Protein AF-A0A382IDH7-F1 (afdb_monomer_lite)

Radius of gyration: 24.44 Å; chains: 1; bounding box: 56×58×78 Å

Foldseek 3Di:
DDDPPVPPPPPCVCVQQVDPPRPDHLFKDKDKDKDKDWDDDVQKIKIKIKIKIFMETPVADVVLQDSQFDDDLADFAFQWKKKKKWFPDQPPQAWKKKAPKWKQFVNNTDRADEAAQDPVCSQGFYKFKFKDQAPLDFQPWAADPVRDIHDPGHGDDADPVGIDIDHHRMIMMTITGDGDDPDDPDDPPWGQWMKMKMWMDWFIWIWIKTAGSFPFRGQIFDTDTQDTDDDTGRDNVDIDIDMGIDFAWGMKMKMKIWIWGDPPQKTKTKMKIKMWTKGFRPIHRDSDHPIDTDIWMKMKMKIKGDDDVDIDIDMDIDGDPRDFQKHKDQDRVLCSQADDPPRPAHPPPDQDDLSRFCDDPRHGTTDNSMDIDGPDADPVVVDPDGQAARGFDDDPVVVRSPPRGPQQDDQPVQCPVPPSDGPQCVVPRSHGVVNPPDDDDDDDDD

Secondary structure (DSSP, 8-state):
-PPPGGGSTTSHHHHHHSSTT-S----EEEEEEEEEEEEEETTEEEEEEEEEEEEEETTS-TTTS-TT----TTPPPEEEEEEEEEESSTTSS--EEEEEEEEEETTEEE-PEESS--TTSTTS-EEEEEEE--TT-----EE-TTS-EE--SPPPPPPTTS-EEE-TT-EEEEEEEPPP----TT-TTS---EEEEEEEEESEEEEEEEEES-SSSS-BPPPEEEEE-SS----TT--EEEEEEE-EEEEEEEEEEEEEEEETTEEEEEEEEEEEEEEE---SS-S---EEEEEEEEEEEEEEEEETTEEEEEEEEEE-TT---EEEEE-TT-HHHH--TT-SSPPPSS---TTS-SEETTEEPPP--EEEEESS---TT--SS-SB-SS-----TTTTS--SB-SS---TTT-SS-SSS-TTSTT-SSS-GGGS-S--------

Organism: NCBI:txid408172

Structure (mmCIF, N/CA/C/O backbone):
data_AF-A0A382IDH7-F1
#
_entry.id   AF-A0A382IDH7-F1
#
loop_
_atom_site.group_PDB
_atom_site.id
_atom_site.type_symbol
_atom_site.label_atom_id
_atom_site.label_alt_id
_atom_site.label_comp_id
_atom_site.label_asym_id
_atom_site.label_entity_id
_atom_site.label_seq_id
_atom_site.pdbx_PDB_ins_code
_atom_site.Cartn_x
_atom_site.Cartn_y
_atom_site.Cartn_z
_atom_site.occupancy
_atom_site.B_iso_or_equiv
_atom_site.auth_seq_id
_atom_site.auth_comp_id
_atom_site.auth_asym_id
_atom_site.auth_atom_id
_atom_site.pdbx_PDB_model_num
ATOM 1 N N . ILE A 1 1 ? -20.466 25.185 12.217 1.00 33.47 1 ILE A N 1
ATOM 2 C CA . ILE A 1 1 ? -21.852 24.849 11.812 1.00 33.47 1 ILE A CA 1
ATOM 3 C C . ILE A 1 1 ? -21.931 25.130 10.327 1.00 33.47 1 ILE A C 1
ATOM 5 O O . ILE A 1 1 ? -21.941 26.300 9.950 1.00 33.47 1 ILE A O 1
ATOM 9 N N . ASP A 1 2 ? -21.865 24.079 9.513 1.00 27.62 2 ASP A N 1
ATOM 10 C CA . ASP A 1 2 ? -21.923 24.200 8.058 1.00 27.62 2 ASP A CA 1
ATOM 11 C C . ASP A 1 2 ? -23.210 24.894 7.636 1.00 27.62 2 ASP A C 1
ATOM 13 O O . ASP A 1 2 ? -24.309 24.555 8.085 1.00 27.62 2 ASP A O 1
ATOM 17 N N . LYS A 1 3 ? -23.065 25.908 6.785 1.00 28.41 3 LYS A N 1
ATOM 18 C CA . LYS A 1 3 ? -24.220 26.516 6.141 1.00 28.41 3 LYS A CA 1
ATOM 19 C C . LYS A 1 3 ? -24.766 25.525 5.111 1.00 28.41 3 LYS A C 1
ATOM 21 O O . LYS A 1 3 ? -23.977 24.921 4.386 1.00 28.41 3 LYS A O 1
ATOM 26 N N . PRO A 1 4 ? -26.094 25.370 4.997 1.00 32.34 4 PRO A N 1
ATOM 27 C CA . PRO A 1 4 ? -26.682 24.601 3.912 1.00 32.34 4 PRO A CA 1
ATOM 28 C C . PRO A 1 4 ? -26.197 25.142 2.559 1.00 32.34 4 PRO A C 1
ATOM 30 O O . PRO A 1 4 ? -26.168 26.356 2.356 1.00 32.34 4 PRO A O 1
ATOM 33 N N . ILE A 1 5 ? -25.900 24.243 1.616 1.00 41.38 5 ILE A N 1
ATOM 34 C CA . ILE A 1 5 ? -25.485 24.530 0.224 1.00 41.38 5 ILE A CA 1
ATOM 35 C C . ILE A 1 5 ? -26.380 25.572 -0.488 1.00 41.38 5 ILE A C 1
ATOM 37 O O . ILE A 1 5 ? -25.943 26.260 -1.407 1.00 41.38 5 ILE A O 1
ATOM 41 N N . TYR A 1 6 ? -27.618 25.765 -0.031 1.00 36.84 6 TYR A N 1
ATOM 42 C CA . TYR A 1 6 ? -28.563 26.731 -0.593 1.00 36.84 6 TYR A CA 1
ATOM 43 C C . TYR A 1 6 ? -28.266 28.207 -0.266 1.00 36.84 6 TYR A C 1
ATOM 45 O O . TYR A 1 6 ? -28.871 29.086 -0.878 1.00 36.84 6 TYR A O 1
ATOM 53 N N . GLU A 1 7 ? -27.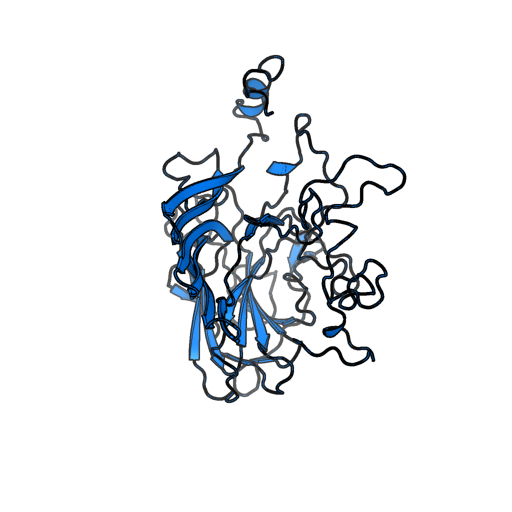351 28.506 0.664 1.00 37.97 7 GLU A N 1
ATOM 54 C CA . GLU A 1 7 ? -26.986 29.885 1.036 1.00 37.97 7 GLU A CA 1
ATOM 55 C C . GLU A 1 7 ? -25.693 30.394 0.374 1.00 37.97 7 GLU A C 1
ATOM 57 O O . GLU A 1 7 ? -25.170 31.446 0.755 1.00 37.97 7 GLU A O 1
ATOM 62 N N . ALA A 1 8 ? -25.184 29.701 -0.652 1.00 41.97 8 ALA A N 1
ATOM 63 C CA . ALA A 1 8 ? -24.177 30.273 -1.540 1.00 41.97 8 ALA A CA 1
ATOM 64 C C . ALA A 1 8 ? -24.798 31.471 -2.281 1.00 41.97 8 ALA A C 1
ATOM 66 O O . ALA A 1 8 ? -25.581 31.331 -3.227 1.00 41.97 8 ALA A O 1
ATOM 67 N N . VAL A 1 9 ? -24.491 32.666 -1.777 1.00 39.16 9 VAL A N 1
ATOM 68 C CA . VAL A 1 9 ? -24.948 33.975 -2.249 1.00 39.16 9 VAL A CA 1
ATOM 69 C C . VAL A 1 9 ? -25.022 33.991 -3.787 1.00 39.16 9 VAL A C 1
ATOM 71 O O . VAL A 1 9 ? -24.008 33.886 -4.468 1.00 39.16 9 VAL A O 1
ATOM 74 N N . GLN A 1 10 ? -26.246 34.123 -4.317 1.00 47.97 10 GLN A N 1
ATOM 75 C CA . GLN A 1 10 ? -26.618 34.237 -5.743 1.00 47.97 10 GLN A CA 1
ATOM 76 C C . GLN A 1 10 ? -26.755 32.965 -6.605 1.00 47.97 10 GLN A C 1
ATOM 78 O O . GLN A 1 10 ? -27.042 33.121 -7.792 1.00 47.97 10 GLN A O 1
ATOM 83 N N . ASN A 1 11 ? -26.649 31.733 -6.084 1.00 41.75 11 ASN A N 1
ATOM 84 C CA . ASN A 1 11 ? -26.844 30.520 -6.913 1.00 41.75 11 ASN A CA 1
ATOM 85 C C . ASN A 1 11 ? -25.902 30.474 -8.150 1.00 41.75 11 ASN A C 1
ATOM 87 O O . ASN A 1 11 ? -26.225 29.910 -9.198 1.00 41.75 11 ASN A O 1
ATOM 91 N N . ASN A 1 12 ? -24.734 31.126 -8.052 1.00 44.88 12 ASN A N 1
ATOM 92 C CA . ASN A 1 12 ? -23.715 31.141 -9.110 1.00 44.88 12 ASN A CA 1
ATOM 93 C C . ASN A 1 12 ? -22.943 29.815 -9.194 1.00 44.88 12 ASN A C 1
ATOM 95 O O . ASN A 1 12 ? -22.305 29.544 -10.209 1.00 44.88 12 ASN A O 1
ATOM 99 N N . ASP A 1 13 ? -23.045 28.971 -8.170 1.00 45.06 13 ASP A N 1
ATOM 100 C CA . ASP A 1 13 ? -22.368 27.678 -8.087 1.00 45.06 13 ASP A CA 1
ATOM 101 C C . ASP A 1 13 ? -22.854 26.714 -9.187 1.00 45.06 13 ASP A C 1
ATOM 103 O O . ASP A 1 13 ? -22.080 26.239 -10.021 1.00 45.06 13 ASP A O 1
ATOM 107 N N . HIS A 1 14 ? -24.179 26.585 -9.336 1.00 42.59 14 HIS A N 1
ATOM 108 C CA . HIS A 1 14 ? -24.809 25.823 -10.422 1.00 42.59 14 HIS A CA 1
ATOM 109 C C . HIS A 1 14 ? -24.474 26.364 -11.826 1.00 42.59 14 HIS A C 1
ATOM 111 O O . HIS A 1 14 ? -24.437 25.600 -12.790 1.00 42.59 14 HIS A O 1
ATOM 117 N N . ARG A 1 15 ? -24.218 27.673 -11.974 1.00 45.41 15 ARG A N 1
ATOM 118 C CA . ARG A 1 15 ? -23.848 28.284 -13.267 1.00 45.41 15 ARG A CA 1
ATOM 119 C C . ARG A 1 15 ? -22.385 28.066 -13.644 1.00 45.41 15 ARG A C 1
ATOM 121 O O . ARG A 1 15 ? -22.073 28.150 -14.829 1.00 45.41 15 ARG A O 1
ATOM 128 N N . THR A 1 16 ? -21.522 27.805 -12.666 1.00 47.09 16 THR A N 1
ATOM 129 C CA . THR A 1 16 ? -20.072 27.643 -12.856 1.00 47.09 16 THR A CA 1
ATOM 130 C C . THR A 1 16 ? -19.701 26.166 -13.015 1.00 47.09 16 THR A C 1
ATOM 132 O O . THR A 1 16 ? -18.873 25.819 -13.858 1.00 47.09 16 THR A O 1
ATOM 135 N N . HIS A 1 17 ? -20.380 25.279 -12.284 1.00 45.25 17 HIS A N 1
ATOM 136 C CA . HIS A 1 17 ? -20.130 23.835 -12.307 1.00 45.25 17 HIS A CA 1
ATOM 137 C C . HIS A 1 17 ? -21.078 23.044 -13.228 1.00 45.25 17 HIS A C 1
ATOM 139 O O . HIS A 1 17 ? -20.792 21.896 -13.546 1.00 45.25 17 HIS A O 1
ATOM 145 N N . GLY A 1 18 ? -22.183 23.642 -13.695 1.00 42.28 18 GLY A N 1
ATOM 146 C CA . GLY A 1 18 ? -23.188 22.983 -14.546 1.00 42.28 18 GLY A CA 1
ATOM 147 C C . GLY A 1 18 ? -23.089 23.254 -16.056 1.00 42.28 18 GLY A C 1
ATOM 148 O O . GLY A 1 18 ? -23.984 22.846 -16.792 1.00 42.28 18 GLY A O 1
ATOM 149 N N . GLN A 1 19 ? -22.066 23.969 -16.542 1.00 47.38 19 GLN A N 1
ATOM 150 C CA . GLN A 1 19 ? -21.882 24.200 -17.984 1.00 47.38 19 GLN A CA 1
ATOM 151 C C . GLN A 1 19 ? -21.090 23.055 -18.630 1.00 47.38 19 GLN A C 1
ATOM 153 O O . GLN A 1 19 ? -20.026 22.700 -18.132 1.00 47.38 19 GLN A O 1
ATOM 158 N N . GLU A 1 20 ? -21.548 22.547 -19.782 1.00 43.25 20 GLU A N 1
ATOM 159 C CA . GLU A 1 20 ? -20.887 21.476 -20.565 1.00 43.25 20 GLU A CA 1
ATOM 160 C C . GLU A 1 20 ? -19.428 21.790 -20.965 1.00 43.25 20 GLU A C 1
ATOM 162 O O . GLU A 1 20 ? -18.675 20.880 -21.296 1.00 43.25 20 GLU A O 1
ATOM 167 N N . GLY A 1 21 ? -19.007 23.061 -20.915 1.00 41.00 21 GLY A N 1
ATOM 168 C CA . GLY A 1 21 ? -17.626 23.497 -21.160 1.00 41.00 21 GLY A CA 1
ATOM 169 C C . GLY A 1 21 ? -16.791 23.768 -19.902 1.00 41.00 21 GLY A C 1
ATOM 170 O O . GLY A 1 21 ? -15.647 24.207 -20.021 1.00 41.00 21 GLY A O 1
ATOM 171 N N . SER A 1 22 ? -17.341 23.562 -18.700 1.00 47.38 22 SER A N 1
ATOM 172 C CA . SER A 1 22 ? -16.618 23.813 -17.453 1.00 47.38 22 SER A CA 1
ATOM 173 C C . SER A 1 22 ? -15.574 22.722 -17.222 1.00 47.38 22 SER A C 1
ATOM 175 O O . SER A 1 22 ? -15.900 21.563 -16.973 1.00 47.38 22 SER A O 1
ATOM 177 N N . GLN A 1 23 ? -14.294 23.098 -17.255 1.00 46.66 23 GLN A N 1
ATOM 178 C CA . GLN A 1 23 ? -13.186 22.223 -16.847 1.00 46.66 23 GLN A CA 1
ATOM 179 C C . GLN A 1 23 ? -13.162 21.980 -15.321 1.00 46.66 23 GLN A C 1
ATOM 181 O O . GLN A 1 23 ? -12.305 21.252 -14.830 1.00 46.66 23 GLN A O 1
ATOM 186 N N . PHE A 1 24 ? -14.113 22.562 -14.578 1.00 51.22 24 PHE A N 1
ATOM 187 C CA . PHE A 1 24 ? -14.047 22.802 -13.136 1.00 51.22 24 PHE A CA 1
ATOM 188 C C . PHE A 1 24 ? -15.216 22.174 -12.366 1.00 51.22 24 PHE A C 1
ATOM 190 O O . PHE A 1 24 ? -15.759 22.788 -11.457 1.00 51.22 24 PHE A O 1
ATOM 197 N N . ILE A 1 25 ? -15.672 20.981 -12.739 1.00 53.22 25 ILE A N 1
ATOM 198 C CA . ILE A 1 25 ? -16.733 20.267 -12.004 1.00 53.22 25 ILE A CA 1
ATOM 199 C C . ILE A 1 25 ? -16.103 19.658 -10.737 1.00 53.22 25 ILE A C 1
ATOM 201 O O . ILE A 1 25 ? -15.117 18.945 -10.906 1.00 53.22 25 ILE A O 1
ATOM 205 N N . PRO A 1 26 ? -16.605 19.887 -9.503 1.00 55.56 26 PRO A N 1
ATOM 206 C CA . PRO A 1 26 ? -16.115 19.201 -8.307 1.00 55.56 26 PRO A CA 1
ATOM 207 C C . PRO A 1 26 ? -16.308 17.698 -8.498 1.00 55.56 26 PRO A C 1
ATOM 209 O O . PRO A 1 26 ? -17.438 17.214 -8.619 1.00 55.56 26 PRO A O 1
ATOM 212 N N . ARG A 1 27 ? -15.198 16.970 -8.638 1.00 66.06 27 ARG A N 1
ATOM 213 C CA . ARG A 1 27 ? -15.242 15.579 -9.101 1.00 66.06 27 ARG A CA 1
ATOM 214 C C . ARG A 1 27 ? -15.256 14.580 -7.968 1.00 66.06 27 ARG A C 1
ATOM 216 O O . ARG A 1 27 ? -15.980 13.602 -8.058 1.00 66.06 27 ARG A O 1
ATOM 223 N N . TRP A 1 28 ? -14.472 14.794 -6.920 1.00 74.62 28 TRP A N 1
ATOM 224 C CA . TRP A 1 28 ? -14.206 13.749 -5.936 1.00 74.62 28 TRP A CA 1
ATOM 225 C C . TRP A 1 28 ? -14.440 14.250 -4.522 1.00 74.62 28 TRP A C 1
ATOM 227 O O . TRP A 1 28 ? -14.192 15.413 -4.217 1.00 74.62 28 TRP A O 1
ATOM 237 N N . ALA A 1 29 ? -14.919 13.353 -3.670 1.00 76.94 29 ALA A N 1
ATOM 238 C CA . ALA A 1 29 ? -15.079 13.602 -2.248 1.00 76.94 29 ALA A CA 1
ATOM 239 C C . ALA A 1 29 ? -14.723 12.343 -1.464 1.00 76.94 29 ALA A C 1
ATOM 241 O O . ALA A 1 29 ? -15.018 11.224 -1.899 1.00 76.94 29 ALA A O 1
ATOM 242 N N . THR A 1 30 ? -14.123 12.542 -0.297 1.00 82.69 30 THR A N 1
ATOM 243 C CA . THR A 1 30 ? -13.910 11.498 0.702 1.00 82.69 30 THR A CA 1
ATOM 244 C C . THR A 1 30 ? -14.982 11.644 1.773 1.00 82.69 30 THR A C 1
ATOM 246 O O . THR A 1 30 ? -15.172 12.729 2.318 1.00 82.69 30 THR A O 1
ATOM 249 N N . TYR A 1 31 ? -15.700 10.563 2.058 1.00 85.69 31 TYR A N 1
ATOM 250 C CA . TYR A 1 31 ? -16.705 10.512 3.115 1.00 85.69 31 TYR A CA 1
ATOM 251 C C . TYR A 1 31 ? -16.197 9.684 4.287 1.00 85.69 31 TYR A C 1
ATOM 253 O O . TYR A 1 31 ? -15.528 8.675 4.078 1.00 85.69 31 TYR A O 1
ATOM 261 N N . LEU A 1 32 ? -16.582 10.087 5.498 1.00 87.06 32 LEU A N 1
ATOM 262 C CA . LEU A 1 32 ? -16.472 9.311 6.728 1.00 87.06 32 LEU A CA 1
ATOM 263 C C . LEU A 1 32 ? -17.888 9.044 7.242 1.00 87.06 32 LEU A C 1
ATOM 265 O O . LEU A 1 32 ? -18.658 9.979 7.466 1.00 87.06 32 LEU A O 1
ATOM 269 N N . LEU A 1 33 ? -18.231 7.775 7.427 1.00 89.25 33 LEU A N 1
ATOM 270 C CA . LEU A 1 33 ? -19.482 7.332 8.033 1.00 89.25 33 LEU A CA 1
ATOM 271 C C . LEU A 1 33 ? -19.175 6.436 9.225 1.00 89.25 33 LEU A C 1
ATOM 273 O O . LEU A 1 33 ? -18.168 5.732 9.230 1.00 89.25 33 LEU A O 1
ATOM 277 N N . GLY A 1 34 ? -20.064 6.419 10.213 1.00 88.94 34 GLY A N 1
ATOM 278 C CA . GLY A 1 34 ? -19.922 5.506 11.334 1.00 88.94 34 GLY A CA 1
ATOM 279 C C . GLY A 1 34 ? -21.221 5.241 12.078 1.00 88.94 34 GLY A C 1
ATOM 280 O O . GLY A 1 34 ? -22.206 5.969 11.934 1.00 88.94 34 GLY A O 1
ATOM 281 N N . ALA A 1 35 ? -21.214 4.165 12.854 1.00 87.25 35 ALA A N 1
ATOM 282 C CA . ALA A 1 35 ? -22.286 3.757 13.745 1.00 87.25 35 ALA A CA 1
ATOM 283 C C . ALA A 1 35 ? -21.693 3.104 14.999 1.00 87.25 35 ALA A C 1
ATOM 285 O O . ALA A 1 35 ? -20.694 2.394 14.912 1.00 87.25 35 ALA A O 1
ATOM 286 N N . ASP A 1 36 ? -22.339 3.314 16.143 1.00 88.56 36 ASP A N 1
ATOM 287 C CA . ASP A 1 36 ? -21.988 2.692 17.420 1.00 88.56 36 ASP A CA 1
ATOM 288 C C . ASP A 1 36 ? -23.252 2.124 18.074 1.00 88.56 36 ASP A C 1
ATOM 290 O O . ASP A 1 36 ? -24.304 2.772 18.108 1.00 88.56 36 ASP A O 1
ATOM 294 N N . LEU A 1 37 ? -23.163 0.884 18.550 1.00 90.62 37 LEU A N 1
ATOM 295 C CA . LEU A 1 37 ? -24.237 0.175 19.234 1.00 90.62 37 LEU A CA 1
ATOM 296 C C . LEU A 1 37 ? -23.699 -0.388 20.543 1.00 90.62 37 LEU A C 1
ATOM 298 O O . LEU A 1 37 ? -22.898 -1.320 20.539 1.00 90.62 37 LEU A O 1
ATOM 302 N N . ARG A 1 38 ? -24.196 0.127 21.668 1.00 92.50 38 ARG A N 1
ATOM 303 C CA . ARG A 1 38 ? -23.685 -0.203 23.001 1.00 92.50 38 ARG A CA 1
ATOM 304 C C . ARG A 1 38 ? -24.778 -0.697 23.939 1.00 92.50 38 ARG A C 1
ATOM 306 O O . ARG A 1 38 ? -25.900 -0.194 23.937 1.00 92.50 38 ARG A O 1
ATOM 313 N N . THR A 1 39 ? -24.430 -1.665 24.780 1.00 93.12 39 THR A N 1
ATOM 314 C CA . THR A 1 39 ? -25.230 -2.100 25.928 1.00 93.12 39 THR A CA 1
ATOM 315 C C . THR A 1 39 ? -24.411 -1.947 27.197 1.00 93.12 39 THR A C 1
ATOM 317 O O . THR A 1 39 ? -23.321 -2.500 27.310 1.00 93.12 39 THR A O 1
ATOM 320 N N . GLN A 1 40 ? -24.976 -1.246 28.178 1.00 93.62 40 GLN A N 1
ATOM 321 C CA . GLN A 1 40 ? -24.356 -1.043 29.480 1.00 93.62 40 GLN A CA 1
ATOM 322 C C . GLN A 1 40 ? -25.295 -1.538 30.584 1.00 93.62 40 GLN A C 1
ATOM 324 O O . GLN A 1 40 ? -26.413 -1.048 30.745 1.00 93.62 40 GLN A O 1
ATOM 329 N N . LEU A 1 41 ? -24.834 -2.532 31.336 1.00 94.75 41 LEU A N 1
ATOM 330 C CA . LEU A 1 41 ? -25.482 -3.096 32.516 1.00 94.75 41 LEU A CA 1
ATOM 331 C C . LEU A 1 41 ? -24.545 -2.948 33.722 1.00 94.75 41 LEU A C 1
ATOM 333 O O . LEU A 1 41 ? -23.391 -2.543 33.598 1.00 94.75 41 LEU A O 1
ATOM 337 N N . GLN A 1 42 ? -25.031 -3.267 34.922 1.00 93.81 42 GLN A N 1
ATOM 338 C CA . GLN A 1 42 ? -24.190 -3.196 36.116 1.00 93.81 42 GLN A CA 1
ATOM 339 C C . GLN A 1 42 ? -22.991 -4.145 35.987 1.00 93.81 42 GLN A C 1
ATOM 341 O O . GLN A 1 42 ? -23.164 -5.363 35.964 1.00 93.81 42 GLN A O 1
ATOM 346 N N . GLY A 1 43 ? -21.789 -3.567 35.937 1.00 88.44 43 GLY A N 1
ATOM 347 C CA . GLY A 1 43 ? -20.548 -4.323 35.816 1.00 88.44 43 GLY A CA 1
ATOM 348 C C . GLY A 1 43 ? -20.294 -4.918 34.432 1.00 88.44 43 GLY A C 1
ATOM 349 O O . GLY A 1 43 ? -19.404 -5.744 34.307 1.00 88.44 43 GLY A O 1
ATOM 350 N N . LEU A 1 44 ? -21.066 -4.553 33.406 1.00 94.06 44 LEU A N 1
ATOM 351 C CA . LEU A 1 44 ? -20.894 -5.061 32.047 1.00 94.06 44 LEU A CA 1
ATOM 352 C C . LEU A 1 44 ? -21.113 -3.945 31.033 1.00 94.06 44 LEU A C 1
ATOM 354 O O . LEU A 1 44 ? -22.151 -3.287 31.037 1.00 94.06 44 LEU A O 1
ATOM 358 N N . ASP A 1 45 ? -20.166 -3.785 30.127 1.00 90.75 45 ASP A N 1
ATOM 359 C CA . ASP A 1 45 ? -20.234 -2.862 29.008 1.00 90.75 45 ASP A CA 1
ATOM 360 C C . ASP A 1 45 ? -19.733 -3.574 27.755 1.00 90.75 45 ASP A C 1
ATOM 362 O O . ASP A 1 45 ? -18.620 -4.088 27.722 1.00 90.75 45 ASP A O 1
ATOM 366 N N . MET A 1 46 ? -20.578 -3.649 26.737 1.00 94.00 46 MET A N 1
ATOM 367 C CA . MET A 1 46 ? -20.227 -4.259 25.462 1.00 94.00 46 MET A CA 1
ATOM 368 C C . MET A 1 46 ? -20.790 -3.428 24.320 1.00 94.00 46 MET A C 1
ATOM 370 O O . MET A 1 46 ? -21.857 -2.815 24.454 1.00 94.00 46 MET A O 1
ATOM 374 N N . GLY A 1 47 ? -20.128 -3.462 23.175 1.00 89.81 47 GLY A N 1
ATOM 375 C CA . GLY A 1 47 ? -20.621 -2.762 22.004 1.00 89.81 47 GLY A CA 1
ATOM 376 C C . GLY A 1 47 ? -19.972 -3.200 20.709 1.00 89.81 47 GLY A C 1
ATOM 377 O O . GLY A 1 47 ? -19.044 -4.008 20.689 1.00 89.81 47 GLY A O 1
ATOM 378 N N . PHE A 1 48 ? -20.533 -2.667 19.632 1.00 93.69 48 PHE A N 1
ATOM 379 C CA . PHE A 1 48 ? -20.051 -2.818 18.273 1.00 93.69 48 PHE A CA 1
ATOM 380 C C . PHE A 1 48 ? -19.947 -1.443 17.631 1.00 93.69 48 PHE A C 1
ATOM 382 O O . PHE A 1 48 ? -20.919 -0.683 17.641 1.00 93.69 48 PHE A O 1
ATOM 389 N N . SER A 1 49 ? -18.806 -1.174 17.014 1.00 87.69 49 SER A N 1
ATOM 390 C CA . SER A 1 49 ? -18.554 0.037 16.248 1.00 87.69 49 SER A CA 1
ATOM 391 C C . SER A 1 49 ? -18.311 -0.308 14.780 1.00 87.69 49 SER A C 1
ATOM 393 O O . SER A 1 49 ? -17.756 -1.350 14.426 1.00 87.69 49 SER A O 1
ATOM 395 N N . TRP A 1 50 ? -18.767 0.571 13.897 1.00 93.06 50 TRP A N 1
ATOM 396 C CA . TRP A 1 50 ? -18.482 0.530 12.470 1.00 93.06 50 TRP A CA 1
ATOM 397 C C . TRP A 1 50 ? -18.033 1.913 12.036 1.00 93.06 50 TRP A C 1
ATOM 399 O O . TRP A 1 50 ? -18.725 2.892 12.303 1.00 93.06 50 TRP A O 1
ATOM 409 N N . VAL A 1 51 ? -16.901 1.985 11.345 1.00 90.88 51 VAL A N 1
ATOM 410 C CA . VAL A 1 51 ? -16.383 3.214 10.743 1.00 90.88 51 VAL A CA 1
ATOM 411 C C . VAL A 1 51 ? -15.993 2.909 9.306 1.00 90.88 51 VAL A C 1
ATOM 413 O O . VAL A 1 51 ? -15.356 1.895 9.035 1.00 90.88 51 VAL A O 1
ATOM 416 N N . ASN A 1 52 ? -16.379 3.763 8.367 1.00 94.00 52 ASN A N 1
ATOM 417 C CA . ASN A 1 52 ? -16.074 3.601 6.954 1.00 94.00 52 ASN A CA 1
ATOM 418 C C . ASN A 1 52 ? -15.644 4.930 6.341 1.00 94.00 52 ASN A C 1
ATOM 420 O O . ASN A 1 52 ? -16.415 5.888 6.311 1.00 94.00 52 ASN A O 1
ATOM 424 N N . GLN A 1 53 ? -14.420 4.955 5.819 1.00 92.38 53 GLN A N 1
ATOM 425 C CA . GLN A 1 53 ? -13.906 6.033 4.987 1.00 92.38 53 GLN A CA 1
ATOM 426 C C . GLN A 1 53 ? -13.865 5.575 3.538 1.00 92.38 53 GLN A C 1
ATOM 428 O O . GLN A 1 53 ? -13.360 4.494 3.248 1.00 92.38 53 GLN A O 1
ATOM 433 N N . PHE A 1 54 ? -14.364 6.368 2.600 1.00 92.25 54 PHE A N 1
ATOM 434 C CA . PHE A 1 54 ? -14.335 5.971 1.194 1.00 92.25 54 PHE A CA 1
ATOM 435 C C . PHE A 1 54 ? -14.393 7.161 0.249 1.00 92.25 54 PHE A C 1
ATOM 437 O O . PHE A 1 54 ? -14.972 8.207 0.544 1.00 92.25 54 PHE A O 1
ATOM 444 N N . ARG A 1 55 ? -13.796 6.969 -0.926 1.00 88.56 55 ARG A N 1
ATOM 445 C CA . ARG A 1 55 ? -13.796 7.940 -2.017 1.00 88.56 55 ARG A CA 1
ATOM 446 C C . ARG A 1 55 ? -15.041 7.790 -2.880 1.00 88.56 55 ARG A C 1
ATOM 448 O O . ARG A 1 55 ? -15.482 6.675 -3.160 1.00 88.56 55 ARG A O 1
ATOM 455 N N . THR A 1 56 ? -15.529 8.909 -3.392 1.00 86.94 56 THR A N 1
ATOM 456 C CA . THR A 1 56 ? -16.607 8.990 -4.384 1.00 86.94 56 THR A CA 1
ATOM 457 C C . THR A 1 56 ? -16.177 9.827 -5.587 1.00 86.94 56 THR A C 1
ATOM 459 O O . THR A 1 56 ? -15.262 10.646 -5.490 1.00 86.94 56 THR A O 1
ATOM 462 N N . ASP A 1 57 ? -16.827 9.607 -6.727 1.00 80.94 57 ASP A N 1
ATOM 463 C CA . ASP A 1 57 ? -16.656 10.363 -7.966 1.00 80.94 57 ASP A CA 1
ATOM 464 C C . ASP A 1 57 ? -18.026 10.811 -8.493 1.00 80.94 57 ASP A C 1
ATOM 466 O O . ASP A 1 57 ? -18.878 9.980 -8.804 1.00 80.94 57 ASP A O 1
ATOM 470 N N . SER A 1 58 ? -18.245 12.121 -8.601 1.00 77.62 58 SER A N 1
ATOM 471 C CA . SER A 1 58 ? -19.499 12.737 -9.051 1.00 77.62 58 SER A CA 1
ATOM 472 C C . SER A 1 58 ? -19.817 12.457 -10.522 1.00 77.62 58 SER A C 1
ATOM 474 O O . SER A 1 58 ? -20.955 12.640 -10.950 1.00 77.62 58 SER A O 1
ATOM 476 N N . LEU A 1 59 ? -18.840 11.968 -11.295 1.00 76.44 59 LEU A N 1
ATOM 477 C CA . LEU A 1 59 ? -19.036 11.501 -12.671 1.00 76.44 59 LEU A CA 1
ATOM 478 C C . LEU A 1 59 ? -19.503 10.039 -12.758 1.00 76.44 59 LEU A C 1
ATOM 480 O O . LEU A 1 59 ? -19.700 9.524 -13.863 1.00 76.44 59 LEU A O 1
ATOM 484 N N . ARG A 1 60 ? -19.650 9.363 -11.615 1.00 76.25 60 ARG A N 1
ATOM 485 C CA . ARG A 1 60 ? -20.116 7.980 -11.515 1.00 76.25 60 ARG A CA 1
ATOM 486 C C . ARG A 1 60 ? -21.522 7.909 -10.941 1.00 76.25 60 ARG A C 1
ATOM 488 O O . ARG A 1 60 ? -21.920 8.728 -10.111 1.00 76.25 60 ARG A O 1
ATOM 495 N N . ASP A 1 61 ? -22.261 6.892 -11.363 1.00 73.75 61 ASP A N 1
ATOM 496 C CA . ASP A 1 61 ? -23.607 6.648 -10.855 1.00 73.75 61 ASP A CA 1
ATOM 497 C C . ASP A 1 61 ? -23.561 6.227 -9.368 1.00 73.75 61 ASP A C 1
ATOM 499 O O . ASP A 1 61 ? -22.544 5.755 -8.853 1.00 73.75 61 ASP A O 1
ATOM 503 N N . LEU A 1 62 ? -24.669 6.380 -8.634 1.00 72.19 62 LEU A N 1
ATOM 504 C CA . LEU A 1 62 ? -24.725 6.038 -7.199 1.00 72.19 62 LEU A CA 1
ATOM 505 C C . LEU A 1 62 ? -24.386 4.566 -6.910 1.00 72.19 62 LEU A C 1
ATOM 507 O O . LEU A 1 62 ? -23.832 4.253 -5.864 1.00 72.19 62 LEU A O 1
ATOM 511 N N . ASN A 1 63 ? -24.707 3.655 -7.828 1.00 75.25 63 ASN A N 1
ATOM 512 C CA . ASN A 1 63 ? -24.364 2.234 -7.713 1.00 75.25 63 ASN A CA 1
ATOM 513 C C . ASN A 1 63 ? -22.874 1.946 -7.983 1.00 75.25 63 ASN A C 1
ATOM 515 O O . ASN A 1 63 ? -22.381 0.891 -7.586 1.00 75.25 63 ASN A O 1
ATOM 519 N N . GLU A 1 64 ? -22.167 2.861 -8.646 1.00 76.25 64 GLU A N 1
ATOM 520 C CA . GLU A 1 64 ? -20.722 2.813 -8.890 1.00 76.25 64 GLU A CA 1
ATOM 521 C C . GLU A 1 64 ? -19.939 3.487 -7.743 1.00 76.25 64 GLU A C 1
ATOM 523 O O . GLU A 1 64 ? -18.787 3.137 -7.488 1.00 76.25 64 GLU A O 1
ATOM 528 N N . ASN A 1 65 ? -20.586 4.393 -7.002 1.00 82.50 65 ASN A N 1
ATOM 529 C CA . ASN A 1 65 ? -20.119 4.987 -5.746 1.00 82.50 65 ASN A CA 1
ATOM 530 C C . ASN A 1 65 ? -20.556 4.159 -4.523 1.00 82.50 65 ASN A C 1
ATOM 532 O O . ASN A 1 65 ? -21.438 4.550 -3.761 1.00 82.50 65 ASN A O 1
ATOM 536 N N . SER A 1 66 ? -19.944 2.989 -4.332 1.00 87.56 66 SER A N 1
ATOM 537 C CA . SER A 1 66 ? -20.244 2.110 -3.187 1.00 87.56 66 SER A CA 1
ATOM 538 C C . SER A 1 66 ? -19.492 2.500 -1.899 1.00 87.56 66 SER A C 1
ATOM 540 O O . SER A 1 66 ? -18.511 3.234 -1.954 1.00 87.56 66 SER A O 1
ATOM 542 N N . PHE A 1 67 ? -19.856 1.905 -0.753 1.00 90.44 67 PHE A N 1
ATOM 543 C CA . PHE A 1 67 ? -19.113 2.022 0.523 1.00 90.44 67 PHE A CA 1
ATOM 544 C C . PHE A 1 67 ? -17.689 1.433 0.491 1.00 90.44 67 PHE A C 1
ATOM 546 O O . PHE A 1 67 ? -16.895 1.657 1.401 1.00 90.44 67 PHE A O 1
ATOM 553 N N . LYS A 1 68 ? -17.335 0.683 -0.563 1.00 93.12 68 LYS A N 1
ATOM 554 C CA . LYS A 1 68 ? -15.945 0.263 -0.827 1.00 93.12 68 LYS A CA 1
ATOM 555 C C . LYS A 1 68 ? -15.124 1.360 -1.516 1.00 93.12 68 LYS A C 1
ATOM 557 O O . LYS A 1 68 ? -13.927 1.197 -1.740 1.00 93.12 68 LYS A O 1
ATOM 562 N N . GLY A 1 69 ? -15.787 2.457 -1.868 1.00 91.44 69 GLY A N 1
ATOM 563 C CA . GLY A 1 69 ? -15.254 3.595 -2.588 1.00 91.44 69 GLY A CA 1
ATOM 564 C C . GLY A 1 69 ? -14.951 3.329 -4.054 1.00 91.44 69 GLY A C 1
ATOM 565 O O . GLY A 1 69 ? -15.236 2.262 -4.605 1.00 91.44 69 GLY A O 1
ATOM 566 N N . THR A 1 70 ? -14.367 4.339 -4.690 1.00 89.44 70 THR A N 1
ATOM 567 C CA . THR A 1 70 ? -14.006 4.326 -6.106 1.00 89.44 70 THR A CA 1
ATOM 568 C C . THR A 1 70 ? -12.710 5.099 -6.380 1.00 89.44 70 THR A C 1
ATOM 570 O O . THR A 1 70 ? -12.189 5.810 -5.526 1.00 89.44 70 THR A O 1
ATOM 573 N N . LEU A 1 71 ? -12.191 4.968 -7.598 1.00 87.25 71 LEU A N 1
ATOM 574 C CA . LEU A 1 71 ? -11.110 5.778 -8.159 1.00 87.25 71 LEU A CA 1
ATOM 575 C C . LEU A 1 71 ? -11.663 6.778 -9.184 1.00 87.25 71 LEU A C 1
ATOM 577 O O . LEU A 1 71 ? -12.761 6.564 -9.710 1.00 87.25 71 LEU A O 1
ATOM 581 N N . PRO A 1 72 ? -10.905 7.831 -9.530 1.00 76.62 72 PRO A N 1
ATOM 582 C CA . PRO A 1 72 ? -11.283 8.757 -10.588 1.00 76.62 72 PRO A CA 1
ATOM 583 C C . PRO A 1 72 ? -11.612 8.050 -11.906 1.00 76.62 72 PRO A C 1
ATOM 585 O O . PRO A 1 72 ? -10.889 7.170 -12.372 1.00 76.62 72 PRO A O 1
ATOM 588 N N . SER A 1 73 ? -12.720 8.443 -12.524 1.00 70.50 73 SER A N 1
ATOM 589 C CA . SER A 1 73 ? -13.146 7.994 -13.855 1.00 70.50 73 SER A CA 1
ATOM 590 C C . SER A 1 73 ? -12.220 8.457 -14.982 1.00 70.50 73 SER A C 1
ATOM 592 O O . SER A 1 73 ? -12.257 7.863 -16.051 1.00 70.50 73 SER A O 1
ATOM 594 N N . LEU A 1 74 ? -11.385 9.477 -14.758 1.00 67.81 74 LEU A N 1
ATOM 595 C CA . LEU A 1 74 ? -10.448 10.054 -15.732 1.00 67.81 74 LEU A CA 1
ATOM 596 C C . LEU A 1 74 ? -8.997 10.021 -15.217 1.00 67.81 74 LEU A C 1
ATOM 598 O O . LEU A 1 74 ? -8.294 11.024 -15.266 1.00 67.81 74 LEU A O 1
ATOM 602 N N . GLY A 1 75 ? -8.572 8.877 -14.676 1.00 69.31 75 GLY A N 1
ATOM 603 C CA . GLY A 1 75 ? -7.196 8.659 -14.223 1.00 69.31 75 GLY A CA 1
ATOM 604 C C . GLY A 1 75 ? -6.247 8.236 -15.346 1.00 69.31 75 GLY A C 1
ATOM 605 O O . GLY A 1 75 ? -6.674 7.708 -16.378 1.00 69.31 75 GLY A O 1
ATOM 606 N N . GLN A 1 76 ? -4.953 8.440 -15.114 1.00 78.50 76 GLN A N 1
ATOM 607 C CA . GLN A 1 76 ? -3.896 7.878 -15.947 1.00 78.50 76 GLN A CA 1
ATOM 608 C C . GLN A 1 76 ? -3.560 6.464 -15.484 1.00 78.50 76 GLN A C 1
ATOM 610 O O . GLN A 1 76 ? -3.549 6.187 -14.284 1.00 78.50 76 GLN A O 1
ATOM 615 N N . ALA A 1 77 ? -3.316 5.574 -16.443 1.00 84.12 77 ALA A N 1
ATOM 616 C CA . ALA A 1 77 ? -2.816 4.250 -16.120 1.00 84.12 77 ALA A CA 1
ATOM 617 C C . ALA A 1 77 ? -1.345 4.343 -15.673 1.00 84.12 77 ALA A C 1
ATOM 619 O O . ALA A 1 77 ? -0.607 5.186 -16.189 1.00 84.12 77 ALA A O 1
ATOM 620 N N . PRO A 1 78 ? -0.912 3.471 -14.754 1.00 90.94 78 PRO A N 1
ATOM 621 C CA . PRO A 1 78 ? 0.487 3.315 -14.394 1.00 90.94 78 PRO A CA 1
ATOM 622 C C . PRO A 1 78 ? 1.366 3.060 -15.604 1.00 90.94 78 PRO A C 1
ATOM 624 O O . PRO A 1 78 ? 1.067 2.188 -16.420 1.00 90.94 78 PRO A O 1
ATOM 627 N N . GLU A 1 79 ? 2.475 3.784 -15.674 1.00 91.44 79 GLU A N 1
ATOM 628 C CA . GLU A 1 79 ? 3.561 3.489 -16.595 1.00 91.44 79 GLU A CA 1
ATOM 629 C C . GLU A 1 79 ? 4.402 2.325 -16.059 1.00 91.44 79 GLU A C 1
ATOM 631 O O . GLU A 1 79 ? 4.732 1.408 -16.821 1.00 91.44 79 GLU A O 1
ATOM 636 N N . TRP A 1 80 ? 4.644 2.317 -14.742 1.00 95.00 80 TRP A N 1
ATOM 637 C CA . TRP A 1 80 ? 5.269 1.217 -14.014 1.00 95.00 80 TRP A CA 1
ATOM 638 C C . TRP A 1 80 ? 4.472 0.830 -12.772 1.00 95.00 80 TRP A C 1
ATOM 640 O O . TRP A 1 80 ? 3.934 1.681 -12.066 1.00 95.00 80 TRP A O 1
ATOM 650 N N . VAL A 1 81 ? 4.468 -0.468 -12.478 1.00 96.62 81 VAL A N 1
ATOM 651 C CA . VAL A 1 81 ? 4.239 -0.970 -11.119 1.00 96.62 81 VAL A CA 1
ATOM 652 C C . VAL A 1 81 ? 5.607 -1.281 -10.532 1.00 96.62 81 VAL A C 1
ATOM 654 O O . VAL A 1 81 ? 6.392 -2.005 -11.146 1.00 96.62 81 VAL A O 1
ATOM 657 N N . VAL A 1 82 ? 5.898 -0.705 -9.371 1.00 97.62 82 VAL A N 1
ATOM 658 C CA . VAL A 1 82 ? 7.195 -0.815 -8.706 1.00 97.62 82 VAL A CA 1
ATOM 659 C C . VAL A 1 82 ? 7.038 -1.700 -7.481 1.00 97.62 82 VAL A C 1
ATOM 661 O O . VAL A 1 82 ? 6.166 -1.455 -6.645 1.00 97.62 82 VAL A O 1
ATOM 664 N N . VAL A 1 83 ? 7.873 -2.733 -7.383 1.00 98.00 83 VAL A N 1
ATOM 665 C CA . VAL A 1 83 ? 7.988 -3.551 -6.172 1.00 98.00 83 VAL A CA 1
ATOM 666 C C . VAL A 1 83 ? 9.271 -3.182 -5.465 1.00 98.00 83 VAL A C 1
ATOM 668 O O . VAL A 1 83 ? 10.346 -3.371 -6.026 1.00 98.00 83 VAL A O 1
ATOM 671 N N . ARG A 1 84 ? 9.149 -2.686 -4.242 1.00 97.12 84 ARG A N 1
ATOM 672 C CA . ARG A 1 84 ? 10.269 -2.544 -3.324 1.00 97.12 84 ARG A CA 1
ATOM 673 C C . ARG A 1 84 ? 10.424 -3.853 -2.557 1.00 97.12 84 ARG A C 1
ATOM 675 O O . ARG A 1 84 ? 9.465 -4.336 -1.955 1.00 97.12 84 ARG A O 1
ATOM 682 N N . VAL A 1 85 ? 11.610 -4.437 -2.639 1.00 97.12 85 VAL A N 1
ATOM 683 C CA . VAL A 1 85 ? 12.019 -5.632 -1.900 1.00 97.12 85 VAL A CA 1
ATOM 684 C C . VAL A 1 85 ? 13.011 -5.174 -0.852 1.00 97.12 85 VAL A C 1
ATOM 686 O O . VAL A 1 85 ? 14.039 -4.606 -1.212 1.00 97.12 85 VAL A O 1
ATOM 689 N N . ILE A 1 86 ? 12.686 -5.399 0.412 1.00 94.12 86 ILE A N 1
ATOM 690 C CA . ILE A 1 86 ? 13.536 -5.028 1.541 1.00 94.12 86 ILE A CA 1
ATOM 691 C C . ILE A 1 86 ? 13.641 -6.194 2.504 1.00 94.12 86 ILE A C 1
ATOM 693 O O . ILE A 1 86 ? 12.741 -7.039 2.567 1.00 94.12 86 ILE A O 1
ATOM 697 N N . ASP A 1 87 ? 14.744 -6.191 3.226 1.00 92.00 87 ASP A N 1
ATOM 698 C CA . ASP A 1 87 ? 14.964 -6.976 4.425 1.00 92.00 87 ASP A CA 1
ATOM 699 C C . AS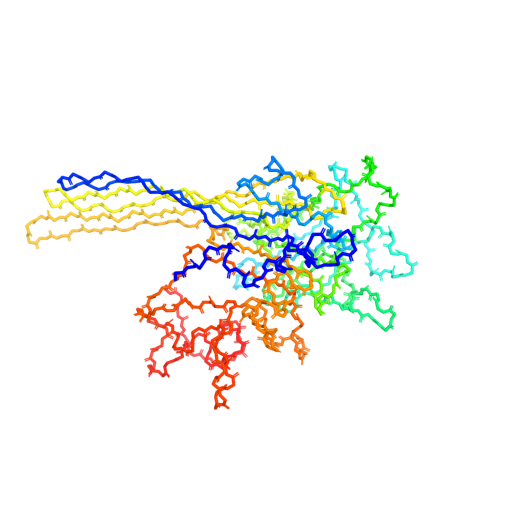P A 1 87 ? 13.972 -6.533 5.516 1.00 92.00 87 ASP A C 1
ATOM 701 O O . ASP A 1 87 ? 13.780 -5.336 5.754 1.00 92.00 87 ASP A O 1
ATOM 705 N N . GLN A 1 88 ? 13.236 -7.489 6.086 1.00 89.31 88 GLN A N 1
ATOM 706 C CA . GLN A 1 88 ? 12.260 -7.217 7.137 1.00 89.31 88 GLN A CA 1
ATOM 707 C C . GLN A 1 88 ? 12.955 -6.947 8.476 1.00 89.31 88 GLN A C 1
ATOM 709 O O . GLN A 1 88 ? 12.399 -6.202 9.290 1.00 89.31 88 GLN A O 1
ATOM 714 N N . ASN A 1 89 ? 14.122 -7.546 8.708 1.00 88.69 89 ASN A N 1
ATOM 715 C CA . ASN A 1 89 ? 14.896 -7.422 9.926 1.00 88.69 89 ASN A CA 1
ATOM 716 C C . ASN A 1 89 ? 16.364 -7.087 9.598 1.00 88.69 89 ASN A C 1
ATOM 718 O O . ASN A 1 89 ? 17.243 -7.935 9.737 1.00 88.69 89 ASN A O 1
ATOM 722 N N . PRO A 1 90 ? 16.659 -5.816 9.268 1.00 86.69 90 PRO A N 1
ATOM 723 C CA . PRO A 1 90 ? 17.948 -5.400 8.708 1.00 86.69 90 PRO A CA 1
ATOM 724 C C . PRO A 1 90 ? 19.178 -5.646 9.603 1.00 86.69 90 PRO A C 1
ATOM 726 O O . PRO A 1 90 ? 20.309 -5.458 9.152 1.00 86.69 90 PRO A O 1
ATOM 729 N N . ASP A 1 91 ? 18.978 -6.034 10.864 1.00 87.44 91 ASP A N 1
ATOM 730 C CA . ASP A 1 91 ? 20.028 -6.229 11.864 1.00 87.44 91 ASP A CA 1
ATOM 731 C C . ASP A 1 91 ? 20.442 -7.701 12.064 1.00 87.44 91 ASP A C 1
ATOM 733 O O . ASP A 1 91 ? 21.328 -7.972 12.879 1.00 87.44 91 ASP A O 1
ATOM 737 N N . ASP A 1 92 ? 19.820 -8.673 11.383 1.00 85.69 92 ASP A N 1
ATOM 738 C CA . ASP A 1 92 ? 20.087 -10.103 11.627 1.00 85.69 92 ASP A CA 1
ATOM 739 C C . ASP A 1 92 ? 21.096 -10.775 10.682 1.00 85.69 92 ASP A C 1
ATOM 741 O O . ASP A 1 92 ? 21.351 -11.977 10.817 1.00 85.69 92 ASP A O 1
ATOM 745 N N . GLU A 1 93 ? 21.729 -9.999 9.796 1.00 86.50 93 GLU A N 1
ATOM 746 C CA . GLU A 1 93 ? 22.691 -10.477 8.787 1.00 86.50 93 GLU A CA 1
ATOM 747 C C . GLU A 1 93 ? 22.088 -11.528 7.822 1.00 86.50 93 GLU A C 1
ATOM 749 O O . GLU A 1 93 ? 22.810 -12.320 7.199 1.00 86.50 93 GLU A O 1
ATOM 754 N N . VAL A 1 94 ? 20.756 -11.576 7.703 1.00 87.62 94 VAL A N 1
ATOM 755 C CA . VAL A 1 94 ? 20.024 -12.388 6.733 1.00 87.62 94 VAL A CA 1
ATOM 756 C C . VAL A 1 94 ? 19.287 -11.450 5.789 1.00 87.62 94 VAL A C 1
ATOM 758 O O . VAL A 1 94 ? 18.438 -10.684 6.186 1.00 87.62 94 VAL A O 1
ATOM 761 N N . GLY A 1 95 ? 19.602 -11.534 4.499 1.00 91.00 95 GLY A N 1
ATOM 762 C CA . GLY A 1 95 ? 18.929 -10.713 3.501 1.00 91.00 95 GLY A CA 1
ATOM 763 C C . GLY A 1 95 ? 17.713 -11.372 2.846 1.00 91.00 95 GLY A C 1
ATOM 764 O O . GLY A 1 95 ? 17.154 -12.390 3.252 1.00 91.00 95 GLY A O 1
ATOM 765 N N . VAL A 1 96 ? 17.374 -10.850 1.674 1.00 96.25 96 VAL A N 1
ATOM 766 C CA . VAL A 1 96 ? 16.289 -11.341 0.832 1.00 96.25 96 VAL A CA 1
ATOM 767 C C . VAL A 1 96 ? 16.829 -11.747 -0.522 1.00 96.25 96 VAL A C 1
ATOM 769 O O . VAL A 1 96 ? 17.552 -10.995 -1.169 1.00 96.25 96 VAL A O 1
ATOM 772 N N . ARG A 1 97 ? 16.402 -12.912 -1.019 1.00 97.44 97 ARG A N 1
ATOM 773 C CA . ARG A 1 97 ? 16.646 -13.330 -2.406 1.00 97.44 97 ARG A CA 1
ATOM 774 C C . ARG A 1 97 ? 15.364 -13.400 -3.201 1.00 97.44 97 ARG A C 1
ATOM 776 O O . ARG A 1 97 ? 14.400 -14.027 -2.766 1.00 97.44 97 ARG A O 1
ATOM 783 N N . ILE A 1 98 ? 15.389 -12.869 -4.421 1.00 97.62 98 ILE A N 1
ATOM 784 C CA . ILE A 1 98 ? 14.252 -12.929 -5.346 1.00 97.62 98 ILE A CA 1
ATOM 785 C C . ILE A 1 98 ? 14.647 -13.413 -6.743 1.00 97.62 98 ILE A C 1
ATOM 787 O O . ILE A 1 98 ? 15.742 -13.144 -7.233 1.00 97.62 98 ILE A O 1
ATOM 791 N N . ARG A 1 99 ? 13.745 -14.139 -7.412 1.00 97.12 99 ARG A N 1
ATOM 792 C CA . ARG A 1 99 ? 13.913 -14.615 -8.799 1.00 97.12 99 ARG A CA 1
ATOM 793 C C . ARG A 1 99 ? 12.569 -14.846 -9.496 1.00 97.12 99 ARG A C 1
ATOM 795 O O . ARG A 1 99 ? 11.517 -14.792 -8.869 1.00 97.12 99 ARG A O 1
ATOM 802 N N . ASP A 1 100 ? 12.614 -15.142 -10.798 1.00 96.25 100 ASP A N 1
ATOM 803 C CA . ASP A 1 100 ? 11.439 -15.456 -11.644 1.00 96.25 100 ASP A CA 1
ATOM 804 C C . ASP A 1 100 ? 10.299 -14.418 -11.544 1.00 96.25 100 ASP A C 1
ATOM 806 O O . ASP A 1 100 ? 9.110 -14.745 -11.550 1.00 96.25 100 ASP A O 1
ATOM 810 N N . ALA A 1 101 ? 10.696 -13.149 -11.443 1.00 96.81 101 ALA A N 1
ATOM 811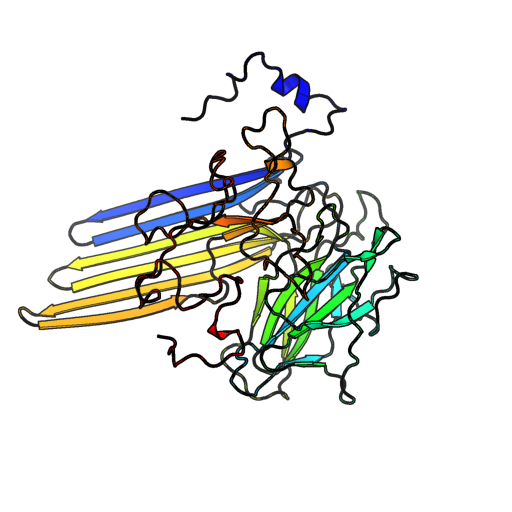 C CA . ALA A 1 101 ? 9.816 -12.004 -11.307 1.00 96.81 101 ALA A CA 1
ATOM 812 C C . ALA A 1 101 ? 9.039 -11.734 -12.612 1.00 96.81 101 ALA A C 1
ATOM 814 O O . ALA A 1 101 ? 9.622 -11.598 -13.690 1.00 96.81 101 ALA A O 1
ATOM 815 N N . ALA A 1 102 ? 7.711 -11.653 -12.525 1.00 96.31 102 ALA A N 1
ATOM 816 C CA . ALA A 1 102 ? 6.818 -11.472 -13.665 1.00 96.31 102 ALA A CA 1
ATOM 817 C C . ALA A 1 102 ? 5.574 -10.647 -13.310 1.00 96.31 102 ALA A C 1
ATOM 819 O O . ALA A 1 102 ? 5.101 -10.656 -12.173 1.00 96.31 102 ALA A O 1
ATOM 820 N N . LEU A 1 103 ? 4.988 -10.000 -14.321 1.00 94.56 103 LEU A N 1
ATOM 821 C CA . LEU A 1 103 ? 3.670 -9.375 -14.207 1.00 94.56 103 LEU A CA 1
ATOM 822 C C . LEU A 1 103 ? 2.571 -10.353 -14.605 1.00 94.56 103 LEU A C 1
ATOM 824 O O . LEU A 1 103 ? 2.721 -11.119 -15.553 1.00 94.56 103 LEU A O 1
ATOM 828 N N . LEU A 1 104 ?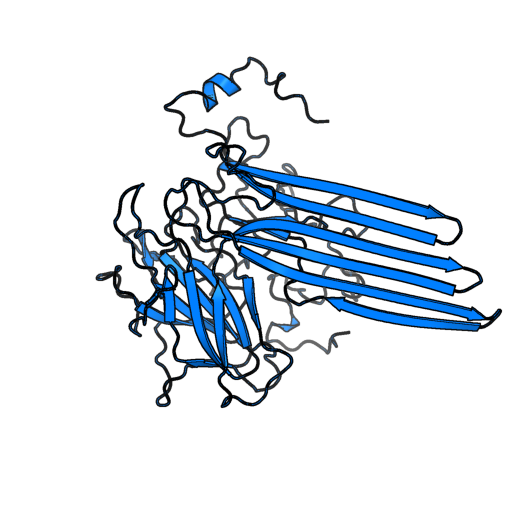 1.417 -10.276 -13.954 1.00 94.50 104 LEU A N 1
ATOM 829 C CA . LEU A 1 104 ? 0.173 -10.855 -14.440 1.00 94.50 104 LEU A CA 1
ATOM 830 C C . LEU A 1 104 ? -0.789 -9.717 -14.771 1.00 94.50 104 LEU A C 1
ATOM 832 O O . LEU A 1 104 ? -1.302 -9.037 -13.884 1.00 94.50 104 LEU A O 1
ATOM 836 N N . LEU A 1 105 ? -1.061 -9.535 -16.060 1.00 91.31 105 LEU A N 1
ATOM 837 C CA . LEU A 1 105 ? -2.007 -8.543 -16.561 1.00 91.31 105 LEU A CA 1
ATOM 838 C C . LEU A 1 105 ? -3.326 -9.246 -16.861 1.00 91.31 105 LEU A C 1
ATOM 840 O O . LEU A 1 105 ? -3.380 -10.125 -17.722 1.00 91.31 105 LEU A O 1
ATOM 844 N N . ASN A 1 106 ? -4.390 -8.908 -16.132 1.00 90.56 106 ASN A N 1
ATOM 845 C CA . ASN A 1 106 ? -5.684 -9.599 -16.222 1.00 90.56 106 ASN A CA 1
ATOM 846 C C . ASN A 1 106 ? -5.556 -11.131 -16.056 1.00 90.56 106 ASN A C 1
ATOM 848 O O . ASN A 1 106 ? -6.247 -11.900 -16.721 1.00 90.56 106 ASN A O 1
ATOM 852 N N . GLY A 1 107 ? -4.628 -11.580 -15.202 1.00 90.88 107 GLY A N 1
ATOM 853 C CA . GLY A 1 107 ? -4.325 -12.999 -14.979 1.00 90.88 107 GLY A CA 1
ATOM 854 C C . GLY A 1 107 ? -3.414 -13.647 -16.031 1.00 90.88 107 GLY A C 1
ATOM 855 O O . GLY A 1 107 ? -2.998 -14.791 -15.851 1.00 90.88 107 GLY A O 1
ATOM 856 N N . ARG A 1 108 ? -3.051 -12.941 -17.110 1.00 91.75 108 ARG A N 1
ATOM 857 C CA . ARG A 1 108 ? -2.072 -13.418 -18.093 1.00 91.75 108 ARG A CA 1
ATOM 858 C C . ARG A 1 108 ? -0.660 -13.067 -17.636 1.00 91.75 108 ARG A C 1
ATOM 860 O O . ARG A 1 108 ? -0.307 -11.892 -17.585 1.00 91.75 108 ARG A O 1
ATOM 867 N N . ARG A 1 109 ? 0.157 -14.088 -17.371 1.00 92.81 109 ARG A N 1
ATOM 868 C CA . ARG A 1 109 ? 1.577 -13.925 -17.030 1.00 92.81 109 ARG A CA 1
ATOM 869 C C . ARG A 1 109 ? 2.365 -13.377 -18.225 1.00 92.81 109 ARG A C 1
ATOM 871 O O . ARG A 1 109 ? 2.326 -13.951 -19.314 1.00 92.81 109 ARG A O 1
ATOM 878 N N . ILE A 1 110 ? 3.078 -12.283 -18.001 1.00 90.69 110 ILE A N 1
ATOM 879 C CA . ILE A 1 110 ? 4.000 -11.614 -18.912 1.00 90.69 110 ILE A CA 1
ATOM 880 C C . ILE A 1 110 ? 5.381 -11.712 -18.272 1.00 90.69 110 ILE A C 1
ATOM 882 O O . ILE A 1 110 ? 5.611 -11.152 -17.202 1.00 90.69 110 ILE A O 1
ATOM 886 N N . VAL A 1 111 ? 6.284 -12.451 -18.915 1.00 89.31 111 VAL A N 1
ATOM 887 C CA . VAL A 1 111 ? 7.687 -12.511 -18.496 1.00 89.31 111 VAL A CA 1
ATOM 888 C C . VAL A 1 111 ? 8.388 -11.307 -19.115 1.00 89.31 111 VAL A C 1
ATOM 890 O O . VAL A 1 111 ? 8.475 -11.248 -20.346 1.00 89.31 111 VAL A O 1
ATOM 893 N N . PRO A 1 112 ? 8.818 -10.328 -18.305 1.00 91.88 112 PRO A N 1
ATOM 894 C CA . PRO A 1 112 ? 9.474 -9.148 -18.824 1.00 91.88 112 PRO A CA 1
ATOM 895 C C . PRO A 1 112 ? 10.885 -9.491 -19.298 1.00 91.88 112 PRO A C 1
ATOM 897 O O . PRO A 1 112 ? 11.519 -10.441 -18.833 1.00 91.88 112 PRO A O 1
ATOM 900 N N . GLN A 1 113 ? 11.397 -8.686 -20.217 1.00 93.44 113 GLN A N 1
ATOM 901 C CA . GLN A 1 113 ? 12.812 -8.705 -20.523 1.00 93.44 113 GLN A CA 1
ATOM 902 C C . GLN A 1 113 ? 13.589 -7.967 -19.434 1.00 93.44 113 GLN A C 1
ATOM 904 O O . GLN A 1 113 ? 13.278 -6.821 -19.128 1.00 93.44 113 GLN A O 1
ATOM 909 N N . LEU A 1 114 ? 14.620 -8.609 -18.890 1.00 95.50 114 LEU A N 1
ATOM 910 C CA . LEU A 1 114 ? 15.554 -7.963 -17.972 1.00 95.50 114 LEU A CA 1
ATOM 911 C C . LEU A 1 114 ? 16.432 -6.963 -18.728 1.00 95.50 114 LEU A C 1
ATOM 913 O O . LEU A 1 114 ? 16.908 -7.257 -19.833 1.00 95.50 114 LEU A O 1
ATOM 917 N N . GLY A 1 115 ? 16.632 -5.793 -18.134 1.00 95.44 115 GLY A N 1
ATOM 918 C CA . GLY A 1 115 ? 17.549 -4.782 -18.639 1.00 95.44 115 GLY A CA 1
ATOM 919 C C . GLY A 1 115 ? 17.154 -3.364 -18.232 1.00 95.44 115 GLY A C 1
ATOM 920 O O . GLY A 1 115 ? 16.103 -3.160 -17.626 1.00 95.44 115 GLY A O 1
ATOM 921 N N . PRO A 1 116 ? 17.982 -2.368 -18.589 1.00 94.62 116 PRO A N 1
ATOM 922 C CA . PRO A 1 116 ? 17.646 -0.965 -18.387 1.00 94.62 116 PRO A CA 1
ATOM 923 C C . PRO A 1 116 ? 16.410 -0.565 -19.200 1.00 94.62 116 PRO A C 1
ATOM 925 O O . PRO A 1 116 ? 16.150 -1.108 -20.279 1.00 94.62 116 PRO A O 1
ATOM 928 N N . TYR A 1 117 ? 15.675 0.431 -18.701 1.00 91.12 117 TYR A N 1
ATOM 929 C CA . TYR A 1 117 ? 14.555 1.009 -19.435 1.00 91.12 117 TYR A CA 1
ATOM 930 C C . TYR A 1 117 ? 15.039 1.662 -20.734 1.00 91.12 117 TYR A C 1
ATOM 932 O O . TYR A 1 117 ? 15.969 2.468 -20.738 1.00 91.12 117 TYR A O 1
ATOM 940 N N . ASP A 1 118 ? 14.386 1.313 -21.842 1.00 88.56 118 ASP A N 1
ATOM 941 C CA . ASP A 1 118 ? 14.670 1.849 -23.167 1.00 88.56 118 ASP A CA 1
ATOM 942 C C . ASP A 1 118 ? 13.520 2.752 -23.610 1.00 88.56 118 ASP A C 1
ATOM 944 O O . ASP A 1 118 ? 12.524 2.286 -24.166 1.00 88.56 118 ASP A O 1
ATOM 948 N N . LYS A 1 119 ? 13.679 4.058 -23.386 1.00 85.94 119 LYS A N 1
ATOM 949 C CA . LYS A 1 119 ? 12.678 5.064 -23.763 1.00 85.94 119 LYS A CA 1
ATOM 950 C C . LYS A 1 119 ? 12.406 5.145 -25.268 1.00 85.94 119 LYS A C 1
ATOM 952 O O . LYS A 1 119 ? 11.388 5.687 -25.673 1.00 85.94 119 LYS A O 1
ATOM 957 N N . LEU A 1 120 ? 13.292 4.608 -26.116 1.00 87.88 120 LEU A N 1
ATOM 958 C CA . LEU A 1 120 ? 13.046 4.530 -27.562 1.00 87.88 120 LEU A CA 1
ATOM 959 C C . LEU A 1 120 ? 12.095 3.380 -27.921 1.00 87.88 120 LEU A C 1
ATOM 961 O O . LEU A 1 120 ? 11.564 3.352 -29.030 1.00 87.88 120 LEU A O 1
ATOM 965 N N . ASN A 1 121 ? 11.883 2.441 -26.997 1.00 87.25 121 ASN A N 1
ATOM 966 C CA . ASN A 1 121 ? 10.974 1.309 -27.128 1.00 87.25 121 ASN A CA 1
ATOM 967 C C . ASN A 1 121 ? 10.081 1.186 -25.872 1.00 87.25 121 ASN A C 1
ATOM 969 O O . ASN A 1 121 ? 10.131 0.155 -25.191 1.00 87.25 121 ASN A O 1
ATOM 973 N N . PRO A 1 122 ? 9.253 2.203 -25.560 1.00 82.00 122 PRO A N 1
ATOM 974 C CA . PRO A 1 122 ? 8.518 2.285 -24.294 1.00 82.00 122 PRO A CA 1
ATOM 975 C C . PRO A 1 122 ? 7.485 1.160 -24.127 1.00 82.00 122 PRO A C 1
ATOM 977 O O . PRO A 1 122 ? 7.221 0.721 -23.013 1.00 82.00 122 PRO A O 1
ATOM 980 N N . ASP A 1 123 ? 6.955 0.613 -25.224 1.00 81.75 123 ASP A N 1
ATOM 981 C CA . ASP A 1 123 ? 5.977 -0.485 -25.195 1.00 81.75 123 ASP A CA 1
ATOM 982 C C . ASP A 1 123 ? 6.582 -1.853 -24.839 1.00 81.75 123 ASP A C 1
ATOM 984 O O . ASP A 1 123 ? 5.862 -2.841 -24.651 1.00 81.75 123 ASP A O 1
ATOM 988 N N . ARG A 1 124 ? 7.913 -1.954 -24.763 1.00 85.62 124 ARG A N 1
ATOM 989 C CA . ARG A 1 124 ? 8.585 -3.199 -24.397 1.00 85.62 124 ARG A CA 1
ATOM 990 C C . ARG A 1 124 ? 8.309 -3.507 -22.926 1.00 85.62 124 ARG A C 1
ATOM 992 O O . ARG A 1 124 ? 8.636 -2.722 -22.041 1.00 85.62 124 ARG A O 1
ATOM 999 N N . ALA A 1 125 ? 7.764 -4.694 -22.658 1.00 88.62 125 ALA A N 1
ATOM 1000 C CA . ALA A 1 125 ? 7.625 -5.212 -21.300 1.00 88.62 125 ALA A CA 1
ATOM 1001 C C . ALA A 1 125 ? 9.016 -5.507 -20.712 1.00 88.62 125 ALA A C 1
ATOM 1003 O O . ALA A 1 125 ? 9.555 -6.602 -20.884 1.00 88.62 125 ALA A O 1
ATOM 1004 N N . THR A 1 126 ? 9.597 -4.509 -20.057 1.00 93.44 126 THR A N 1
ATOM 1005 C CA . THR A 1 126 ? 10.920 -4.558 -19.429 1.00 93.44 126 THR A CA 1
ATOM 1006 C C . THR A 1 126 ? 10.773 -4.618 -17.909 1.00 93.44 126 THR A C 1
ATOM 1008 O O . THR A 1 126 ? 9.843 -4.031 -17.348 1.00 93.44 126 THR A O 1
ATOM 1011 N N . LEU A 1 127 ? 11.685 -5.337 -17.256 1.00 96.62 127 LEU A N 1
ATOM 1012 C CA . LEU A 1 127 ? 11.907 -5.287 -15.817 1.00 96.62 127 LEU A CA 1
ATOM 1013 C C . LEU A 1 127 ? 13.280 -4.668 -15.584 1.00 96.62 127 LEU A C 1
ATOM 1015 O O . LEU A 1 127 ? 14.309 -5.309 -15.814 1.00 96.62 127 LEU A O 1
ATOM 1019 N N . THR A 1 128 ? 13.262 -3.426 -15.115 1.00 97.25 128 THR A N 1
ATOM 1020 C CA . THR A 1 128 ? 14.461 -2.743 -14.639 1.00 97.25 128 THR A CA 1
ATOM 1021 C C . THR A 1 128 ? 14.547 -2.964 -13.138 1.00 97.25 128 THR A C 1
ATOM 1023 O O . THR A 1 128 ? 13.608 -2.648 -12.420 1.00 97.25 128 THR A O 1
ATOM 1026 N N . VAL A 1 129 ? 15.651 -3.517 -12.653 1.00 97.69 129 VAL A N 1
ATOM 1027 C CA . VAL A 1 129 ? 15.973 -3.581 -11.220 1.00 97.69 129 VAL A CA 1
ATOM 1028 C C . VAL A 1 129 ? 16.971 -2.483 -10.882 1.00 97.69 129 VAL A C 1
ATOM 1030 O O . VAL A 1 129 ? 17.950 -2.349 -11.611 1.00 97.69 129 VAL A O 1
ATOM 1033 N N . THR A 1 130 ? 16.732 -1.711 -9.825 1.00 96.00 130 THR A N 1
ATOM 1034 C CA . THR A 1 130 ? 17.652 -0.675 -9.324 1.00 96.00 130 THR A CA 1
ATOM 1035 C C . THR A 1 130 ? 17.850 -0.832 -7.821 1.00 96.00 130 THR A C 1
ATOM 1037 O O . THR A 1 130 ? 16.972 -1.364 -7.144 1.00 96.00 130 THR A O 1
ATOM 1040 N N . ILE A 1 131 ? 18.978 -0.347 -7.303 1.00 93.31 131 ILE A N 1
ATOM 1041 C CA . ILE A 1 131 ? 19.209 -0.253 -5.856 1.00 93.31 131 ILE A CA 1
ATOM 1042 C C . ILE A 1 131 ? 18.299 0.827 -5.274 1.00 93.31 131 ILE A C 1
ATOM 1044 O O . ILE A 1 131 ? 18.080 1.866 -5.906 1.00 93.31 131 ILE A O 1
ATOM 1048 N N . ASP A 1 132 ? 17.782 0.557 -4.086 1.00 89.44 132 ASP A N 1
ATOM 1049 C CA . ASP A 1 132 ? 17.052 1.496 -3.259 1.00 89.44 132 ASP A CA 1
ATOM 1050 C C . ASP A 1 132 ? 17.897 1.885 -2.041 1.00 89.44 132 ASP A C 1
ATOM 1052 O O . ASP A 1 132 ? 18.017 1.092 -1.106 1.00 89.44 132 ASP A O 1
ATOM 1056 N N . PRO A 1 133 ? 18.546 3.058 -2.059 1.00 77.31 133 PRO A N 1
ATOM 1057 C CA . PRO A 1 133 ? 19.494 3.424 -1.014 1.00 77.31 133 PRO A CA 1
ATOM 1058 C C . PRO A 1 133 ? 18.825 3.952 0.262 1.00 77.31 133 PRO A C 1
ATOM 1060 O O . PRO A 1 133 ? 19.520 4.146 1.253 1.00 77.31 133 PRO A O 1
ATOM 1063 N N . ASP A 1 134 ? 17.527 4.267 0.223 1.00 73.75 134 ASP A N 1
ATOM 1064 C CA . ASP A 1 134 ? 16.825 4.925 1.325 1.00 73.75 134 ASP A CA 1
ATOM 1065 C C . ASP A 1 134 ? 15.340 4.532 1.330 1.00 73.75 134 ASP A C 1
ATOM 1067 O O . ASP A 1 134 ? 14.572 4.832 0.414 1.00 73.75 134 ASP A O 1
ATOM 1071 N N . LEU A 1 135 ? 14.923 3.863 2.405 1.00 69.06 135 LEU A N 1
ATOM 1072 C CA . LEU A 1 135 ? 13.566 3.350 2.572 1.00 69.06 135 LEU A CA 1
ATOM 1073 C C . LEU A 1 135 ? 12.510 4.457 2.727 1.00 69.06 135 LEU A C 1
ATOM 1075 O O . LEU A 1 135 ? 11.328 4.194 2.500 1.00 69.06 135 LEU A O 1
ATOM 1079 N N . ALA A 1 136 ? 12.897 5.698 3.026 1.00 63.78 136 ALA A N 1
ATOM 1080 C CA . ALA A 1 136 ? 11.984 6.841 3.025 1.00 63.78 136 ALA A CA 1
ATOM 1081 C C . ALA A 1 136 ? 11.625 7.312 1.600 1.00 63.78 136 ALA A C 1
ATOM 1083 O O . ALA A 1 136 ? 10.690 8.088 1.398 1.00 63.78 136 ALA A O 1
ATOM 1084 N N . VAL A 1 137 ? 12.341 6.838 0.576 1.00 65.56 137 VAL A N 1
ATOM 1085 C CA . VAL A 1 137 ? 12.183 7.305 -0.805 1.00 65.56 137 VAL A CA 1
ATOM 1086 C C . VAL A 1 137 ? 10.976 6.643 -1.466 1.00 65.56 137 VAL A C 1
ATOM 1088 O O . VAL A 1 137 ? 10.952 5.447 -1.724 1.00 65.56 137 VAL A O 1
ATOM 1091 N N . ILE A 1 138 ? 9.956 7.418 -1.814 1.00 77.00 138 ILE A N 1
ATOM 1092 C CA . ILE A 1 138 ? 8.981 7.013 -2.843 1.00 77.00 138 ILE A CA 1
ATOM 1093 C C . ILE A 1 138 ? 9.695 6.776 -4.184 1.00 77.00 138 ILE A C 1
ATOM 1095 O O . ILE A 1 138 ? 10.780 7.323 -4.364 1.00 77.00 138 ILE A O 1
ATOM 1099 N N . PRO A 1 139 ? 9.130 6.035 -5.160 1.00 82.44 139 PRO A N 1
ATOM 1100 C CA . PRO A 1 139 ? 9.840 5.744 -6.405 1.00 82.44 139 PRO A CA 1
ATOM 1101 C C . PRO A 1 139 ? 10.530 6.996 -6.996 1.00 82.44 139 PRO A C 1
ATOM 1103 O O . PRO A 1 139 ? 9.847 7.998 -7.231 1.00 82.44 139 PRO A O 1
ATOM 1106 N N . PRO A 1 140 ? 11.860 6.981 -7.229 1.00 78.31 140 PRO A N 1
ATOM 1107 C CA . PRO A 1 140 ? 12.627 8.153 -7.666 1.00 78.31 140 PRO A CA 1
ATOM 1108 C C . PRO A 1 140 ? 12.441 8.431 -9.168 1.00 78.31 140 PRO A C 1
ATOM 1110 O O . PRO A 1 140 ? 13.403 8.565 -9.925 1.00 78.31 140 PRO A O 1
ATOM 1113 N N . ALA A 1 141 ? 11.192 8.475 -9.627 1.00 77.31 141 ALA A N 1
ATOM 1114 C CA . ALA A 1 141 ? 10.852 8.754 -11.011 1.00 77.31 141 ALA A CA 1
ATOM 1115 C C . ALA A 1 141 ? 10.936 10.254 -11.292 1.00 77.31 141 ALA A C 1
ATOM 1117 O O . ALA A 1 141 ? 10.413 11.085 -10.548 1.00 77.31 141 ALA A O 1
ATOM 1118 N N . ARG A 1 142 ? 11.573 10.604 -12.409 1.00 78.62 142 ARG A N 1
ATOM 1119 C CA . ARG A 1 142 ? 11.711 11.989 -12.864 1.00 78.62 142 ARG A CA 1
ATOM 1120 C C . ARG A 1 142 ? 11.356 12.105 -14.329 1.00 78.62 142 ARG A C 1
ATOM 1122 O O . ARG A 1 142 ? 11.314 11.115 -15.059 1.00 78.62 142 ARG A O 1
ATOM 1129 N N . ARG A 1 143 ? 11.099 13.341 -14.747 1.00 86.31 143 ARG A N 1
ATOM 1130 C CA . ARG A 1 143 ? 10.943 13.687 -16.156 1.00 86.31 143 ARG A CA 1
ATOM 1131 C C . ARG A 1 143 ? 12.255 14.209 -16.707 1.00 86.31 143 ARG A C 1
ATOM 1133 O O . ARG A 1 143 ? 12.880 15.070 -16.091 1.00 86.31 143 ARG A O 1
ATOM 1140 N N . ASP A 1 144 ? 12.643 13.718 -17.875 1.00 87.19 144 ASP A N 1
ATOM 1141 C CA . ASP A 1 144 ? 13.800 14.243 -18.590 1.00 87.19 144 ASP A CA 1
ATOM 1142 C C . ASP A 1 144 ? 13.461 15.533 -19.369 1.00 87.19 144 ASP A C 1
ATOM 1144 O O . ASP A 1 144 ? 12.343 16.052 -19.325 1.00 87.19 144 ASP A O 1
ATOM 1148 N N . ASN A 1 145 ? 14.426 16.071 -20.123 1.00 87.44 145 ASN A N 1
ATOM 1149 C CA . ASN A 1 145 ? 14.235 17.300 -20.910 1.00 87.44 145 ASN A CA 1
ATOM 1150 C C . ASN A 1 145 ? 13.197 17.167 -22.045 1.00 87.44 145 ASN A C 1
ATOM 1152 O O . ASN A 1 145 ? 12.759 18.183 -22.584 1.00 87.44 145 ASN A O 1
ATOM 1156 N N . SER A 1 146 ? 12.818 15.943 -22.428 1.00 87.25 146 SER A N 1
ATOM 1157 C CA . SER A 1 146 ? 11.704 15.661 -23.349 1.00 87.25 146 SER A CA 1
ATOM 1158 C C . SER A 1 146 ? 10.349 15.602 -22.640 1.00 87.25 146 SER A C 1
ATOM 1160 O O . SER A 1 146 ? 9.333 15.425 -23.307 1.00 87.25 146 SER A O 1
ATOM 1162 N N . ASN A 1 147 ? 10.320 15.804 -21.318 1.00 87.25 147 ASN A N 1
ATOM 1163 C CA . ASN A 1 147 ? 9.149 15.665 -20.455 1.00 87.25 147 ASN A CA 1
ATOM 1164 C C . ASN A 1 147 ? 8.626 14.215 -20.346 1.00 87.25 147 ASN A C 1
ATOM 1166 O O . ASN A 1 147 ? 7.486 13.996 -19.928 1.00 87.25 147 ASN A O 1
ATOM 1170 N N . GLU A 1 148 ? 9.452 13.226 -20.693 1.00 88.50 148 GLU A N 1
ATOM 1171 C CA . GLU A 1 148 ? 9.144 11.798 -20.566 1.00 88.50 148 GLU A CA 1
ATOM 1172 C C . GLU A 1 148 ? 9.645 11.264 -19.228 1.00 88.50 148 GLU A C 1
ATOM 1174 O O . GLU A 1 148 ? 10.673 11.720 -18.724 1.00 88.50 148 GLU A O 1
ATOM 1179 N N . LEU A 1 149 ? 8.926 10.300 -18.651 1.00 89.75 149 LEU A N 1
ATOM 1180 C CA . LEU A 1 149 ? 9.374 9.649 -17.429 1.00 89.75 149 LEU A CA 1
ATOM 1181 C C . LEU A 1 149 ? 10.557 8.723 -17.714 1.00 89.75 149 LEU A C 1
ATOM 1183 O O . LEU A 1 149 ? 10.592 8.008 -18.718 1.00 89.75 149 LEU A O 1
ATOM 1187 N N . VAL A 1 150 ? 11.534 8.739 -16.814 1.00 89.56 150 VAL A N 1
ATOM 1188 C CA . VAL A 1 150 ? 12.758 7.947 -16.931 1.00 89.56 150 VAL A CA 1
ATOM 1189 C C . VAL A 1 150 ? 13.124 7.292 -15.604 1.00 89.56 150 VAL A C 1
ATOM 1191 O O . VAL A 1 150 ? 12.782 7.783 -14.528 1.00 89.56 150 VAL A O 1
ATOM 1194 N N . ILE A 1 151 ? 13.862 6.186 -15.701 1.00 91.12 151 ILE A N 1
ATOM 1195 C CA . ILE A 1 151 ? 14.557 5.557 -14.577 1.00 91.12 151 ILE A CA 1
ATOM 1196 C C . ILE A 1 151 ? 16.022 5.985 -14.682 1.00 91.12 151 ILE A C 1
ATOM 1198 O O . ILE A 1 151 ? 16.725 5.548 -15.592 1.00 91.12 151 ILE A O 1
ATOM 1202 N N . GLU A 1 152 ? 16.463 6.881 -13.799 1.00 84.19 152 GLU A N 1
ATOM 1203 C CA . GLU A 1 152 ? 17.837 7.410 -13.823 1.00 84.19 152 GLU A CA 1
ATOM 1204 C C . GLU A 1 152 ? 18.847 6.444 -13.193 1.00 84.19 152 GLU A C 1
ATOM 1206 O O . GLU A 1 152 ? 20.011 6.403 -13.597 1.00 84.19 152 GLU A O 1
ATOM 1211 N N . ALA A 1 153 ? 18.398 5.654 -12.214 1.00 89.06 153 ALA A N 1
ATOM 1212 C CA . ALA A 1 153 ? 19.243 4.695 -11.523 1.00 89.06 153 ALA A CA 1
ATOM 1213 C C . ALA A 1 153 ? 19.654 3.537 -12.458 1.00 89.06 153 ALA A C 1
ATOM 1215 O O . ALA A 1 153 ? 18.840 3.053 -13.254 1.00 89.06 153 ALA A O 1
ATOM 1216 N N . PRO A 1 154 ? 20.918 3.080 -12.382 1.00 93.44 154 PRO A N 1
ATOM 1217 C CA . PRO A 1 154 ? 21.421 2.030 -13.255 1.00 93.44 154 PRO A CA 1
ATOM 1218 C C . PRO A 1 154 ? 20.731 0.694 -12.980 1.00 93.44 154 PRO A C 1
ATOM 1220 O O . PRO A 1 154 ? 20.399 0.364 -11.841 1.00 93.44 154 PRO A O 1
ATOM 1223 N N . HIS A 1 155 ? 20.571 -0.100 -14.040 1.00 96.56 155 HIS A N 1
ATOM 1224 C CA . HIS A 1 155 ? 20.095 -1.468 -13.909 1.00 96.56 155 HIS A CA 1
ATOM 1225 C C . HIS A 1 155 ? 21.109 -2.329 -13.150 1.00 96.56 155 HIS A C 1
ATOM 1227 O O . HIS A 1 155 ? 22.294 -2.327 -13.484 1.00 96.56 155 HIS A O 1
ATOM 1233 N N . VAL A 1 156 ? 20.621 -3.103 -12.188 1.00 97.06 156 VAL A N 1
ATOM 1234 C CA . VAL A 1 156 ? 21.358 -4.188 -11.543 1.00 97.06 156 VAL A CA 1
ATOM 1235 C C . VAL A 1 156 ? 21.072 -5.478 -12.302 1.00 97.06 156 VAL A C 1
ATOM 1237 O O . VAL A 1 156 ? 19.910 -5.823 -12.513 1.00 97.06 156 VAL A O 1
ATOM 1240 N N . ASP A 1 157 ? 22.120 -6.196 -12.699 1.00 96.81 157 ASP A N 1
ATOM 1241 C CA . ASP A 1 157 ? 22.005 -7.538 -13.275 1.00 96.81 157 ASP A CA 1
ATOM 1242 C C . ASP A 1 157 ? 21.865 -8.594 -12.162 1.00 96.81 157 ASP A C 1
ATOM 1244 O O . ASP A 1 157 ? 22.417 -8.419 -11.072 1.00 96.81 157 ASP A O 1
ATOM 1248 N N . PRO A 1 158 ? 21.154 -9.711 -12.402 1.00 96.88 158 PRO A N 1
ATOM 1249 C CA . PRO A 1 158 ? 21.057 -10.781 -11.417 1.00 96.88 158 PRO A CA 1
ATOM 1250 C C . PRO A 1 158 ? 22.418 -11.455 -11.201 1.00 96.88 158 PRO A C 1
ATOM 1252 O O . PRO A 1 158 ? 23.307 -11.420 -12.057 1.00 96.88 158 PRO A O 1
ATOM 1255 N N . THR A 1 159 ? 22.562 -12.154 -10.076 1.00 96.50 159 THR A N 1
ATOM 1256 C CA . THR A 1 159 ? 23.737 -12.990 -9.810 1.00 96.50 159 THR A CA 1
ATOM 1257 C C . THR A 1 159 ? 23.919 -14.059 -10.901 1.00 96.50 159 THR A C 1
ATOM 1259 O O . THR A 1 159 ? 22.958 -14.424 -11.589 1.00 96.50 159 THR A O 1
ATOM 1262 N N . PRO A 1 160 ? 25.118 -14.659 -11.051 1.00 96.00 160 PRO A N 1
ATOM 1263 C CA . PRO A 1 160 ? 25.328 -15.787 -11.966 1.00 96.00 160 PRO A CA 1
ATOM 1264 C C . PRO A 1 160 ? 24.379 -16.976 -11.728 1.00 96.00 160 PRO A C 1
ATOM 1266 O O . PRO A 1 160 ? 24.148 -17.782 -12.628 1.00 96.00 160 PRO A O 1
ATOM 1269 N N . GLN A 1 161 ? 23.835 -17.095 -10.515 1.00 93.88 161 GLN A N 1
ATOM 1270 C CA . GLN A 1 161 ? 22.861 -18.104 -10.106 1.00 93.88 161 GLN A CA 1
ATOM 1271 C C . GLN A 1 161 ? 21.410 -17.724 -10.469 1.00 93.88 161 GLN A C 1
ATOM 1273 O O . GLN A 1 161 ? 20.510 -18.549 -10.308 1.00 93.88 161 GLN A O 1
ATOM 1278 N N . GLY A 1 162 ? 21.178 -16.514 -10.986 1.00 94.06 162 GLY A N 1
ATOM 1279 C CA . GLY A 1 162 ? 19.897 -16.064 -11.529 1.00 94.06 162 GLY A CA 1
ATOM 1280 C C . GLY A 1 162 ? 18.917 -15.491 -10.503 1.00 94.06 162 GLY A C 1
ATOM 1281 O O . GLY A 1 162 ? 17.711 -15.538 -10.746 1.00 94.06 162 GLY A O 1
ATOM 1282 N N . PHE A 1 163 ? 19.402 -14.981 -9.370 1.00 97.00 163 PHE A N 1
ATOM 1283 C CA . PHE A 1 163 ? 18.589 -14.269 -8.376 1.00 97.00 163 PHE A CA 1
ATOM 1284 C C . PHE A 1 163 ? 19.146 -12.864 -8.116 1.00 97.00 163 PHE A C 1
ATOM 1286 O O . PHE A 1 163 ? 20.317 -12.607 -8.383 1.00 97.00 163 PHE A O 1
ATOM 1293 N N . TYR A 1 164 ? 18.314 -11.975 -7.586 1.00 97.62 164 TYR A N 1
ATOM 1294 C CA . TYR A 1 164 ? 18.742 -10.721 -6.968 1.00 97.62 164 TYR A CA 1
ATOM 1295 C C . TYR A 1 164 ? 18.771 -10.896 -5.453 1.00 97.62 164 TYR A C 1
ATOM 1297 O O . TYR A 1 164 ? 18.036 -11.736 -4.927 1.00 97.62 164 TYR A O 1
ATOM 1305 N N . GLU A 1 165 ? 19.625 -10.138 -4.779 1.00 96.00 165 GLU A N 1
ATOM 1306 C CA . GLU A 1 165 ? 19.835 -10.211 -3.335 1.00 96.00 165 GLU A CA 1
ATOM 1307 C C . GLU A 1 165 ? 20.005 -8.802 -2.772 1.00 96.00 165 GLU A C 1
ATOM 1309 O O . GLU A 1 165 ? 20.576 -7.950 -3.452 1.00 96.00 165 GLU A O 1
ATOM 1314 N N . THR A 1 166 ? 19.471 -8.575 -1.576 1.00 94.38 166 THR A N 1
ATOM 1315 C CA . THR A 1 166 ? 19.598 -7.337 -0.796 1.00 94.38 166 THR A CA 1
ATOM 1316 C C . THR A 1 166 ? 19.603 -7.698 0.683 1.00 94.38 166 THR A C 1
ATOM 1318 O O . THR A 1 166 ? 19.035 -8.729 1.034 1.00 94.38 166 THR A O 1
ATOM 1321 N N . GLU A 1 167 ? 20.250 -6.903 1.523 1.00 92.44 167 GLU A N 1
ATOM 1322 C CA . GLU A 1 167 ? 20.441 -7.167 2.956 1.00 92.44 167 GLU A CA 1
ATOM 1323 C C . GLU A 1 167 ? 20.558 -5.832 3.697 1.00 92.44 167 GLU A C 1
ATOM 1325 O O . GLU A 1 167 ? 21.067 -4.851 3.137 1.00 92.44 167 GLU A O 1
ATOM 1330 N N . GLY A 1 168 ? 20.113 -5.799 4.950 1.00 89.12 168 GLY A N 1
ATOM 1331 C CA . GLY A 1 168 ? 20.193 -4.616 5.788 1.00 89.12 168 GLY A CA 1
ATOM 1332 C C . GLY A 1 168 ? 19.266 -3.504 5.303 1.00 89.12 168 GLY A C 1
ATOM 1333 O O . GLY A 1 168 ? 18.161 -3.735 4.819 1.00 89.12 168 GLY A O 1
ATOM 1334 N N . LEU A 1 169 ? 19.720 -2.256 5.426 1.00 86.44 169 LEU A N 1
ATOM 1335 C CA . LEU A 1 169 ? 18.913 -1.080 5.074 1.00 86.44 169 LEU A CA 1
ATOM 1336 C C . LEU A 1 169 ? 18.805 -0.828 3.558 1.00 86.44 169 LEU A C 1
ATOM 1338 O O . LEU A 1 169 ? 18.013 0.015 3.138 1.00 86.44 169 LEU A O 1
ATOM 1342 N N . GLU A 1 170 ? 19.591 -1.530 2.734 1.00 88.56 170 GLU A N 1
ATOM 1343 C CA . GLU A 1 170 ? 19.499 -1.428 1.275 1.00 88.56 170 GLU A CA 1
ATOM 1344 C C . GLU A 1 170 ? 18.316 -2.258 0.755 1.00 88.56 170 GLU A C 1
ATOM 1346 O O . GLU A 1 170 ? 18.102 -3.407 1.151 1.00 88.56 170 GLU A O 1
ATOM 1351 N N . GLY A 1 171 ? 17.554 -1.687 -0.177 1.00 93.12 171 GLY A N 1
ATOM 1352 C CA . GLY A 1 171 ? 16.475 -2.380 -0.873 1.00 93.12 171 GLY A CA 1
ATOM 1353 C C . GLY A 1 171 ? 16.721 -2.543 -2.372 1.00 93.12 171 GLY A C 1
ATOM 1354 O O . GLY A 1 171 ? 17.656 -1.999 -2.961 1.00 93.12 171 GLY A O 1
ATOM 1355 N N . LEU A 1 172 ? 15.799 -3.242 -3.033 1.00 96.25 172 LEU A N 1
ATOM 1356 C CA . LEU A 1 172 ? 15.714 -3.307 -4.492 1.00 96.25 172 LEU A CA 1
ATOM 1357 C C . LEU A 1 172 ? 14.379 -2.756 -4.975 1.00 96.25 172 LEU A C 1
ATOM 1359 O O . LEU A 1 172 ? 13.322 -3.168 -4.497 1.00 96.25 172 LEU A O 1
ATOM 1363 N N . LEU A 1 173 ? 14.413 -1.919 -6.008 1.00 97.12 173 LEU A N 1
ATOM 1364 C CA . LEU A 1 173 ? 13.230 -1.521 -6.764 1.00 97.12 173 LEU A CA 1
ATOM 1365 C C . LEU A 1 173 ? 13.147 -2.322 -8.060 1.00 97.12 173 LEU A C 1
ATOM 1367 O O . LEU A 1 173 ? 13.995 -2.212 -8.945 1.00 97.12 173 LEU A O 1
ATOM 1371 N N . LEU A 1 174 ? 12.087 -3.111 -8.194 1.00 97.75 174 LEU A N 1
ATOM 1372 C CA . LEU A 1 174 ? 11.723 -3.822 -9.410 1.00 97.75 174 LEU A CA 1
ATOM 1373 C C . LEU A 1 174 ? 10.673 -3.010 -10.167 1.00 97.75 174 LEU A C 1
ATOM 1375 O O . LEU A 1 174 ? 9.492 -3.009 -9.817 1.00 97.75 174 LEU A O 1
ATOM 1379 N N . TRP A 1 175 ? 11.104 -2.341 -11.228 1.00 97.38 175 TRP A N 1
ATOM 1380 C CA . TRP A 1 175 ? 10.281 -1.499 -12.084 1.00 97.38 175 TRP A CA 1
ATOM 1381 C C . TRP A 1 175 ? 9.703 -2.323 -13.226 1.00 97.38 175 TRP A C 1
ATOM 1383 O O . TRP A 1 175 ? 10.367 -2.584 -14.235 1.00 97.38 175 TRP A O 1
ATOM 1393 N N . PHE A 1 176 ? 8.447 -2.727 -13.091 1.00 96.38 176 PHE A N 1
ATOM 1394 C CA . PHE A 1 176 ? 7.762 -3.454 -14.145 1.00 96.38 176 PHE A CA 1
ATOM 1395 C C . PHE A 1 176 ? 7.035 -2.491 -15.071 1.00 96.38 176 PHE A C 1
ATOM 1397 O O . PHE A 1 176 ? 6.043 -1.875 -14.670 1.00 96.38 176 PHE A O 1
ATOM 1404 N N . LYS A 1 177 ? 7.480 -2.396 -16.330 1.00 93.25 177 LYS A N 1
ATOM 1405 C CA . LYS A 1 177 ? 6.744 -1.625 -17.337 1.00 93.25 177 LYS A CA 1
ATOM 1406 C C . LYS A 1 177 ? 5.365 -2.245 -17.532 1.00 93.25 177 LYS A C 1
ATOM 1408 O O . LYS A 1 177 ? 5.249 -3.423 -17.881 1.00 93.25 177 LYS A O 1
ATOM 1413 N N . VAL A 1 178 ? 4.324 -1.435 -17.367 1.00 90.19 178 VAL A N 1
ATOM 1414 C CA . VAL A 1 178 ? 2.975 -1.798 -17.797 1.00 90.19 178 VAL A CA 1
ATOM 1415 C C . VAL A 1 178 ? 2.826 -1.361 -19.257 1.00 90.19 178 VAL A C 1
ATOM 1417 O O . VAL A 1 178 ? 2.937 -0.166 -19.540 1.00 90.19 178 VAL A O 1
ATOM 1420 N N . PRO A 1 179 ? 2.626 -2.288 -20.211 1.00 80.44 179 PRO A N 1
ATOM 1421 C CA . PRO A 1 179 ? 2.451 -1.927 -21.614 1.00 80.44 179 PRO A CA 1
ATOM 1422 C C . PRO A 1 179 ? 1.199 -1.070 -21.808 1.00 80.44 179 PRO A C 1
ATOM 1424 O O . PRO A 1 179 ? 0.146 -1.371 -21.234 1.00 80.44 179 PRO A O 1
ATOM 1427 N N . GLU A 1 180 ? 1.292 -0.039 -22.647 1.00 69.31 180 GLU A N 1
ATOM 1428 C CA . GLU A 1 180 ? 0.109 0.699 -23.072 1.00 69.31 180 GLU A CA 1
ATOM 1429 C C . GLU A 1 180 ? -0.752 -0.207 -23.957 1.00 69.31 180 GLU A C 1
ATOM 1431 O O . GLU A 1 180 ? -0.341 -0.656 -25.028 1.00 69.31 180 GLU A O 1
ATOM 1436 N N . PHE A 1 181 ? -1.977 -0.499 -23.525 1.00 59.38 181 PHE A N 1
ATOM 1437 C CA . PHE A 1 181 ? -2.944 -1.142 -24.408 1.00 59.38 181 PHE A CA 1
ATOM 1438 C C . PHE A 1 181 ? -3.677 -0.053 -25.179 1.00 59.38 181 PHE A C 1
ATOM 1440 O O . PHE A 1 181 ? -4.610 0.571 -24.674 1.00 59.38 181 PHE A O 1
ATOM 1447 N N . SER A 1 182 ? -3.244 0.174 -26.417 1.00 43.81 182 SER A N 1
ATOM 1448 C CA . SER A 1 182 ? -3.951 1.013 -27.379 1.00 43.81 182 SER A CA 1
ATOM 1449 C C . SER A 1 182 ? -5.292 0.363 -27.743 1.00 43.81 182 SER A C 1
ATOM 1451 O O . SER A 1 182 ? -5.371 -0.573 -28.533 1.00 43.81 182 SER A O 1
ATOM 1453 N N . GLY A 1 183 ? -6.368 0.853 -27.129 1.00 40.75 183 GLY A N 1
ATOM 1454 C CA . GLY A 1 183 ? -7.739 0.435 -27.403 1.00 40.75 183 GLY A CA 1
ATOM 1455 C C . GLY A 1 183 ? -8.724 1.440 -26.817 1.00 40.75 183 GLY A C 1
ATOM 1456 O O . GLY A 1 183 ? -8.544 1.906 -25.695 1.00 40.75 183 GLY A O 1
ATOM 1457 N N . GLY A 1 184 ? -9.737 1.841 -27.588 1.00 39.03 184 GLY A N 1
ATOM 1458 C CA . GLY A 1 184 ? -10.715 2.852 -27.170 1.00 39.03 184 GLY A CA 1
ATOM 1459 C C . GLY A 1 184 ? -11.564 2.438 -25.956 1.00 39.03 184 GLY A C 1
ATOM 1460 O O . GLY A 1 184 ? -11.480 1.320 -25.462 1.00 39.03 184 GLY A O 1
ATOM 1461 N N . LEU A 1 185 ? -12.459 3.335 -25.525 1.00 43.78 185 LEU A N 1
ATOM 1462 C CA . LEU A 1 185 ? -13.346 3.247 -24.340 1.00 43.78 185 LEU A CA 1
ATOM 1463 C C . LEU A 1 185 ? -14.208 1.965 -24.196 1.00 43.78 185 LEU A C 1
ATOM 1465 O O . LEU A 1 185 ? -14.924 1.817 -23.209 1.00 43.78 185 LEU A O 1
ATOM 1469 N N . ALA A 1 186 ? -14.165 1.047 -25.162 1.00 46.94 186 ALA A N 1
ATOM 1470 C CA . ALA A 1 186 ? -14.938 -0.191 -25.201 1.00 46.94 186 ALA A CA 1
ATOM 1471 C C . ALA A 1 186 ? -14.076 -1.472 -25.225 1.00 46.94 186 ALA A C 1
ATOM 1473 O O . ALA A 1 186 ? -14.627 -2.562 -25.386 1.00 46.94 186 ALA A O 1
ATOM 1474 N N . ASP A 1 187 ? -12.747 -1.380 -25.103 1.00 51.66 187 ASP A N 1
ATOM 1475 C CA . ASP A 1 187 ? -11.877 -2.501 -25.463 1.00 51.66 187 ASP A CA 1
ATOM 1476 C C . ASP A 1 187 ? -11.696 -3.550 -24.349 1.00 51.66 187 ASP A C 1
ATOM 1478 O O . ASP A 1 187 ? -11.292 -3.262 -23.219 1.00 51.66 187 ASP A O 1
ATOM 1482 N N . SER A 1 188 ? -11.938 -4.817 -24.696 1.00 55.16 188 SER A N 1
ATOM 1483 C CA . SER A 1 188 ? -11.727 -5.992 -23.832 1.00 55.16 188 SER A CA 1
ATOM 1484 C C . SER A 1 188 ? -10.259 -6.233 -23.442 1.00 55.16 188 SER A C 1
ATOM 1486 O O . SER A 1 188 ? -9.981 -7.087 -22.601 1.00 55.16 188 SER A O 1
ATOM 1488 N N . ASN A 1 189 ? -9.333 -5.466 -24.027 1.00 61.75 189 ASN A N 1
ATOM 1489 C CA . ASN A 1 189 ? -7.887 -5.584 -23.844 1.00 61.75 189 ASN A CA 1
ATOM 1490 C C . ASN A 1 189 ? -7.303 -4.631 -22.786 1.00 61.75 189 ASN A C 1
ATOM 1492 O O . ASN A 1 189 ? -6.115 -4.716 -22.494 1.00 61.75 189 ASN A O 1
ATOM 1496 N N . ALA A 1 190 ? -8.103 -3.740 -22.188 1.00 77.12 190 ALA A N 1
ATOM 1497 C CA . ALA A 1 190 ? -7.610 -2.822 -21.161 1.00 77.12 190 ALA A CA 1
ATOM 1498 C C . ALA A 1 190 ? -7.142 -3.563 -19.891 1.00 77.12 190 ALA A C 1
ATOM 1500 O O . ALA A 1 190 ? -7.798 -4.499 -19.417 1.00 77.12 190 ALA A O 1
ATOM 1501 N N . VAL A 1 191 ? -6.040 -3.113 -19.283 1.00 83.69 191 VAL A N 1
ATOM 1502 C CA . VAL A 1 191 ? -5.542 -3.669 -18.013 1.00 83.69 191 VAL A CA 1
ATOM 1503 C C . VAL A 1 191 ? -6.493 -3.297 -16.880 1.00 83.69 191 VAL A C 1
ATOM 1505 O O . VAL A 1 191 ? -6.697 -2.128 -16.548 1.00 83.69 191 VAL A O 1
ATOM 1508 N N . ARG A 1 192 ? -7.115 -4.309 -16.282 1.00 85.81 192 ARG A N 1
ATOM 1509 C CA . ARG A 1 192 ? -8.062 -4.208 -15.162 1.00 85.81 192 ARG A CA 1
ATOM 1510 C C . ARG A 1 192 ? -7.451 -4.616 -13.841 1.00 85.81 192 ARG A C 1
ATOM 1512 O O . ARG A 1 192 ? -7.840 -4.069 -12.816 1.00 85.81 192 ARG A O 1
ATOM 1519 N N . ARG A 1 193 ? -6.498 -5.533 -13.897 1.00 90.88 193 ARG A N 1
ATOM 1520 C CA . ARG A 1 193 ? -5.831 -6.122 -12.748 1.00 90.88 193 ARG A CA 1
ATOM 1521 C C . ARG A 1 193 ? -4.365 -6.306 -13.086 1.00 90.88 193 ARG A C 1
ATOM 1523 O O . ARG A 1 193 ? -4.050 -6.861 -14.140 1.00 90.88 193 ARG A O 1
ATOM 1530 N N . VAL A 1 194 ? -3.513 -5.863 -12.173 1.00 93.88 194 VAL A N 1
ATOM 1531 C CA . VAL A 1 194 ? -2.078 -6.120 -12.203 1.00 93.88 194 VAL A CA 1
ATOM 1532 C C . VAL A 1 194 ? -1.711 -6.860 -10.933 1.00 93.88 194 VAL A C 1
ATOM 1534 O O . VAL A 1 194 ? -2.079 -6.449 -9.833 1.00 93.88 194 VAL A O 1
ATOM 1537 N N . GLU A 1 195 ? -1.006 -7.965 -11.100 1.00 97.31 195 GLU A N 1
ATOM 1538 C CA . GLU A 1 195 ? -0.342 -8.659 -10.007 1.00 97.31 195 GLU A CA 1
ATOM 1539 C C . GLU A 1 195 ? 1.128 -8.821 -10.357 1.00 97.31 195 GLU A C 1
ATOM 1541 O O . GLU A 1 195 ? 1.484 -8.927 -11.532 1.00 97.31 195 GLU A O 1
ATOM 1546 N N . VAL A 1 196 ? 1.965 -8.870 -9.333 1.00 97.88 196 VAL A N 1
ATOM 1547 C CA . VAL A 1 196 ? 3.361 -9.264 -9.459 1.00 97.88 196 VAL A CA 1
ATOM 1548 C C . VAL A 1 196 ? 3.498 -10.655 -8.865 1.00 97.88 196 VAL A C 1
ATOM 1550 O O . VAL A 1 196 ? 2.971 -10.936 -7.789 1.00 97.88 196 VAL A O 1
ATOM 1553 N N . GLU A 1 197 ? 4.176 -11.536 -9.586 1.00 98.00 197 GLU A N 1
ATOM 1554 C CA . GLU A 1 197 ? 4.550 -12.868 -9.127 1.00 98.00 197 GLU A CA 1
ATOM 1555 C C . GLU A 1 197 ? 6.071 -12.971 -9.108 1.00 98.00 197 GLU A C 1
ATOM 1557 O O . GLU A 1 197 ? 6.717 -12.684 -10.113 1.00 98.00 197 GLU A O 1
ATOM 1562 N N . LEU A 1 198 ? 6.632 -13.395 -7.980 1.00 97.69 198 LEU A N 1
ATOM 1563 C CA . LEU A 1 198 ? 8.058 -13.661 -7.831 1.00 97.69 198 LEU A CA 1
ATOM 1564 C C . LEU A 1 198 ? 8.283 -14.832 -6.873 1.00 97.69 198 LEU A C 1
ATOM 1566 O O . LEU A 1 198 ? 7.451 -15.121 -6.012 1.00 97.69 198 LEU A O 1
ATOM 1570 N N . ASP A 1 199 ? 9.414 -15.506 -7.028 1.00 98.12 199 ASP A N 1
ATOM 1571 C CA . ASP A 1 199 ? 9.941 -16.398 -6.003 1.00 98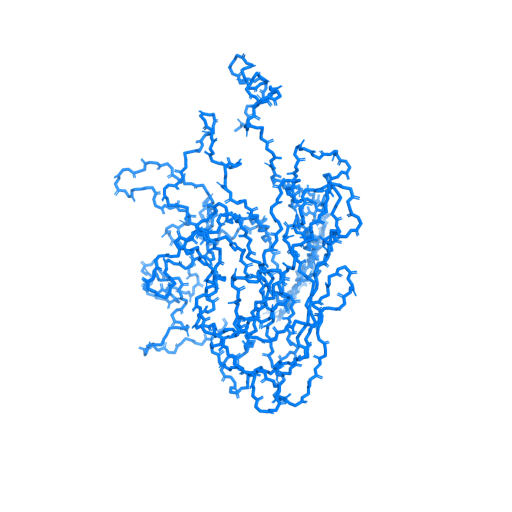.12 199 ASP A CA 1
ATOM 1572 C C . ASP A 1 199 ? 10.799 -15.588 -5.042 1.00 98.12 199 ASP A C 1
ATOM 1574 O O . ASP A 1 199 ? 11.715 -14.901 -5.487 1.00 98.12 199 ASP A O 1
ATOM 1578 N N . VAL A 1 200 ? 10.538 -15.716 -3.746 1.00 97.62 200 VAL A N 1
ATOM 1579 C CA . VAL A 1 200 ? 11.239 -14.996 -2.681 1.00 97.62 200 VAL A CA 1
ATOM 1580 C C . VAL A 1 200 ? 11.694 -15.953 -1.576 1.00 97.62 200 VAL A C 1
ATOM 1582 O O . VAL A 1 200 ? 11.024 -16.949 -1.299 1.00 97.62 200 VAL A O 1
ATOM 1585 N N . SER A 1 201 ? 12.855 -15.683 -0.984 1.00 97.25 201 SER A N 1
ATOM 1586 C CA . SER A 1 201 ? 13.457 -16.420 0.132 1.00 97.25 201 SER A CA 1
ATOM 1587 C C . SER A 1 201 ? 14.099 -15.438 1.110 1.00 97.25 201 SER A C 1
ATOM 1589 O O . SER A 1 201 ? 14.557 -14.387 0.669 1.00 97.25 201 SER A O 1
ATOM 1591 N N . GLY A 1 202 ? 14.189 -15.818 2.385 1.00 95.06 202 GLY A N 1
ATOM 1592 C CA . GLY A 1 202 ? 14.640 -14.931 3.463 1.00 95.06 202 GLY A CA 1
ATOM 1593 C C . GLY A 1 202 ? 13.472 -14.272 4.185 1.00 95.06 202 GLY A C 1
ATOM 1594 O O . GLY A 1 202 ? 12.311 -14.670 3.998 1.00 95.06 202 GLY A O 1
ATOM 1595 N N . ASP A 1 203 ? 13.790 -13.282 4.995 1.00 92.50 203 ASP A N 1
ATOM 1596 C CA . ASP A 1 203 ? 12.878 -12.453 5.760 1.00 92.50 203 ASP A CA 1
ATOM 1597 C C . ASP A 1 203 ? 12.560 -11.163 4.987 1.00 92.50 203 ASP A C 1
ATOM 1599 O O . ASP A 1 203 ? 13.183 -10.117 5.081 1.00 92.50 203 ASP A O 1
ATOM 1603 N N . TYR A 1 204 ? 11.580 -11.264 4.102 1.00 93.94 204 TYR A N 1
ATOM 1604 C CA . TYR A 1 204 ? 11.275 -10.206 3.155 1.00 93.94 204 TYR A CA 1
ATOM 1605 C C . TYR A 1 204 ? 10.118 -9.330 3.617 1.00 93.94 204 TYR A C 1
ATOM 1607 O O . TYR A 1 204 ? 9.119 -9.827 4.138 1.00 93.94 204 TYR A O 1
ATOM 1615 N N . ALA A 1 205 ? 10.151 -8.058 3.231 1.00 93.31 205 ALA A N 1
ATOM 1616 C CA . ALA A 1 205 ? 8.949 -7.267 3.010 1.00 93.31 205 ALA A CA 1
ATOM 1617 C C . ALA A 1 205 ? 8.873 -6.815 1.541 1.00 93.31 205 ALA A C 1
ATOM 1619 O O . ALA A 1 205 ? 9.817 -6.282 0.958 1.00 93.31 205 ALA A O 1
ATOM 1620 N N . LEU A 1 206 ? 7.721 -7.068 0.919 1.00 95.75 206 LEU A N 1
ATOM 1621 C CA . LEU A 1 206 ? 7.386 -6.636 -0.433 1.00 95.75 206 LEU A CA 1
ATOM 1622 C C . LEU A 1 206 ? 6.407 -5.477 -0.341 1.00 95.75 206 LEU A C 1
ATOM 1624 O O . LEU A 1 206 ? 5.252 -5.652 0.066 1.00 95.75 206 LEU A O 1
ATOM 1628 N N . GLN A 1 207 ? 6.849 -4.308 -0.777 1.00 95.50 207 GLN A N 1
ATOM 1629 C CA . GLN A 1 207 ? 6.018 -3.119 -0.846 1.00 95.50 207 GLN A CA 1
ATOM 1630 C C . GLN A 1 207 ? 5.713 -2.765 -2.298 1.00 95.50 207 GLN A C 1
ATOM 1632 O O . GLN A 1 207 ? 6.523 -2.988 -3.197 1.00 95.50 207 GLN A O 1
ATOM 1637 N N . LEU A 1 208 ? 4.525 -2.219 -2.543 1.00 96.19 208 LEU A N 1
ATOM 1638 C CA . LEU A 1 208 ? 4.080 -1.855 -3.881 1.00 96.19 208 LEU A CA 1
ATOM 1639 C C . LEU A 1 208 ? 3.818 -0.362 -4.008 1.00 96.19 208 LEU A C 1
ATOM 1641 O O . LEU A 1 208 ? 3.171 0.236 -3.153 1.00 96.19 208 LEU A O 1
ATOM 1645 N N . SER A 1 209 ? 4.237 0.195 -5.137 1.00 95.25 209 SER A N 1
ATOM 1646 C CA . SER A 1 209 ? 3.858 1.526 -5.598 1.00 95.25 209 SER A CA 1
ATOM 1647 C C . SER A 1 209 ? 3.628 1.506 -7.114 1.00 95.25 209 SER A C 1
ATOM 1649 O O . SER A 1 209 ? 3.836 0.497 -7.793 1.00 95.25 209 SER A O 1
ATOM 1651 N N . GLU A 1 210 ? 3.163 2.619 -7.658 1.00 94.00 210 GLU A N 1
ATOM 1652 C CA . GLU A 1 210 ? 3.137 2.873 -9.089 1.00 94.00 210 GLU A CA 1
ATOM 1653 C C . GLU A 1 210 ? 3.859 4.171 -9.419 1.00 94.00 210 GLU A C 1
ATOM 1655 O O . GLU A 1 210 ? 4.006 5.057 -8.580 1.00 94.00 210 GLU A O 1
ATOM 1660 N N . VAL A 1 211 ? 4.221 4.286 -10.690 1.00 93.75 211 VAL A N 1
ATOM 1661 C CA . VAL A 1 211 ? 4.630 5.532 -11.326 1.00 93.75 211 VAL A CA 1
ATOM 1662 C C . VAL A 1 211 ? 3.769 5.707 -12.565 1.00 93.75 211 VAL A C 1
ATOM 1664 O O . VAL A 1 211 ? 3.577 4.761 -13.332 1.00 93.75 211 VAL A O 1
ATOM 1667 N N . PHE A 1 212 ? 3.207 6.894 -12.749 1.00 90.56 212 PHE A N 1
ATOM 1668 C CA . PHE A 1 212 ? 2.249 7.202 -13.810 1.00 90.56 212 PHE A CA 1
ATOM 1669 C C . PHE A 1 212 ? 2.567 8.558 -14.431 1.00 90.56 212 PHE A C 1
ATOM 1671 O O . PHE A 1 212 ? 3.272 9.363 -13.846 1.00 90.56 212 PHE A O 1
ATOM 1678 N N . ASN A 1 213 ? 2.048 8.848 -15.622 1.00 88.06 213 ASN A N 1
ATOM 1679 C CA . ASN A 1 213 ? 2.350 10.091 -16.335 1.00 88.06 213 ASN A CA 1
ATOM 1680 C C . ASN A 1 213 ? 1.532 11.296 -15.804 1.00 88.06 213 ASN A C 1
ATOM 1682 O O . ASN A 1 213 ? 0.801 11.950 -16.543 1.00 88.06 213 ASN A O 1
ATOM 1686 N N . GLY A 1 214 ? 1.656 11.579 -14.506 1.00 84.50 214 GLY A N 1
ATOM 1687 C CA . GLY A 1 214 ? 0.909 12.599 -13.764 1.00 84.50 214 GLY A CA 1
ATOM 1688 C C . GLY A 1 214 ? 1.448 14.037 -13.835 1.00 84.50 214 GLY A C 1
ATOM 1689 O O . GLY A 1 214 ? 2.567 14.284 -14.285 1.00 84.50 214 GLY A O 1
ATOM 1690 N N . ALA A 1 215 ? 0.638 14.996 -13.391 1.00 81.88 215 ALA A N 1
ATOM 1691 C CA . ALA A 1 215 ? 0.960 16.410 -13.226 1.00 81.88 215 ALA A CA 1
ATOM 1692 C C . ALA A 1 215 ? 1.773 16.730 -11.956 1.00 81.88 215 ALA A C 1
ATOM 1694 O O . ALA A 1 215 ? 2.367 17.811 -11.895 1.00 81.88 215 ALA A O 1
ATOM 1695 N N . SER A 1 216 ? 1.808 15.840 -10.957 1.00 81.81 216 SER A N 1
ATOM 1696 C CA . SER A 1 216 ? 2.629 16.048 -9.758 1.00 81.81 216 SER A CA 1
ATOM 1697 C C . SER A 1 216 ? 4.129 16.051 -10.089 1.00 81.81 216 SER A C 1
ATOM 1699 O O . SER A 1 216 ? 4.584 15.491 -11.090 1.00 81.81 216 SER A O 1
ATOM 1701 N N . SER A 1 217 ? 4.924 16.726 -9.253 1.00 81.31 217 SER A N 1
ATOM 1702 C CA . SER A 1 217 ? 6.380 16.798 -9.444 1.00 81.31 217 SER A CA 1
ATOM 1703 C C . SER A 1 217 ? 7.081 15.462 -9.218 1.00 81.31 217 SER A C 1
ATOM 1705 O O . SER A 1 217 ? 8.141 15.244 -9.799 1.00 81.31 217 SER A O 1
ATOM 1707 N N . ASN A 1 218 ? 6.491 14.586 -8.400 1.00 84.94 218 ASN A N 1
ATOM 1708 C CA . ASN A 1 218 ? 6.854 13.180 -8.336 1.00 84.94 218 ASN A CA 1
ATOM 1709 C C . ASN A 1 218 ? 5.605 12.331 -8.621 1.00 84.94 218 ASN A C 1
ATOM 1711 O O . ASN A 1 218 ? 4.790 12.121 -7.723 1.00 84.94 218 ASN A O 1
ATOM 1715 N N . PRO A 1 219 ? 5.402 11.867 -9.863 1.00 88.19 219 PRO A N 1
ATOM 1716 C CA . PRO A 1 219 ? 4.166 11.205 -10.250 1.00 88.19 219 PRO A CA 1
ATOM 1717 C C . PRO A 1 219 ? 4.199 9.711 -9.909 1.00 88.19 219 PRO A C 1
ATOM 1719 O O . PRO A 1 219 ? 4.143 8.830 -10.770 1.00 88.19 219 PRO A O 1
ATOM 1722 N N . ALA A 1 220 ? 4.282 9.457 -8.606 1.00 90.06 220 ALA A N 1
ATOM 1723 C CA . ALA A 1 220 ? 4.287 8.156 -7.963 1.00 90.06 220 ALA A CA 1
ATOM 1724 C C . ALA A 1 220 ? 3.292 8.131 -6.792 1.00 90.06 220 ALA A C 1
ATOM 1726 O O . ALA A 1 220 ? 2.818 9.177 -6.359 1.00 90.06 220 ALA A O 1
ATOM 1727 N N . THR A 1 221 ? 2.978 6.944 -6.273 1.00 89.94 221 THR A N 1
ATOM 1728 C CA . THR A 1 221 ? 2.245 6.800 -4.999 1.00 89.94 221 THR A CA 1
ATOM 1729 C C . THR A 1 221 ? 3.192 6.445 -3.852 1.00 89.94 221 THR A C 1
ATOM 1731 O O . THR A 1 221 ? 4.326 6.016 -4.083 1.00 89.94 221 THR A O 1
ATOM 1734 N N . TYR A 1 222 ? 2.719 6.521 -2.608 1.00 87.31 222 TYR A N 1
ATOM 1735 C CA . TYR A 1 222 ? 3.419 5.869 -1.500 1.00 87.31 222 TYR A CA 1
ATOM 1736 C C . TYR A 1 222 ? 3.494 4.357 -1.691 1.00 87.31 222 TYR A C 1
ATOM 1738 O O . TYR A 1 222 ? 2.626 3.733 -2.316 1.00 87.31 222 TYR A O 1
ATOM 1746 N N . PHE A 1 223 ? 4.545 3.776 -1.125 1.00 89.44 223 PHE A N 1
ATOM 1747 C CA . PHE A 1 223 ? 4.635 2.341 -0.953 1.00 89.44 223 PHE A CA 1
ATOM 1748 C C . PHE A 1 223 ? 3.636 1.872 0.109 1.00 89.44 223 PHE A C 1
ATOM 1750 O O . PHE A 1 223 ? 3.422 2.531 1.122 1.00 89.44 223 PHE A O 1
ATOM 1757 N N . TYR A 1 224 ? 3.035 0.706 -0.111 1.00 89.38 224 TYR A N 1
ATOM 1758 C CA . TYR A 1 224 ? 2.337 -0.037 0.937 1.00 89.38 224 TYR A CA 1
ATOM 1759 C C . TYR A 1 224 ? 2.816 -1.481 0.950 1.00 89.38 224 TYR A C 1
ATOM 1761 O O . TYR A 1 224 ? 3.044 -2.075 -0.106 1.00 89.38 224 TYR A O 1
ATOM 1769 N N . THR A 1 225 ? 2.936 -2.060 2.142 1.00 90.62 225 THR A N 1
ATOM 1770 C CA . THR A 1 225 ? 3.294 -3.471 2.307 1.00 90.62 225 THR A CA 1
ATOM 1771 C C . THR A 1 225 ? 2.191 -4.359 1.743 1.00 90.62 225 THR A C 1
ATOM 1773 O O . THR A 1 225 ? 1.044 -4.300 2.184 1.00 90.62 225 THR A O 1
ATOM 1776 N N . ALA A 1 226 ? 2.539 -5.184 0.758 1.00 93.06 226 ALA A N 1
ATOM 1777 C CA . ALA A 1 226 ? 1.621 -6.113 0.102 1.00 93.06 226 ALA A CA 1
ATOM 1778 C C . ALA A 1 226 ? 1.846 -7.568 0.536 1.00 93.06 226 ALA A C 1
ATOM 1780 O O . ALA A 1 226 ? 0.926 -8.384 0.467 1.00 93.06 226 ALA A O 1
ATOM 1781 N N . ALA A 1 227 ? 3.062 -7.906 0.967 1.00 93.12 227 ALA A N 1
ATOM 1782 C CA . ALA A 1 227 ? 3.393 -9.190 1.573 1.00 93.12 227 ALA A CA 1
ATOM 1783 C C . ALA A 1 227 ? 4.659 -9.060 2.422 1.00 93.12 227 ALA A C 1
ATOM 1785 O O . ALA A 1 227 ? 5.526 -8.254 2.108 1.00 93.12 227 ALA A O 1
ATOM 1786 N N . GLN A 1 228 ? 4.788 -9.899 3.443 1.00 92.62 228 GLN A N 1
ATOM 1787 C CA . GLN A 1 228 ? 6.004 -10.032 4.242 1.00 92.62 228 GLN A CA 1
ATOM 1788 C C . GLN A 1 228 ? 6.185 -11.488 4.683 1.00 92.62 228 GLN A C 1
ATOM 1790 O O . GLN A 1 228 ? 5.243 -12.284 4.563 1.00 92.62 228 GLN A O 1
ATOM 1795 N N . SER A 1 229 ? 7.373 -11.854 5.147 1.00 90.81 229 SER A N 1
ATOM 1796 C CA . SER A 1 229 ? 7.618 -13.153 5.771 1.00 90.81 229 SER A CA 1
ATOM 1797 C C . SER A 1 229 ? 6.888 -13.305 7.106 1.00 90.81 229 SER A C 1
ATOM 1799 O O . SER A 1 229 ? 6.580 -12.346 7.810 1.00 90.81 229 SER A O 1
ATOM 1801 N N . GLU A 1 230 ? 6.604 -14.557 7.462 1.00 84.94 230 GLU A N 1
ATOM 1802 C CA . GLU A 1 230 ? 6.214 -14.909 8.826 1.00 84.94 230 GLU A CA 1
ATOM 1803 C C . GLU A 1 230 ? 7.480 -15.201 9.641 1.00 84.94 230 GLU A C 1
ATOM 1805 O O . GLU A 1 230 ? 8.226 -16.126 9.305 1.00 84.94 230 GLU A O 1
ATOM 1810 N N . GLY A 1 231 ? 7.694 -14.444 10.720 1.00 83.62 231 GLY A N 1
ATOM 1811 C CA . GLY A 1 231 ? 8.902 -14.539 11.547 1.00 83.62 231 GLY A CA 1
ATOM 1812 C C . GLY A 1 231 ? 10.150 -14.033 10.820 1.00 83.62 231 GLY A C 1
ATOM 1813 O O . GLY A 1 231 ? 10.036 -13.186 9.941 1.00 83.62 231 GLY A O 1
ATOM 1814 N N . THR A 1 232 ? 11.313 -14.591 11.168 1.00 85.31 232 THR A N 1
ATOM 1815 C CA . THR A 1 232 ? 12.634 -14.248 10.604 1.00 85.31 232 THR A CA 1
ATOM 1816 C C . THR A 1 232 ? 13.292 -15.479 9.949 1.00 85.31 232 THR A C 1
ATOM 1818 O O . THR A 1 232 ? 14.092 -16.183 10.572 1.00 85.31 232 THR A O 1
ATOM 1821 N N . PRO A 1 233 ? 12.878 -15.877 8.726 1.00 88.25 233 PRO A N 1
ATOM 1822 C CA . PRO A 1 233 ? 13.450 -17.041 8.053 1.00 88.25 233 PRO A CA 1
ATOM 1823 C C . PRO A 1 233 ? 14.914 -16.829 7.632 1.00 88.25 233 PRO A C 1
ATOM 1825 O O . PRO A 1 233 ? 15.187 -16.123 6.674 1.00 88.25 233 PRO A O 1
ATOM 1828 N N . ASP A 1 234 ? 15.835 -17.583 8.230 1.00 86.00 234 ASP A N 1
ATOM 1829 C CA . ASP A 1 234 ? 17.286 -17.516 7.963 1.00 86.00 234 ASP A CA 1
ATOM 1830 C C . ASP A 1 234 ? 17.762 -18.258 6.690 1.00 86.00 234 ASP A C 1
ATOM 1832 O O . ASP A 1 234 ? 18.913 -18.158 6.255 1.00 86.00 234 ASP A O 1
ATOM 1836 N N . ASN A 1 235 ? 16.891 -19.055 6.062 1.00 90.44 235 ASN A N 1
ATOM 1837 C CA . ASN A 1 235 ? 17.264 -19.907 4.932 1.00 90.44 235 ASN A CA 1
ATOM 1838 C C . ASN A 1 235 ? 16.976 -19.255 3.571 1.00 90.44 235 ASN A C 1
ATOM 1840 O O . ASN A 1 235 ? 15.888 -19.403 3.007 1.00 90.44 235 ASN A O 1
ATOM 1844 N N . LEU A 1 236 ? 18.012 -18.666 2.972 1.00 92.50 236 LEU A N 1
ATOM 1845 C CA . LEU A 1 236 ? 17.983 -18.029 1.643 1.00 92.50 236 LEU A CA 1
ATOM 1846 C C . LEU A 1 236 ? 17.900 -18.993 0.442 1.00 92.50 236 LEU A C 1
ATOM 1848 O O . LEU A 1 236 ? 17.939 -18.565 -0.714 1.00 92.50 236 LEU A O 1
ATOM 1852 N N . GLY A 1 237 ? 17.849 -20.305 0.676 1.00 92.94 237 GLY A N 1
ATOM 1853 C CA . GLY A 1 237 ? 17.649 -21.314 -0.369 1.00 92.94 237 GLY A CA 1
ATOM 1854 C C . GLY A 1 237 ? 16.192 -21.749 -0.543 1.00 92.94 237 GLY A C 1
ATOM 1855 O O . GLY A 1 237 ? 15.865 -22.413 -1.532 1.00 92.94 237 GLY A O 1
ATOM 1856 N N . ASN A 1 238 ? 15.315 -21.409 0.405 1.00 93.56 238 ASN A N 1
ATOM 1857 C CA . ASN A 1 238 ? 13.928 -21.859 0.449 1.00 93.56 238 ASN A CA 1
ATOM 1858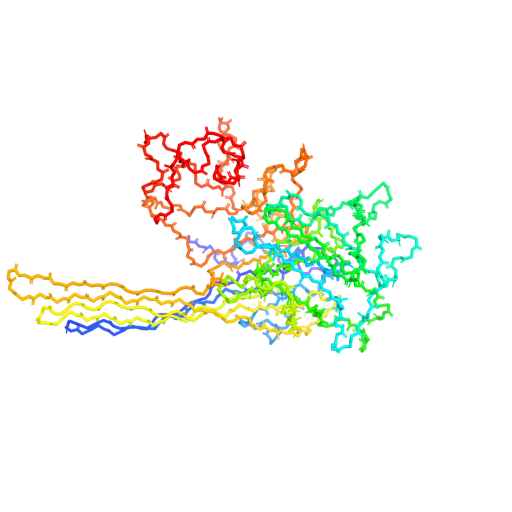 C C . ASN A 1 238 ? 12.975 -20.871 -0.237 1.00 93.56 238 ASN A C 1
ATOM 1860 O O . ASN A 1 238 ? 12.170 -20.197 0.405 1.00 93.56 238 ASN A O 1
ATOM 1864 N N . PHE A 1 239 ? 13.044 -20.828 -1.566 1.00 96.88 239 PHE A N 1
ATOM 1865 C CA . PHE A 1 239 ? 12.171 -19.975 -2.364 1.00 96.88 239 PHE A CA 1
ATOM 1866 C C . PHE A 1 239 ? 10.700 -20.395 -2.276 1.00 96.88 239 PHE A C 1
ATOM 1868 O O . PHE A 1 239 ? 10.337 -21.537 -2.577 1.00 96.88 239 PHE A O 1
ATOM 1875 N N . LYS A 1 240 ? 9.841 -19.426 -1.967 1.00 96.00 240 LYS A N 1
ATOM 1876 C CA . LYS A 1 240 ? 8.385 -19.530 -2.027 1.00 96.00 240 LYS A CA 1
ATOM 1877 C C . LYS A 1 240 ? 7.855 -18.588 -3.097 1.00 96.00 240 LYS A C 1
ATOM 1879 O O . LYS A 1 240 ? 8.296 -17.448 -3.208 1.00 96.00 240 LYS A O 1
ATOM 1884 N N . ARG A 1 241 ? 6.872 -19.053 -3.866 1.00 97.62 241 ARG A N 1
ATOM 1885 C CA . ARG A 1 241 ? 6.178 -18.200 -4.829 1.00 97.62 241 ARG A CA 1
ATOM 1886 C C . ARG A 1 241 ? 5.204 -17.283 -4.104 1.00 97.62 241 ARG A C 1
ATOM 1888 O O . ARG A 1 241 ? 4.265 -17.770 -3.476 1.00 97.62 241 ARG A O 1
ATOM 1895 N N . VAL A 1 242 ? 5.391 -15.980 -4.255 1.00 97.38 242 VAL A N 1
ATOM 1896 C CA . VAL A 1 242 ? 4.495 -14.947 -3.741 1.00 97.38 242 VAL A CA 1
ATOM 1897 C C . VAL A 1 242 ? 3.829 -14.236 -4.911 1.00 97.38 242 VAL A C 1
ATOM 1899 O O . VAL A 1 242 ? 4.455 -13.946 -5.931 1.00 97.38 242 VAL A O 1
ATOM 1902 N N . ARG A 1 243 ? 2.526 -13.981 -4.770 1.00 97.88 243 ARG A N 1
ATOM 1903 C CA . ARG A 1 243 ? 1.733 -13.216 -5.730 1.00 97.88 243 ARG A CA 1
ATOM 1904 C C . ARG A 1 243 ? 1.030 -12.083 -5.000 1.00 97.88 243 ARG A C 1
ATOM 1906 O O . ARG A 1 243 ? 0.179 -12.344 -4.155 1.00 97.88 243 ARG A O 1
ATOM 1913 N N . VAL A 1 244 ? 1.363 -10.851 -5.361 1.00 96.31 244 VAL A N 1
ATOM 1914 C CA . VAL A 1 244 ? 0.804 -9.632 -4.765 1.00 96.31 244 VAL A CA 1
ATOM 1915 C C . VAL A 1 244 ? -0.002 -8.862 -5.800 1.00 96.31 244 VAL A C 1
ATOM 1917 O O . VAL A 1 244 ? 0.404 -8.745 -6.956 1.00 96.31 244 VAL A O 1
ATOM 1920 N N . ARG A 1 245 ? -1.173 -8.355 -5.406 1.00 97.19 245 ARG A N 1
ATOM 1921 C CA . ARG A 1 245 ? -2.069 -7.604 -6.292 1.00 97.19 245 ARG A CA 1
ATOM 1922 C C . ARG A 1 245 ? -1.900 -6.113 -6.055 1.00 97.19 245 ARG A C 1
ATOM 1924 O O . ARG A 1 245 ? -2.036 -5.658 -4.930 1.00 97.19 245 ARG A O 1
ATOM 1931 N N . TYR A 1 246 ? -1.673 -5.361 -7.127 1.00 96.44 246 TYR A N 1
ATOM 1932 C CA . TYR A 1 246 ? -1.515 -3.917 -7.037 1.00 96.44 246 TYR A CA 1
ATOM 1933 C C . TYR A 1 246 ? -2.862 -3.172 -7.126 1.00 96.44 246 TYR A C 1
ATOM 1935 O O . TYR A 1 246 ? -3.698 -3.472 -7.989 1.00 96.44 246 TYR A O 1
ATOM 1943 N N . GLY A 1 247 ? -3.051 -2.151 -6.282 1.00 94.44 247 GLY A N 1
ATOM 1944 C CA . GLY A 1 247 ? -4.096 -1.140 -6.443 1.00 94.44 247 GLY A CA 1
ATOM 1945 C C . GLY A 1 247 ? -3.980 0.069 -5.506 1.00 94.44 247 GLY A C 1
ATOM 1946 O O . GLY A 1 247 ? -3.481 -0.033 -4.383 1.00 94.44 247 GLY A O 1
ATOM 1947 N N . ARG A 1 248 ? -4.523 1.206 -5.959 1.00 93.25 248 ARG A N 1
ATOM 1948 C CA . ARG A 1 248 ? -4.747 2.403 -5.136 1.00 93.25 248 ARG A CA 1
ATOM 1949 C C . ARG A 1 248 ? -5.892 2.155 -4.159 1.00 93.25 248 ARG A C 1
ATOM 1951 O O . ARG A 1 248 ? -6.857 1.467 -4.506 1.00 93.25 248 ARG A O 1
ATOM 1958 N N . GLN A 1 249 ? -5.815 2.754 -2.975 1.00 93.81 249 GLN A N 1
ATOM 1959 C CA . GLN A 1 249 ? -6.880 2.664 -1.982 1.00 93.81 249 GLN A CA 1
ATOM 1960 C C . GLN A 1 249 ? -8.139 3.407 -2.463 1.00 93.81 249 GLN A C 1
ATOM 1962 O O . GLN A 1 249 ? -8.081 4.513 -3.010 1.00 93.81 249 GLN A O 1
ATOM 1967 N N . THR A 1 250 ? -9.291 2.762 -2.295 1.00 93.88 250 THR A N 1
ATOM 1968 C CA . THR A 1 250 ? -10.614 3.309 -2.634 1.00 93.88 250 THR A CA 1
ATOM 1969 C C . THR A 1 250 ? -11.436 3.604 -1.391 1.00 93.88 250 THR A C 1
ATOM 1971 O O . THR A 1 250 ? -12.223 4.551 -1.385 1.00 93.88 250 THR A O 1
ATOM 1974 N N . GLY A 1 251 ? -11.235 2.825 -0.332 1.00 94.44 251 GLY A N 1
ATOM 1975 C CA . GLY A 1 251 ? -11.879 3.019 0.954 1.00 94.44 251 GLY A CA 1
ATOM 1976 C C . GLY A 1 251 ? -11.333 2.074 2.013 1.00 94.44 251 GLY A C 1
ATOM 1977 O O . GLY A 1 251 ? -10.538 1.178 1.727 1.00 94.44 251 GLY A O 1
ATOM 1978 N N . ARG A 1 252 ? -11.779 2.271 3.244 1.00 94.25 252 ARG A N 1
ATOM 1979 C CA . ARG A 1 252 ? -11.452 1.465 4.408 1.00 94.25 252 ARG A CA 1
ATOM 1980 C C . ARG A 1 252 ? -12.670 1.313 5.305 1.00 94.25 252 ARG A C 1
ATOM 1982 O O . ARG A 1 252 ? -13.454 2.248 5.452 1.00 94.25 252 ARG A O 1
ATOM 1989 N N . THR A 1 253 ? -12.826 0.140 5.905 1.00 95.44 253 THR A N 1
ATOM 1990 C CA . THR A 1 253 ? -13.854 -0.120 6.915 1.00 95.44 253 THR A CA 1
ATOM 1991 C C . THR A 1 253 ? -13.237 -0.758 8.144 1.00 95.44 253 THR A C 1
ATOM 1993 O O . THR A 1 253 ? -12.587 -1.791 8.028 1.00 95.44 253 THR A O 1
ATOM 1996 N N . LEU A 1 254 ? -13.521 -0.197 9.313 1.00 92.06 254 LEU A N 1
ATOM 1997 C CA . LEU A 1 254 ? -13.212 -0.769 10.616 1.00 92.06 254 LEU A CA 1
ATOM 1998 C C . LEU A 1 254 ? -14.504 -1.300 11.244 1.00 92.06 254 LEU A C 1
ATOM 2000 O O . LEU A 1 254 ? -15.528 -0.613 11.257 1.00 92.06 254 LEU A O 1
ATOM 2004 N N . LEU A 1 255 ? -14.456 -2.531 11.742 1.00 94.94 255 LEU A N 1
ATOM 2005 C CA . LEU A 1 255 ? -15.495 -3.146 12.562 1.00 94.94 255 LEU A CA 1
ATOM 2006 C C . LEU A 1 255 ? -14.897 -3.476 13.924 1.00 94.94 255 LEU A C 1
ATOM 2008 O O . LEU A 1 255 ? -14.082 -4.392 14.014 1.00 94.94 255 LEU A O 1
ATOM 2012 N N . GLY A 1 256 ? -15.300 -2.744 14.956 1.00 92.19 256 GLY A N 1
ATOM 2013 C CA . GLY A 1 256 ? -14.869 -2.962 16.332 1.00 92.19 256 GLY A CA 1
ATOM 2014 C C . GLY A 1 256 ? -15.921 -3.706 17.146 1.00 92.19 256 GLY A C 1
ATOM 2015 O O . GLY A 1 256 ? -17.127 -3.541 16.944 1.00 92.19 256 GLY A O 1
ATOM 2016 N N . ALA A 1 257 ? -15.462 -4.526 18.081 1.00 93.50 257 ALA A N 1
ATOM 2017 C CA . ALA A 1 257 ? -16.276 -5.109 19.133 1.00 93.50 257 ALA A CA 1
ATOM 2018 C C . ALA A 1 257 ? -15.508 -5.029 20.451 1.00 93.50 257 ALA A C 1
ATOM 2020 O O . ALA A 1 257 ? -14.377 -5.508 20.533 1.00 93.50 257 ALA A O 1
ATOM 2021 N N . HIS A 1 258 ? -16.133 -4.469 21.485 1.00 90.75 258 HIS A N 1
ATOM 2022 C CA . HIS A 1 258 ? -15.533 -4.376 22.814 1.00 90.75 258 HIS A CA 1
ATOM 2023 C C . HIS A 1 258 ? -16.358 -5.117 23.860 1.00 90.75 258 HIS A C 1
ATOM 2025 O O . HIS A 1 258 ? -17.588 -5.208 23.778 1.00 90.75 258 HIS A O 1
ATOM 2031 N N . PHE A 1 259 ? -15.663 -5.639 24.867 1.00 94.00 259 PHE A N 1
ATOM 2032 C CA . PHE A 1 259 ? -16.257 -6.296 26.022 1.00 94.00 259 PHE A CA 1
ATOM 2033 C C . PHE A 1 259 ? -15.483 -5.927 27.286 1.00 94.00 259 PHE A C 1
ATOM 2035 O O . PHE A 1 259 ? -14.311 -6.274 27.439 1.00 94.00 259 PHE A O 1
ATOM 2042 N N . ASN A 1 260 ? -16.184 -5.270 28.204 1.00 90.62 260 ASN A N 1
ATOM 2043 C CA . ASN A 1 260 ? -15.684 -4.806 29.484 1.00 90.62 260 ASN A CA 1
ATOM 2044 C C . ASN A 1 260 ? -16.553 -5.381 30.609 1.00 90.62 260 ASN A C 1
ATOM 2046 O O . ASN A 1 260 ? -17.777 -5.243 30.607 1.00 90.62 260 ASN A O 1
ATOM 2050 N N . LEU A 1 261 ? -15.926 -6.020 31.590 1.00 94.06 261 LEU A N 1
ATOM 2051 C CA . LEU A 1 261 ? -16.582 -6.660 32.722 1.00 94.06 261 LEU A CA 1
ATOM 2052 C C . LEU A 1 261 ? -15.912 -6.208 34.017 1.00 94.06 261 LEU A C 1
ATOM 2054 O O . LEU A 1 261 ? -14.727 -6.452 34.208 1.00 94.06 261 LEU A O 1
ATOM 2058 N N . ASP A 1 262 ? -16.692 -5.636 34.926 1.00 93.50 262 ASP A N 1
ATOM 2059 C CA . ASP A 1 262 ? -16.305 -5.355 36.306 1.00 93.50 262 ASP A CA 1
ATOM 2060 C C . ASP A 1 262 ? -17.305 -6.020 37.256 1.00 93.50 262 ASP A C 1
ATOM 2062 O O . ASP A 1 262 ? -18.415 -5.533 37.491 1.00 93.50 262 ASP A O 1
ATOM 2066 N N . VAL A 1 263 ? -16.942 -7.186 37.789 1.00 94.75 263 VAL A N 1
ATOM 2067 C CA . VAL A 1 263 ? -17.836 -7.936 38.671 1.00 94.75 263 VAL A CA 1
ATOM 2068 C C . VAL A 1 263 ? -17.096 -8.642 39.795 1.00 94.75 263 VAL A C 1
ATOM 2070 O O . VAL A 1 263 ? -16.238 -9.500 39.597 1.00 94.75 263 VAL A O 1
ATOM 2073 N N . ARG A 1 264 ? -17.499 -8.336 41.034 1.00 92.69 264 ARG A N 1
ATOM 2074 C CA . ARG A 1 264 ? -17.035 -9.014 42.260 1.00 92.69 264 ARG A CA 1
ATOM 2075 C C . ARG A 1 264 ? -15.508 -9.035 42.411 1.00 92.69 264 ARG A C 1
ATOM 2077 O O . ARG A 1 264 ? -14.995 -9.995 42.982 1.00 92.69 264 ARG A O 1
ATOM 2084 N N . GLY A 1 265 ? -14.806 -8.008 41.926 1.00 89.50 265 GLY A N 1
ATOM 2085 C CA . GLY A 1 265 ? -13.341 -7.898 41.929 1.00 89.50 265 GLY A CA 1
ATOM 2086 C C . GLY A 1 265 ? -12.658 -8.551 40.725 1.00 89.50 265 GLY A C 1
ATOM 2087 O O . GLY A 1 265 ? -11.471 -8.835 40.791 1.00 89.50 265 GLY A O 1
ATOM 2088 N N . TRP A 1 266 ? -13.396 -8.941 39.687 1.00 94.50 266 TRP A N 1
ATOM 2089 C CA . TRP A 1 266 ? -12.833 -9.219 38.365 1.00 94.50 266 TRP A CA 1
ATOM 2090 C C . TRP A 1 266 ? -12.969 -7.964 37.523 1.00 94.50 266 TRP A C 1
ATOM 2092 O O . TRP A 1 266 ? -14.069 -7.428 37.470 1.00 94.50 266 TRP A O 1
ATOM 2102 N N . MET A 1 267 ? -11.897 -7.565 36.851 1.00 94.06 267 MET A N 1
ATOM 2103 C CA . MET A 1 267 ? -11.904 -6.551 35.804 1.00 94.06 267 MET A CA 1
ATOM 2104 C C . MET A 1 267 ? -11.352 -7.186 34.531 1.00 94.06 267 MET A C 1
ATOM 2106 O O . MET A 1 267 ? -10.268 -7.761 34.561 1.00 94.06 267 MET A O 1
ATOM 2110 N N . VAL A 1 268 ? -12.103 -7.140 33.438 1.00 92.31 268 VAL A N 1
ATOM 2111 C CA . VAL A 1 268 ? -11.672 -7.620 32.119 1.00 92.31 268 VAL A CA 1
ATOM 2112 C C . VAL A 1 268 ? -12.032 -6.559 31.103 1.00 92.31 268 VAL A C 1
ATOM 2114 O O . VAL A 1 268 ? -13.206 -6.226 30.998 1.00 92.31 268 VAL A O 1
ATOM 2117 N N . HIS A 1 269 ? -11.050 -6.035 30.384 1.00 89.50 269 HIS A N 1
ATOM 2118 C CA . HIS A 1 269 ? -11.233 -5.103 29.278 1.00 89.50 269 HIS A CA 1
ATOM 2119 C C . HIS A 1 269 ? -10.705 -5.757 28.012 1.00 89.50 269 HIS A C 1
ATOM 2121 O O . HIS A 1 269 ? -9.637 -6.366 28.031 1.00 89.50 269 HIS A O 1
ATOM 2127 N N . SER A 1 270 ? -11.452 -5.666 26.924 1.00 87.06 270 SER A N 1
ATOM 2128 C CA . SER A 1 270 ? -11.028 -6.256 25.662 1.00 87.06 270 SER A CA 1
ATOM 2129 C C . SER A 1 270 ? -11.655 -5.558 24.476 1.00 87.06 270 SER A C 1
ATOM 2131 O O . SER A 1 270 ? -12.804 -5.111 24.539 1.00 87.06 270 SER A O 1
ATOM 2133 N N . GLU A 1 271 ? -10.910 -5.545 23.382 1.00 87.88 271 GLU A N 1
ATOM 2134 C CA . GLU A 1 271 ? -11.365 -5.055 22.093 1.00 87.88 271 GLU A CA 1
ATOM 2135 C C . GLU A 1 271 ? -10.813 -5.936 20.980 1.00 87.88 271 GLU A C 1
ATOM 2137 O O . GLU A 1 271 ? -9.698 -6.452 21.064 1.00 87.88 271 GLU A O 1
ATOM 2142 N N . PHE A 1 272 ? -11.611 -6.104 19.935 1.00 93.25 272 PHE A N 1
ATOM 2143 C CA . PHE A 1 272 ? -11.215 -6.716 18.680 1.00 93.25 272 PHE A CA 1
ATOM 2144 C C . PHE A 1 272 ? -11.691 -5.829 17.534 1.00 93.25 272 PHE A C 1
ATOM 2146 O O . PHE A 1 272 ? -12.870 -5.479 17.468 1.00 93.25 272 PHE A O 1
ATOM 2153 N N . VAL A 1 273 ? -10.798 -5.521 16.601 1.00 89.75 273 VAL A N 1
ATOM 2154 C CA . VAL A 1 273 ? -11.084 -4.723 15.412 1.00 89.75 273 VAL A CA 1
ATOM 2155 C C . VAL A 1 273 ? -10.731 -5.524 14.167 1.00 89.75 273 VAL A C 1
ATOM 2157 O O . VAL A 1 273 ? -9.621 -6.036 14.043 1.00 89.75 273 VAL A O 1
ATOM 2160 N N . ARG A 1 274 ? -11.665 -5.600 13.215 1.00 95.38 274 ARG A N 1
ATOM 2161 C CA . ARG A 1 274 ? -11.428 -6.071 11.844 1.00 95.38 274 ARG A CA 1
ATOM 2162 C C . ARG A 1 274 ? -11.348 -4.871 10.908 1.00 95.38 274 ARG A C 1
ATOM 2164 O O . ARG A 1 274 ? -12.306 -4.111 10.795 1.00 95.38 274 ARG A O 1
ATOM 2171 N N . ASN A 1 275 ? -10.242 -4.752 10.192 1.00 91.38 275 ASN A N 1
ATOM 2172 C CA . ASN A 1 275 ? -10.011 -3.759 9.154 1.00 91.38 275 ASN A CA 1
ATOM 2173 C C . ASN A 1 275 ? -10.196 -4.380 7.760 1.00 91.38 275 ASN A C 1
ATOM 2175 O O . ASN A 1 275 ? -9.689 -5.467 7.488 1.00 91.38 275 ASN A O 1
ATOM 2179 N N . PHE A 1 276 ? -10.902 -3.678 6.875 1.00 95.94 276 PHE A N 1
ATOM 2180 C CA . PHE A 1 276 ? -11.032 -3.984 5.452 1.00 95.94 276 PHE A CA 1
ATOM 2181 C C . PHE A 1 276 ? -10.477 -2.816 4.649 1.00 95.94 276 PHE A C 1
ATOM 2183 O O . PHE A 1 276 ? -11.069 -1.738 4.628 1.00 95.94 276 PHE A O 1
ATOM 2190 N N . ASN A 1 277 ? -9.373 -3.038 3.953 1.00 94.81 277 ASN A N 1
ATOM 2191 C CA . ASN A 1 277 ? -8.725 -2.056 3.104 1.00 94.81 277 ASN A CA 1
ATOM 2192 C C . ASN A 1 277 ? -9.072 -2.328 1.635 1.00 94.81 277 ASN A C 1
ATOM 2194 O O . ASN A 1 277 ? -8.570 -3.285 1.049 1.00 94.81 277 ASN A O 1
ATOM 2198 N N . PHE A 1 278 ? -9.945 -1.516 1.039 1.00 96.25 278 PHE A N 1
ATOM 2199 C CA . PHE A 1 278 ? -10.395 -1.694 -0.342 1.00 96.25 278 PHE A CA 1
ATOM 2200 C C . PHE A 1 278 ? -9.449 -1.004 -1.319 1.00 96.25 278 PHE A C 1
ATOM 2202 O O . PHE A 1 278 ? -9.107 0.170 -1.153 1.00 96.25 278 PHE A O 1
ATOM 2209 N N . ARG A 1 279 ? -9.067 -1.724 -2.373 1.00 95.19 279 ARG A N 1
ATOM 2210 C CA . ARG A 1 279 ? -8.147 -1.254 -3.407 1.00 95.19 279 ARG A CA 1
ATOM 2211 C C . ARG A 1 279 ? -8.643 -1.608 -4.803 1.00 95.19 279 ARG A C 1
ATOM 2213 O O . ARG A 1 279 ? -9.350 -2.595 -5.012 1.00 95.19 279 ARG A O 1
ATOM 2220 N N . ALA A 1 280 ? -8.228 -0.820 -5.787 1.00 93.00 280 ALA A N 1
ATOM 2221 C CA . ALA A 1 280 ? -8.442 -1.116 -7.199 1.00 93.00 280 ALA A CA 1
ATOM 2222 C C . ALA A 1 280 ? -7.264 -0.644 -8.050 1.00 93.00 280 ALA A C 1
ATOM 2224 O O . ALA A 1 280 ? -6.578 0.319 -7.721 1.00 93.00 280 ALA A O 1
ATOM 2225 N N . TYR A 1 281 ? -7.058 -1.292 -9.195 1.00 92.12 281 TYR A N 1
ATOM 2226 C CA . TYR A 1 281 ? -6.105 -0.802 -10.186 1.00 92.12 281 TYR A CA 1
ATOM 2227 C C . TYR A 1 281 ? -6.639 0.484 -10.855 1.00 92.12 281 TYR A C 1
ATOM 2229 O O . TYR A 1 281 ? -7.782 0.465 -11.349 1.00 92.12 281 TYR A O 1
ATOM 2237 N N . PRO A 1 282 ? -5.854 1.577 -10.926 1.00 85.81 282 PRO A N 1
ATOM 2238 C CA . PRO A 1 282 ? -6.213 2.778 -11.678 1.00 85.81 282 PRO A CA 1
ATOM 2239 C C . PRO A 1 282 ? -5.990 2.528 -13.175 1.00 85.81 282 PRO A C 1
ATOM 2241 O O . PRO A 1 282 ? -4.935 2.795 -13.729 1.00 85.81 282 PRO A O 1
ATOM 2244 N N . GLY A 1 283 ? -6.979 1.947 -13.852 1.00 72.06 283 GLY A N 1
ATOM 2245 C CA . GLY A 1 283 ? -6.927 1.804 -15.310 1.00 72.06 283 GLY A CA 1
ATOM 2246 C C . GLY A 1 283 ? -7.500 3.022 -16.028 1.00 72.06 283 GLY A C 1
ATOM 2247 O O . GLY A 1 283 ? -8.314 3.751 -15.460 1.00 72.06 283 GLY A O 1
ATOM 2248 N N . ALA A 1 284 ? -7.131 3.187 -17.298 1.00 65.38 284 ALA A N 1
ATOM 2249 C CA . ALA A 1 284 ? -7.629 4.271 -18.135 1.00 65.38 284 ALA A CA 1
ATOM 2250 C C . ALA A 1 284 ? -9.166 4.258 -18.245 1.00 65.38 284 ALA A C 1
ATOM 2252 O O . ALA A 1 284 ? -9.787 3.205 -18.412 1.00 65.38 284 ALA A O 1
ATOM 2253 N N . VAL A 1 285 ? -9.736 5.458 -18.127 1.00 62.28 285 VAL A N 1
ATOM 2254 C CA . VAL A 1 285 ? -11.128 5.861 -18.379 1.00 62.28 285 VAL A CA 1
ATOM 2255 C C . VAL A 1 285 ? -12.175 4.746 -18.305 1.00 62.28 285 VAL A C 1
ATOM 2257 O O . VAL A 1 285 ? -12.611 4.203 -19.322 1.00 62.28 285 VAL A O 1
ATOM 2260 N N . ARG A 1 286 ? -12.627 4.414 -17.089 1.00 68.12 286 ARG A N 1
ATOM 2261 C CA . ARG A 1 286 ? -13.665 3.392 -16.883 1.00 68.12 286 ARG A CA 1
ATOM 2262 C C . ARG A 1 286 ? -14.550 3.650 -15.674 1.00 68.12 286 ARG A C 1
ATOM 2264 O O . ARG A 1 286 ? -14.099 4.171 -14.657 1.00 68.12 286 ARG A O 1
ATOM 2271 N N . ARG A 1 287 ? -15.799 3.187 -15.774 1.00 67.62 287 ARG A N 1
ATOM 2272 C CA . ARG A 1 287 ? -16.804 3.307 -14.709 1.00 67.62 287 ARG A CA 1
ATOM 2273 C C . ARG A 1 287 ? -16.853 2.121 -13.737 1.00 67.62 287 ARG A C 1
ATOM 2275 O O . ARG A 1 287 ? -17.162 2.304 -12.568 1.00 67.62 287 ARG A O 1
ATOM 2282 N N . SER A 1 288 ? -16.469 0.916 -14.172 1.00 74.69 288 SER A N 1
ATOM 2283 C CA . SER A 1 288 ? -16.409 -0.278 -13.310 1.00 74.69 288 SER A CA 1
ATOM 2284 C C . SER A 1 288 ? -14.977 -0.586 -12.863 1.00 74.69 288 SER A C 1
ATOM 2286 O O . SER A 1 288 ? -14.080 -0.690 -13.706 1.00 74.69 288 SER A O 1
ATOM 2288 N N . LEU A 1 289 ? -14.768 -0.793 -11.562 1.00 84.12 289 LEU A N 1
ATOM 2289 C CA . LEU A 1 289 ? -13.479 -1.188 -10.986 1.00 84.12 289 LEU A CA 1
ATOM 2290 C C . LEU A 1 289 ? -13.497 -2.656 -10.557 1.00 84.12 289 LEU A C 1
ATOM 2292 O O . LEU A 1 289 ? -14.481 -3.131 -9.996 1.00 84.12 289 LEU A O 1
ATOM 2296 N N . ASP A 1 290 ? -12.390 -3.354 -10.801 1.00 88.69 290 ASP A N 1
ATOM 2297 C CA . ASP A 1 290 ? -12.123 -4.665 -10.210 1.00 88.69 290 ASP A CA 1
ATOM 2298 C C . ASP A 1 290 ? -11.507 -4.437 -8.820 1.00 88.69 290 ASP A C 1
ATOM 2300 O O . ASP A 1 290 ? -10.289 -4.278 -8.678 1.00 88.69 290 ASP A O 1
ATOM 2304 N N . LEU A 1 291 ? -12.389 -4.309 -7.826 1.00 91.88 291 LEU A N 1
ATOM 2305 C CA . LEU A 1 291 ? -12.042 -4.090 -6.424 1.00 91.88 291 LEU A CA 1
ATOM 2306 C C . LEU A 1 291 ? -11.524 -5.379 -5.782 1.00 91.88 291 LEU A C 1
ATOM 2308 O O . LEU A 1 291 ? -12.026 -6.474 -6.041 1.00 91.88 291 LEU A O 1
ATOM 2312 N N . PHE A 1 292 ? -10.568 -5.226 -4.879 1.00 94.88 292 PHE A N 1
ATOM 2313 C CA . PHE A 1 292 ? -10.153 -6.256 -3.938 1.00 94.88 292 PHE A CA 1
ATOM 2314 C C . PHE A 1 292 ? -9.989 -5.648 -2.552 1.00 94.88 292 PHE A C 1
ATOM 2316 O O . PHE A 1 292 ? -9.979 -4.425 -2.408 1.00 94.88 292 PHE A O 1
ATOM 2323 N N . ASP A 1 293 ? -9.894 -6.503 -1.544 1.00 94.81 293 ASP A N 1
ATOM 2324 C CA . ASP A 1 293 ? -9.676 -6.079 -0.173 1.00 94.81 293 ASP A CA 1
ATOM 2325 C C . ASP A 1 293 ? -8.544 -6.854 0.494 1.00 94.81 293 ASP A C 1
ATOM 2327 O O . ASP A 1 293 ? -8.364 -8.051 0.265 1.00 94.81 293 ASP A O 1
ATOM 2331 N N . GLU A 1 294 ? -7.790 -6.132 1.314 1.00 92.12 294 GLU A N 1
ATOM 2332 C CA . GLU A 1 294 ? -6.838 -6.666 2.283 1.00 92.12 294 GLU A CA 1
ATOM 2333 C C . GLU A 1 294 ? -7.494 -6.576 3.659 1.00 92.12 294 GLU A C 1
ATOM 2335 O O . GLU A 1 294 ? -8.099 -5.555 3.997 1.00 92.12 294 GLU A O 1
ATOM 2340 N N . GLN A 1 295 ? -7.414 -7.647 4.446 1.00 94.81 295 GLN A N 1
ATOM 2341 C CA . GLN A 1 295 ? -8.077 -7.712 5.744 1.00 94.81 295 GLN A CA 1
ATOM 2342 C C . GLN A 1 295 ? -7.052 -7.912 6.849 1.00 94.81 295 GLN A C 1
ATOM 2344 O O . GLN A 1 295 ? -6.283 -8.869 6.800 1.00 94.81 295 GLN A O 1
ATOM 2349 N N . THR A 1 296 ? -7.092 -7.043 7.851 1.00 88.56 296 THR A N 1
ATOM 2350 C CA . THR A 1 296 ? -6.198 -7.075 9.014 1.00 88.56 296 THR A CA 1
ATOM 2351 C C . THR A 1 296 ? -6.988 -6.935 10.305 1.00 88.56 296 THR A C 1
ATOM 2353 O O . THR A 1 296 ? -8.174 -6.601 10.291 1.00 88.56 296 THR A O 1
ATOM 2356 N N . ASN A 1 297 ? -6.363 -7.265 11.426 1.00 91.88 297 ASN A N 1
ATOM 2357 C CA . ASN A 1 297 ? -6.989 -7.314 12.736 1.00 91.88 297 ASN A CA 1
ATOM 2358 C C . ASN A 1 297 ? -6.085 -6.684 13.780 1.00 91.88 297 ASN A C 1
ATOM 2360 O O . ASN A 1 297 ? -4.864 -6.747 13.676 1.00 91.88 297 ASN A O 1
ATOM 2364 N N . ALA A 1 298 ? -6.712 -6.156 14.817 1.00 84.88 298 ALA A N 1
ATOM 2365 C CA . ALA A 1 298 ? -6.051 -5.774 16.048 1.00 84.88 298 ALA A CA 1
ATOM 2366 C C . ALA A 1 298 ? -6.917 -6.229 17.221 1.00 84.88 298 ALA A C 1
ATOM 2368 O O . ALA A 1 298 ? -8.146 -6.183 17.135 1.00 84.88 298 ALA A O 1
ATOM 2369 N N . TRP A 1 299 ? -6.305 -6.694 18.303 1.00 90.88 299 TRP A N 1
ATOM 2370 C CA . TRP A 1 299 ? -7.027 -7.011 19.528 1.00 90.88 299 TRP A CA 1
ATOM 2371 C C . TRP A 1 299 ? -6.157 -6.850 20.762 1.00 90.88 299 TRP A C 1
ATOM 2373 O O . TRP A 1 299 ? -4.941 -7.025 20.708 1.00 90.88 299 TRP A O 1
ATOM 2383 N N . TYR A 1 300 ? -6.806 -6.582 21.890 1.00 86.00 300 TYR A N 1
ATOM 2384 C CA . TYR A 1 300 ? -6.188 -6.656 23.206 1.00 86.00 300 TYR A CA 1
ATOM 2385 C C . TYR A 1 300 ? -7.156 -7.250 24.225 1.00 86.00 300 TYR A C 1
ATOM 2387 O O . TYR A 1 300 ? -8.380 -7.197 24.076 1.00 86.00 300 TYR A O 1
ATOM 2395 N N . VAL A 1 301 ? -6.587 -7.818 25.282 1.00 84.69 301 VAL A N 1
ATOM 2396 C CA . VAL A 1 301 ? -7.293 -8.254 26.481 1.00 84.69 301 VAL A CA 1
ATOM 2397 C C . VAL A 1 301 ? -6.444 -7.895 27.692 1.00 84.69 301 VAL A C 1
ATOM 2399 O O . VAL A 1 301 ? -5.324 -8.375 27.843 1.00 84.69 301 VAL A O 1
ATOM 2402 N N . ASN A 1 302 ? -7.012 -7.108 28.596 1.00 84.50 302 ASN A N 1
ATOM 2403 C CA . ASN A 1 302 ? -6.476 -6.842 29.920 1.00 84.50 302 ASN A CA 1
ATOM 2404 C C . ASN A 1 302 ? -7.390 -7.505 30.955 1.00 84.50 302 ASN A C 1
ATOM 2406 O O . ASN A 1 302 ? -8.609 -7.335 30.916 1.00 84.50 302 ASN A O 1
ATOM 2410 N N . ALA A 1 303 ? -6.824 -8.283 31.874 1.00 90.38 303 ALA A N 1
ATOM 2411 C CA . ALA A 1 303 ? -7.587 -8.938 32.926 1.00 90.38 303 ALA A CA 1
ATOM 2412 C C . ALA A 1 303 ? -6.903 -8.769 34.281 1.00 90.38 303 ALA A C 1
ATOM 2414 O O . ALA A 1 303 ? -5.708 -9.016 34.432 1.00 90.38 303 ALA A O 1
ATOM 2415 N N . ARG A 1 304 ? -7.685 -8.420 35.300 1.00 94.50 304 ARG A N 1
ATOM 2416 C CA . ARG A 1 304 ? -7.251 -8.270 36.684 1.00 94.50 304 ARG A CA 1
ATOM 2417 C C . ARG A 1 304 ? -8.243 -8.913 37.643 1.00 94.50 304 ARG A C 1
ATOM 2419 O O . ARG A 1 304 ? -9.459 -8.877 37.458 1.00 94.50 304 ARG A O 1
ATOM 2426 N N . ARG A 1 305 ? -7.706 -9.480 38.718 1.00 95.94 305 ARG A N 1
ATOM 2427 C CA . ARG A 1 305 ? -8.457 -10.076 39.812 1.00 95.94 305 ARG A CA 1
ATOM 2428 C C . ARG A 1 305 ? -7.981 -9.528 41.153 1.00 95.94 305 ARG A C 1
ATOM 2430 O O . ARG A 1 305 ? -6.802 -9.620 41.478 1.00 95.94 305 ARG A O 1
ATOM 2437 N N . ASP A 1 306 ? -8.926 -9.038 41.947 1.00 95.06 306 ASP A N 1
ATOM 2438 C CA . ASP A 1 306 ? -8.719 -8.593 43.321 1.00 95.06 306 ASP A CA 1
ATOM 2439 C C . ASP A 1 306 ? -9.195 -9.652 44.336 1.00 95.06 306 ASP A C 1
ATOM 2441 O O . ASP A 1 306 ? -10.312 -10.179 44.269 1.00 95.06 306 ASP A O 1
ATOM 2445 N N . TRP A 1 307 ? -8.348 -9.931 45.327 1.00 95.06 307 TRP A N 1
ATOM 2446 C CA . TRP A 1 307 ? -8.597 -10.795 46.483 1.00 95.06 307 TRP A CA 1
ATOM 2447 C C . TRP A 1 307 ? -8.358 -10.015 47.783 1.00 95.06 307 TRP A C 1
ATOM 2449 O O . TRP A 1 307 ? -7.400 -10.255 48.520 1.00 95.06 307 TRP A O 1
ATOM 2459 N N . GLY A 1 308 ? -9.230 -9.051 48.078 1.00 87.25 308 GLY A N 1
ATOM 2460 C CA . GLY A 1 308 ? -9.102 -8.215 49.273 1.00 87.25 308 GLY A CA 1
ATOM 2461 C C . GLY A 1 308 ? -7.867 -7.314 49.197 1.00 87.25 308 GLY A C 1
ATOM 2462 O O . GLY A 1 308 ? -7.887 -6.324 48.481 1.00 87.25 308 GLY A O 1
ATOM 2463 N N . GLY A 1 309 ? -6.805 -7.645 49.938 1.00 92.50 309 GLY A N 1
ATOM 2464 C CA . GLY A 1 309 ? -5.560 -6.863 49.969 1.00 92.50 309 GLY A CA 1
ATOM 2465 C C . GLY A 1 309 ? -4.550 -7.186 48.860 1.00 92.50 309 GLY A C 1
ATOM 2466 O O . GLY A 1 309 ? -3.477 -6.594 48.844 1.00 92.50 309 GLY A O 1
ATOM 2467 N N . PHE A 1 310 ? -4.855 -8.136 47.974 1.00 95.31 310 PHE A N 1
ATOM 2468 C CA . PHE A 1 310 ? -3.966 -8.577 46.897 1.00 95.31 310 PHE A CA 1
ATOM 2469 C C . PHE A 1 310 ? -4.658 -8.467 45.536 1.00 95.31 310 PHE A C 1
ATOM 2471 O O . PHE A 1 310 ? -5.851 -8.748 45.435 1.00 95.31 310 PHE A O 1
ATOM 2478 N N . SER A 1 311 ? -3.906 -8.118 44.494 1.00 95.31 311 SER A N 1
ATOM 2479 C CA . SER A 1 311 ? -4.378 -8.076 43.108 1.00 95.31 311 SER A CA 1
ATOM 2480 C C . SER A 1 311 ? -3.361 -8.711 42.167 1.00 95.31 311 SER A C 1
ATOM 2482 O O . SER A 1 311 ? -2.166 -8.457 42.304 1.00 95.31 311 SER A O 1
ATOM 2484 N N . LEU A 1 312 ? -3.835 -9.471 41.183 1.00 95.88 312 LEU A N 1
ATOM 2485 C CA . LEU A 1 312 ? -3.025 -9.988 40.076 1.00 95.88 312 LEU A CA 1
ATOM 2486 C C . LEU A 1 312 ? -3.709 -9.632 38.762 1.00 95.88 312 LEU A C 1
ATOM 2488 O O . LEU A 1 312 ? -4.927 -9.769 38.653 1.00 95.88 312 LEU A O 1
ATOM 2492 N N . GLY A 1 313 ? -2.935 -9.216 37.769 1.00 94.06 313 GLY A N 1
ATOM 2493 C CA . GLY A 1 313 ? -3.439 -8.967 36.427 1.00 94.06 313 GLY A CA 1
ATOM 2494 C C . GLY A 1 313 ? -2.392 -9.250 35.364 1.00 94.06 313 GLY A C 1
ATOM 2495 O O . GLY A 1 313 ? -1.235 -9.519 35.683 1.00 94.06 313 GLY A O 1
ATOM 2496 N N . GLY A 1 314 ? -2.835 -9.215 34.116 1.00 87.50 314 GLY A N 1
ATOM 2497 C CA . GLY A 1 314 ? -2.005 -9.389 32.937 1.00 87.50 314 GLY A CA 1
ATOM 2498 C C . GLY A 1 314 ? -2.698 -8.839 31.698 1.00 87.50 314 GLY A C 1
ATOM 2499 O O . GLY A 1 314 ? -3.909 -8.601 31.698 1.00 87.50 314 GLY A O 1
ATOM 2500 N N . GLU A 1 315 ? -1.906 -8.661 30.652 1.00 88.81 315 GLU A N 1
ATOM 2501 C CA . GLU A 1 315 ? -2.322 -8.108 29.372 1.00 88.81 315 GLU A CA 1
ATOM 2502 C C . GLU A 1 315 ? -1.775 -8.966 28.233 1.00 88.81 315 GLU A C 1
ATOM 2504 O O . GLU A 1 315 ? -0.697 -9.552 28.344 1.00 88.81 315 GLU A O 1
ATOM 2509 N N . ALA A 1 316 ? -2.548 -9.065 27.158 1.00 82.56 316 ALA A N 1
ATOM 2510 C CA . ALA A 1 316 ? -2.127 -9.645 25.895 1.00 82.56 316 ALA A CA 1
ATOM 2511 C C . ALA A 1 316 ? -2.742 -8.842 24.751 1.00 82.56 316 ALA A C 1
ATOM 2513 O O . ALA A 1 316 ? -3.914 -8.470 24.822 1.00 82.56 316 ALA A O 1
ATOM 2514 N N . PHE A 1 317 ? -1.977 -8.624 23.688 1.00 87.56 317 PHE A N 1
ATOM 2515 C CA . PHE A 1 317 ? -2.435 -7.921 22.498 1.00 87.56 317 PHE A CA 1
ATOM 2516 C C . PHE A 1 317 ? -1.786 -8.494 21.239 1.00 87.56 317 PHE A C 1
ATOM 2518 O O . PHE A 1 317 ? -0.795 -9.224 21.302 1.00 87.56 317 PHE A O 1
ATOM 2525 N N . SER A 1 318 ? -2.367 -8.179 20.088 1.00 83.19 318 SER A N 1
ATOM 2526 C CA . SER A 1 318 ? -1.793 -8.465 18.777 1.00 83.19 318 SER A CA 1
ATOM 2527 C C . SER A 1 318 ? -2.367 -7.500 17.750 1.00 83.19 318 SER A C 1
ATOM 2529 O O . SER A 1 318 ? -3.569 -7.233 17.738 1.00 83.19 318 SER A O 1
ATOM 2531 N N . ILE A 1 319 ? -1.496 -6.988 16.888 1.00 81.75 319 ILE A N 1
ATOM 2532 C CA . ILE A 1 319 ? -1.835 -6.091 15.789 1.00 81.75 319 ILE A CA 1
ATOM 2533 C C . ILE A 1 319 ? -1.185 -6.671 14.536 1.00 81.75 319 ILE A C 1
ATOM 2535 O O . ILE A 1 319 ? 0.021 -6.911 14.514 1.00 81.75 319 ILE A O 1
ATOM 2539 N N . ASP A 1 320 ? -1.982 -6.935 13.504 1.00 80.00 320 ASP A N 1
ATOM 2540 C CA . ASP A 1 320 ? -1.456 -7.376 12.215 1.00 80.00 320 ASP A CA 1
ATOM 2541 C C . ASP A 1 320 ? -0.610 -6.245 11.602 1.00 80.00 320 ASP A C 1
ATOM 2543 O O . ASP A 1 320 ? -1.048 -5.098 11.579 1.00 80.00 320 ASP A O 1
ATOM 2547 N N . GLY A 1 321 ? 0.558 -6.549 11.026 1.00 73.06 321 GLY A N 1
ATOM 2548 C CA . GLY A 1 321 ? 1.487 -5.522 10.512 1.00 73.06 321 GLY A CA 1
ATOM 2549 C C . GLY A 1 321 ? 0.938 -4.615 9.396 1.00 73.06 321 GLY A C 1
ATOM 2550 O O . GLY A 1 321 ? 1.488 -3.553 9.136 1.00 73.06 321 GLY A O 1
ATOM 2551 N N . GLY A 1 322 ? -0.161 -5.004 8.740 1.00 76.50 322 GLY A N 1
ATOM 2552 C CA . GLY A 1 322 ? -0.884 -4.165 7.772 1.00 76.50 322 GLY A CA 1
ATOM 2553 C C . GLY A 1 322 ? -2.124 -3.466 8.348 1.00 76.50 322 GLY A C 1
ATOM 2554 O O . GLY A 1 322 ? -2.967 -2.976 7.589 1.00 76.50 322 GLY A O 1
ATOM 2555 N N . TYR A 1 323 ? -2.340 -3.517 9.663 1.00 82.75 323 TYR A N 1
ATOM 2556 C CA . TYR A 1 323 ? -3.415 -2.783 10.320 1.00 82.75 323 TYR A CA 1
ATOM 2557 C C . TYR A 1 323 ? -3.117 -1.287 10.280 1.00 82.75 323 TYR A C 1
ATOM 2559 O O . TYR A 1 323 ? -2.009 -0.846 10.552 1.00 82.75 323 TYR A O 1
ATOM 2567 N N . SER A 1 324 ? -4.120 -0.498 9.914 1.00 82.94 324 SER A N 1
ATOM 2568 C CA . SER A 1 324 ? -4.011 0.954 9.887 1.00 82.94 324 SER A CA 1
ATOM 2569 C C . SER A 1 324 ? -5.416 1.554 9.875 1.00 82.94 324 SER A C 1
ATOM 2571 O O . SER A 1 324 ? -6.383 0.932 9.420 1.00 82.94 324 SER A O 1
ATOM 2573 N N . THR A 1 325 ? -5.524 2.802 10.301 1.00 82.56 325 THR A N 1
ATOM 2574 C CA . THR A 1 325 ? -6.742 3.622 10.316 1.00 82.56 325 THR A CA 1
ATOM 2575 C C . THR A 1 325 ? -6.770 4.667 9.195 1.00 82.56 325 THR A C 1
ATOM 2577 O O . THR A 1 325 ? -7.749 5.395 9.066 1.00 82.56 325 THR A O 1
ATOM 2580 N N . ALA A 1 326 ? -5.723 4.725 8.365 1.00 83.19 326 ALA A N 1
ATOM 2581 C CA . ALA A 1 326 ? -5.554 5.748 7.339 1.00 83.19 326 ALA A CA 1
ATOM 2582 C C . ALA A 1 326 ? -6.173 5.372 5.978 1.00 83.19 326 ALA A C 1
ATOM 2584 O O . ALA A 1 326 ? -6.087 4.235 5.494 1.00 83.19 326 ALA A O 1
ATOM 2585 N N . LEU A 1 327 ? -6.770 6.357 5.315 1.00 87.12 327 LEU A N 1
ATOM 2586 C CA . LEU A 1 327 ? -7.166 6.306 3.916 1.00 87.12 327 LEU A CA 1
ATOM 2587 C C . LEU A 1 327 ? -6.237 7.188 3.082 1.00 87.12 327 LEU A C 1
ATOM 2589 O O . LEU A 1 327 ? -6.338 8.411 3.124 1.00 87.12 327 LEU A O 1
ATOM 2593 N N . ASN A 1 328 ? -5.406 6.540 2.269 1.00 87.31 328 ASN A N 1
ATOM 2594 C CA . ASN A 1 328 ? -4.480 7.194 1.359 1.00 87.31 328 ASN A CA 1
ATOM 2595 C C . ASN A 1 328 ? -5.162 7.570 0.035 1.00 87.31 328 ASN A C 1
ATOM 2597 O O . ASN A 1 328 ? -5.724 6.723 -0.674 1.00 87.31 328 ASN A O 1
ATOM 2601 N N . VAL A 1 329 ? -5.128 8.853 -0.313 1.00 85.88 329 VAL A N 1
ATOM 2602 C CA . VAL A 1 329 ? -5.837 9.424 -1.458 1.00 85.88 329 VAL A CA 1
ATOM 2603 C C . VAL A 1 329 ? -4.878 10.188 -2.358 1.00 85.88 329 VAL A C 1
ATOM 2605 O O . VAL A 1 329 ? -4.631 11.374 -2.179 1.00 85.88 329 VAL A O 1
ATOM 2608 N N . GLN A 1 330 ? -4.427 9.513 -3.411 1.00 84.69 330 GLN A N 1
ATOM 2609 C CA . GLN A 1 330 ? -3.717 10.153 -4.515 1.00 84.69 330 GLN A CA 1
ATOM 2610 C C . GLN A 1 330 ? -4.667 11.003 -5.385 1.00 84.69 330 GLN A C 1
ATOM 2612 O O . GLN A 1 330 ? -5.644 10.466 -5.947 1.00 84.69 330 GLN A O 1
ATOM 2617 N N . ASP A 1 331 ? -4.335 12.287 -5.559 1.00 79.75 331 ASP A N 1
ATOM 2618 C CA . ASP A 1 331 ? -4.918 13.217 -6.541 1.00 79.75 331 ASP A CA 1
ATOM 2619 C C . ASP A 1 331 ? -3.800 13.875 -7.363 1.00 79.75 331 ASP A C 1
ATOM 2621 O O . ASP A 1 331 ? -3.077 14.720 -6.872 1.00 79.75 331 ASP A O 1
ATOM 2625 N N . ASP A 1 332 ? -3.682 13.514 -8.637 1.00 75.56 332 ASP A N 1
ATOM 2626 C CA . ASP A 1 332 ? -2.583 13.910 -9.528 1.00 75.56 332 ASP A CA 1
ATOM 2627 C C . ASP A 1 332 ? -2.246 15.419 -9.555 1.00 75.56 332 ASP A C 1
ATOM 2629 O O . ASP A 1 332 ? -1.082 15.805 -9.545 1.00 75.56 332 ASP A O 1
ATOM 2633 N N . ASP A 1 333 ? -3.251 16.292 -9.555 1.00 71.88 333 ASP A N 1
ATOM 2634 C CA . ASP A 1 333 ? -3.063 17.755 -9.634 1.00 71.88 333 ASP A CA 1
ATOM 2635 C C . ASP A 1 333 ? -3.439 18.439 -8.308 1.00 71.88 333 ASP A C 1
ATOM 2637 O O . ASP A 1 333 ? -3.368 19.663 -8.186 1.00 71.88 333 ASP A O 1
ATOM 2641 N N . LEU A 1 334 ? -3.932 17.657 -7.334 1.00 71.19 334 LEU A N 1
ATOM 2642 C CA . LEU A 1 334 ? -4.488 18.073 -6.038 1.00 71.19 334 LEU A CA 1
ATOM 2643 C C . LEU A 1 334 ? -5.661 19.088 -6.145 1.00 71.19 334 LEU A C 1
ATOM 2645 O O . LEU A 1 334 ? -6.273 19.473 -5.146 1.00 71.19 334 LEU A O 1
ATOM 2649 N N . ARG A 1 335 ? -6.015 19.535 -7.363 1.00 65.62 335 ARG A N 1
ATOM 2650 C CA . ARG A 1 335 ? -6.940 20.652 -7.640 1.00 65.62 335 ARG A CA 1
ATOM 2651 C C . ARG A 1 335 ? -8.324 20.452 -7.058 1.00 65.62 335 ARG A C 1
ATOM 2653 O O . ARG A 1 335 ? -9.006 21.440 -6.792 1.00 65.62 335 ARG A O 1
ATOM 2660 N N . SER A 1 336 ? -8.722 19.206 -6.836 1.00 62.44 336 SER A N 1
ATOM 2661 C CA . SER A 1 336 ? -10.017 18.874 -6.244 1.00 62.44 336 SER A CA 1
ATOM 2662 C C . SER A 1 336 ? -10.152 19.367 -4.808 1.00 62.44 336 SER A C 1
ATOM 2664 O O . SER A 1 336 ? -11.274 19.547 -4.347 1.00 62.44 336 SER A O 1
ATOM 2666 N N . TYR A 1 337 ? -9.030 19.626 -4.129 1.00 62.22 337 TYR A N 1
ATOM 2667 C CA . TYR A 1 337 ? -9.001 20.018 -2.724 1.00 62.22 337 TYR A CA 1
ATOM 2668 C C . TYR A 1 337 ? -8.667 21.498 -2.488 1.00 62.22 337 TYR A C 1
ATOM 2670 O O . TYR A 1 337 ? -9.114 22.050 -1.486 1.00 62.22 337 TYR A O 1
ATOM 2678 N N . TYR A 1 338 ? -7.927 22.172 -3.383 1.00 58.41 338 TYR A N 1
ATOM 2679 C CA . TYR A 1 338 ? -7.416 23.528 -3.099 1.00 58.41 338 TYR A CA 1
ATOM 2680 C C . TYR A 1 338 ? -7.736 24.614 -4.137 1.00 58.41 338 TYR A C 1
ATOM 2682 O O . TYR A 1 338 ? -7.612 25.797 -3.821 1.00 58.41 338 TYR A O 1
ATOM 2690 N N . GLN A 1 339 ? -8.087 24.283 -5.385 1.00 53.03 339 GLN A N 1
ATOM 2691 C CA . GLN A 1 339 ? -8.018 25.262 -6.479 1.00 53.03 339 GLN A CA 1
ATOM 2692 C C . GLN A 1 339 ? -9.397 25.789 -6.898 1.00 53.03 339 GLN A C 1
ATOM 2694 O O . GLN A 1 339 ? -9.885 25.508 -7.987 1.00 53.03 339 GLN A O 1
ATOM 2699 N N . PHE A 1 340 ? -10.009 26.621 -6.047 1.00 51.59 340 PHE A N 1
ATOM 2700 C CA . PHE A 1 340 ? -11.177 27.424 -6.430 1.00 51.59 340 PHE A CA 1
ATOM 2701 C C . PHE A 1 340 ? -11.128 28.828 -5.814 1.00 51.59 340 PHE A C 1
ATOM 2703 O O . PHE A 1 340 ? -10.755 28.992 -4.660 1.00 51.59 340 PHE A O 1
ATOM 2710 N N . LEU A 1 341 ? -11.594 29.846 -6.551 1.00 45.28 341 LEU A N 1
ATOM 2711 C CA . LEU A 1 341 ? -11.896 31.185 -6.003 1.00 45.28 341 LEU A CA 1
ATOM 2712 C C . LEU A 1 341 ? -12.967 31.141 -4.890 1.00 45.28 341 LEU A C 1
ATOM 2714 O O . LEU A 1 341 ? -13.118 32.103 -4.143 1.00 45.28 341 LEU A O 1
ATOM 2718 N N . SER A 1 342 ? -13.713 30.035 -4.806 1.00 44.06 342 SER A N 1
ATOM 2719 C CA . SER A 1 342 ? -14.676 29.694 -3.756 1.00 44.06 342 SER A CA 1
ATOM 2720 C C . SER A 1 342 ? -14.148 28.666 -2.749 1.00 44.06 342 SER A C 1
ATOM 2722 O O . SER A 1 342 ? -14.844 28.385 -1.774 1.00 44.06 342 SER A O 1
ATOM 2724 N N . SER A 1 343 ? -12.949 28.107 -2.960 1.00 46.84 343 SER A N 1
ATOM 2725 C CA . SER A 1 343 ? -12.309 27.252 -1.964 1.00 46.84 343 SER A CA 1
ATOM 2726 C C . SER A 1 343 ? -12.005 28.134 -0.756 1.00 46.84 343 SER A C 1
ATOM 2728 O O . SER A 1 343 ? -11.354 29.171 -0.917 1.00 46.84 343 SER A O 1
ATOM 2730 N N . PRO A 1 344 ? -12.433 27.758 0.459 1.00 46.84 344 PRO A N 1
ATOM 2731 C CA . PRO A 1 344 ? -11.980 28.451 1.659 1.00 46.84 344 PRO A CA 1
ATOM 2732 C C . PRO A 1 344 ? -10.469 28.255 1.890 1.00 46.84 344 PRO A C 1
ATOM 2734 O O . PRO A 1 344 ? -9.902 28.900 2.771 1.00 46.84 344 PRO A O 1
ATOM 2737 N N . PHE A 1 345 ? -9.814 27.393 1.102 1.00 48.44 345 PHE A N 1
ATOM 2738 C CA . PHE A 1 345 ? -8.411 27.028 1.222 1.00 48.44 345 PHE A CA 1
ATOM 2739 C C . PHE A 1 345 ? -7.592 27.580 0.049 1.00 48.44 345 PHE A C 1
ATOM 2741 O O . PHE A 1 345 ? -7.869 27.292 -1.114 1.00 48.44 345 PHE A O 1
ATOM 2748 N N . THR A 1 346 ? -6.558 28.359 0.365 1.00 51.12 346 THR A N 1
ATOM 2749 C CA . THR A 1 346 ? -5.526 28.799 -0.588 1.00 51.12 346 THR A CA 1
ATOM 2750 C C . THR A 1 346 ? -4.559 27.646 -0.859 1.00 51.12 346 THR A C 1
ATOM 2752 O O . THR A 1 346 ? -4.213 26.943 0.088 1.00 51.12 346 THR A O 1
ATOM 2755 N N . TYR A 1 347 ? -4.067 27.490 -2.100 1.00 51.44 347 TYR A N 1
ATOM 2756 C CA . TYR A 1 347 ? -2.995 26.530 -2.415 1.00 51.44 347 TYR A CA 1
ATOM 2757 C C . TYR A 1 347 ? -1.852 26.665 -1.400 1.00 51.44 347 TYR A C 1
ATOM 2759 O O . TYR A 1 347 ? -1.250 27.747 -1.319 1.00 51.44 347 TYR A O 1
ATOM 2767 N N . PRO A 1 348 ? -1.555 25.630 -0.599 1.00 52.47 348 PRO A N 1
ATOM 2768 C CA . PRO A 1 348 ? -0.419 25.697 0.292 1.00 52.47 348 PRO A CA 1
ATOM 2769 C C . PRO A 1 348 ? 0.843 25.687 -0.575 1.00 52.47 348 PRO A C 1
ATOM 2771 O O . PRO A 1 348 ? 1.126 24.732 -1.285 1.00 52.47 348 PRO A O 1
ATOM 2774 N N . THR A 1 349 ? 1.630 26.764 -0.525 1.00 51.16 349 THR A N 1
ATOM 2775 C CA . THR A 1 349 ? 2.949 26.811 -1.185 1.00 51.16 349 THR A CA 1
ATOM 2776 C C . THR A 1 349 ? 3.937 25.803 -0.586 1.00 51.16 349 THR A C 1
ATOM 2778 O O . THR A 1 349 ? 4.987 25.564 -1.171 1.00 51.16 349 THR A O 1
ATOM 2781 N N . ASN A 1 350 ? 3.592 25.230 0.571 1.00 53.34 350 ASN A N 1
ATOM 2782 C CA . ASN A 1 350 ? 4.262 24.127 1.243 1.00 53.34 350 ASN A CA 1
ATOM 2783 C C . ASN A 1 350 ? 3.173 23.109 1.605 1.00 53.34 350 ASN A C 1
ATOM 2785 O O . ASN A 1 350 ? 2.543 23.252 2.645 1.00 53.34 350 ASN A O 1
ATOM 2789 N N . PHE A 1 351 ? 2.868 22.177 0.707 1.00 59.16 351 PHE A N 1
ATOM 2790 C CA . PHE A 1 351 ? 2.093 20.987 1.052 1.00 59.16 351 PHE A CA 1
ATOM 2791 C C . PHE A 1 351 ? 3.040 20.048 1.803 1.00 59.16 351 PHE A C 1
ATOM 2793 O O . PHE A 1 351 ? 4.148 19.814 1.315 1.00 59.16 351 PHE A O 1
ATOM 2800 N N . HIS A 1 352 ? 2.655 19.617 3.003 1.00 56.69 352 HIS A N 1
ATOM 2801 C CA . HIS A 1 352 ? 3.404 18.604 3.736 1.00 56.69 352 HIS A CA 1
ATOM 2802 C C . HIS A 1 352 ? 2.756 17.257 3.467 1.00 56.69 352 HIS A C 1
ATOM 2804 O O . HIS A 1 352 ? 1.548 17.093 3.630 1.00 56.69 352 HIS A O 1
ATOM 2810 N N . GLU A 1 353 ? 3.580 16.340 3.000 1.00 68.56 353 GLU A N 1
ATOM 2811 C CA . GLU A 1 353 ? 3.242 14.947 2.798 1.00 68.56 353 GLU A CA 1
ATOM 2812 C C . GLU A 1 353 ? 3.919 14.193 3.940 1.00 68.56 353 GLU A C 1
ATOM 2814 O O . GLU A 1 353 ? 5.146 14.146 3.941 1.00 68.56 353 GLU A O 1
ATOM 2819 N N . PRO A 1 354 ? 3.171 13.642 4.918 1.00 59.47 354 PRO A N 1
ATOM 2820 C CA . PRO A 1 354 ? 3.768 13.094 6.141 1.00 59.47 354 PRO A CA 1
ATOM 2821 C C . PRO A 1 354 ? 4.796 11.992 5.872 1.00 59.47 354 PRO A C 1
ATOM 2823 O O . PRO A 1 354 ? 5.769 11.840 6.597 1.00 59.47 354 PRO A O 1
ATOM 2826 N N . LEU A 1 355 ? 4.587 11.237 4.789 1.00 65.88 355 LEU A N 1
ATOM 2827 C CA . LEU A 1 355 ? 5.447 10.132 4.369 1.00 65.88 355 LEU A CA 1
ATOM 2828 C C . LEU A 1 355 ? 6.480 10.540 3.305 1.00 65.88 355 LEU A C 1
ATOM 2830 O O . LEU A 1 355 ? 7.138 9.674 2.732 1.00 65.88 355 LEU A O 1
ATOM 2834 N N . LEU A 1 356 ? 6.605 11.836 3.000 1.00 69.31 356 LEU A N 1
ATOM 2835 C CA . LEU A 1 356 ? 7.589 12.349 2.056 1.00 69.31 356 LEU A CA 1
ATOM 2836 C C . LEU A 1 356 ? 8.745 13.008 2.823 1.00 69.31 356 LEU A C 1
ATOM 2838 O O . LEU A 1 356 ? 8.534 14.058 3.434 1.00 69.31 356 LEU A O 1
ATOM 2842 N N . PRO A 1 357 ? 9.973 12.467 2.744 1.00 64.44 357 PRO A N 1
ATOM 2843 C CA . PRO A 1 357 ? 11.118 13.088 3.394 1.00 64.44 357 PRO A CA 1
ATOM 2844 C C . PRO A 1 357 ? 11.385 14.473 2.797 1.00 64.44 357 PRO A C 1
ATOM 2846 O O . PRO A 1 357 ? 11.179 14.706 1.606 1.00 64.44 357 PRO A O 1
ATOM 2849 N N . GLY A 1 358 ? 11.910 15.409 3.588 1.00 63.38 358 GLY A N 1
ATOM 2850 C CA . GLY A 1 358 ? 12.244 16.751 3.094 1.00 63.38 358 GLY A CA 1
ATOM 2851 C C . GLY A 1 358 ? 13.231 16.749 1.912 1.00 63.38 358 GLY A C 1
ATOM 2852 O O . GLY A 1 358 ? 13.150 17.615 1.029 1.00 63.38 358 GLY A O 1
ATOM 2853 N N . PHE A 1 359 ? 14.133 15.762 1.865 1.00 64.69 359 PHE A N 1
ATOM 2854 C CA . PHE A 1 359 ? 15.132 15.578 0.814 1.00 64.69 359 PHE A CA 1
ATOM 2855 C C . PHE A 1 359 ? 15.285 14.100 0.429 1.00 64.69 359 PHE A C 1
ATOM 2857 O O . PHE A 1 359 ? 15.228 13.230 1.284 1.00 64.69 359 PHE A O 1
ATOM 2864 N N . VAL A 1 360 ? 15.546 13.834 -0.853 1.00 63.59 360 VAL A N 1
ATOM 2865 C CA . VAL A 1 360 ? 15.884 12.516 -1.410 1.00 63.59 360 VAL A CA 1
ATOM 2866 C C . VAL A 1 360 ? 17.145 12.663 -2.253 1.00 63.59 360 VAL A C 1
ATOM 2868 O O . VAL A 1 360 ? 17.159 13.419 -3.227 1.00 63.59 360 VAL A O 1
ATOM 2871 N N . GLY A 1 361 ? 18.224 11.966 -1.885 1.00 59.53 361 GLY A N 1
ATOM 2872 C CA . GLY A 1 361 ? 19.490 12.017 -2.633 1.00 59.53 361 GLY A CA 1
ATOM 2873 C C . GLY A 1 361 ? 20.103 13.424 -2.738 1.00 59.53 361 GLY A C 1
ATOM 2874 O O . GLY A 1 361 ? 20.780 13.727 -3.718 1.00 59.53 361 GLY A O 1
ATOM 2875 N N . GLY A 1 362 ? 19.841 14.298 -1.757 1.00 64.44 362 GLY A N 1
ATOM 2876 C CA . GLY A 1 362 ? 20.314 15.690 -1.724 1.00 64.44 362 GLY A CA 1
ATOM 2877 C C . GLY A 1 362 ? 19.421 16.709 -2.444 1.00 64.44 362 GLY A C 1
ATOM 2878 O O . GLY A 1 362 ? 19.643 17.912 -2.300 1.00 64.44 362 GLY A O 1
ATOM 2879 N N . ASP A 1 363 ? 18.387 16.261 -3.159 1.00 65.44 363 ASP A N 1
ATOM 2880 C CA . ASP A 1 363 ? 17.372 17.125 -3.764 1.00 65.44 363 ASP A CA 1
ATOM 2881 C C . ASP A 1 363 ? 16.139 17.226 -2.868 1.00 65.44 363 ASP A C 1
ATOM 2883 O O . ASP A 1 363 ? 15.790 16.274 -2.179 1.00 65.44 363 ASP A O 1
ATOM 2887 N N . ARG A 1 364 ? 15.426 18.358 -2.907 1.00 71.25 364 ARG A N 1
ATOM 2888 C CA . ARG A 1 364 ? 14.127 18.471 -2.227 1.00 71.25 364 ARG A CA 1
ATOM 2889 C C . ARG A 1 364 ? 13.157 17.454 -2.827 1.00 71.25 364 ARG A C 1
ATOM 2891 O O . ARG A 1 364 ? 12.985 17.438 -4.048 1.00 71.25 364 ARG A O 1
ATOM 2898 N N . ALA A 1 365 ? 12.503 16.657 -1.986 1.00 72.50 365 ALA A N 1
ATOM 2899 C CA . ALA A 1 365 ? 11.536 15.686 -2.474 1.00 72.50 365 ALA A CA 1
ATOM 2900 C C . ALA A 1 365 ? 10.364 16.395 -3.166 1.00 72.50 365 ALA A C 1
ATOM 2902 O O . ALA A 1 365 ? 9.809 17.377 -2.661 1.00 72.50 365 ALA A O 1
ATOM 2903 N N . GLY A 1 366 ? 10.019 15.926 -4.364 1.00 76.31 366 GLY A N 1
ATOM 2904 C CA . GLY A 1 366 ? 8.850 16.420 -5.081 1.00 76.31 366 GLY A CA 1
ATOM 2905 C C . GLY A 1 366 ? 7.577 15.828 -4.471 1.00 76.31 366 GLY A C 1
ATOM 2906 O O . GLY A 1 366 ? 7.547 14.611 -4.295 1.00 76.31 366 GLY A O 1
ATOM 2907 N N . PRO A 1 367 ? 6.529 16.625 -4.187 1.00 79.56 367 PRO A N 1
ATOM 2908 C CA . PRO A 1 367 ? 5.248 16.091 -3.736 1.00 79.56 367 PRO A CA 1
ATOM 2909 C C . PRO A 1 367 ? 4.654 15.100 -4.735 1.00 79.56 367 PRO A C 1
ATOM 2911 O O . PRO A 1 367 ? 4.720 15.309 -5.959 1.00 79.56 367 PRO A O 1
ATOM 2914 N N . THR A 1 368 ? 4.036 14.058 -4.183 1.00 81.81 368 THR A N 1
ATOM 2915 C CA . THR A 1 368 ? 3.224 13.086 -4.919 1.00 81.81 368 THR A CA 1
ATOM 2916 C C . THR A 1 368 ? 1.829 13.594 -5.209 1.00 81.81 368 THR A C 1
ATOM 2918 O O . THR A 1 368 ? 1.240 13.172 -6.196 1.00 81.81 368 THR A O 1
ATOM 2921 N N . ASN A 1 369 ? 1.343 14.557 -4.431 1.00 82.00 369 ASN A N 1
ATOM 2922 C CA . ASN A 1 369 ? -0.045 14.970 -4.275 1.00 82.00 369 ASN A CA 1
ATOM 2923 C C . ASN A 1 369 ? -0.935 13.894 -3.617 1.00 82.00 369 ASN A C 1
ATOM 2925 O O . ASN A 1 369 ? -2.077 13.648 -4.029 1.00 82.00 369 ASN A O 1
ATOM 2929 N N . THR A 1 370 ? -0.401 13.255 -2.579 1.00 81.31 370 THR A N 1
ATOM 2930 C CA . THR A 1 370 ? -1.113 12.271 -1.760 1.00 81.31 370 THR A CA 1
ATOM 2931 C C . THR A 1 370 ? -1.648 12.900 -0.480 1.00 81.31 370 THR A C 1
ATOM 2933 O O . THR A 1 370 ? -0.926 13.595 0.226 1.00 81.31 370 THR A O 1
ATOM 2936 N N . ILE A 1 371 ? -2.915 12.635 -0.158 1.00 79.31 371 ILE A N 1
ATOM 2937 C CA . ILE A 1 371 ? -3.543 13.049 1.102 1.00 79.31 371 ILE A CA 1
ATOM 2938 C C . ILE A 1 371 ? -3.864 11.809 1.928 1.00 79.31 371 ILE A C 1
ATOM 2940 O O . ILE A 1 371 ? -4.532 10.905 1.423 1.00 79.31 371 ILE A O 1
ATOM 2944 N N . ASP A 1 372 ? -3.470 11.804 3.196 1.00 78.12 372 ASP A N 1
ATOM 2945 C CA . ASP A 1 372 ? -3.895 10.797 4.163 1.00 78.12 372 ASP A CA 1
ATOM 2946 C C . ASP A 1 372 ? -5.055 11.318 5.017 1.00 78.12 372 ASP A C 1
ATOM 2948 O O . ASP A 1 372 ? -5.051 12.447 5.505 1.00 78.12 372 ASP A O 1
ATOM 2952 N N . PHE A 1 373 ? -6.091 10.491 5.161 1.00 78.81 373 PHE A N 1
ATOM 2953 C CA . PHE A 1 373 ? -7.221 10.745 6.051 1.00 78.81 373 PHE A CA 1
ATOM 2954 C C . PHE A 1 373 ? -7.238 9.689 7.149 1.00 78.81 373 PHE A C 1
ATOM 2956 O O . PHE A 1 373 ? -7.541 8.529 6.880 1.00 78.81 373 PHE A O 1
ATOM 2963 N N . HIS A 1 374 ? -6.977 10.075 8.388 1.00 75.56 374 HIS A N 1
ATOM 2964 C CA . HIS A 1 374 ? -6.978 9.163 9.527 1.00 75.56 374 HIS A CA 1
ATOM 2965 C C . HIS A 1 374 ? -8.394 9.065 10.128 1.00 75.56 374 HIS A C 1
ATOM 2967 O O . HIS A 1 374 ? -9.115 10.060 10.205 1.00 75.56 374 HIS A O 1
ATOM 2973 N N . THR A 1 375 ? -8.882 7.856 10.463 1.00 68.50 375 THR A N 1
ATOM 2974 C CA . THR A 1 375 ? -10.171 7.719 11.194 1.00 68.50 375 THR A CA 1
ATOM 2975 C C . THR A 1 375 ? -10.047 8.068 12.669 1.00 68.50 375 THR A C 1
ATOM 2977 O O . THR A 1 375 ? -11.044 8.394 13.308 1.00 68.50 375 THR A O 1
ATOM 2980 N N . VAL A 1 376 ? -8.844 7.890 13.202 1.00 63.91 376 VAL A N 1
ATOM 2981 C CA . VAL A 1 376 ? -8.447 8.161 14.577 1.00 63.91 376 VAL A CA 1
ATOM 2982 C C . VAL A 1 376 ? -7.065 8.778 14.452 1.00 63.91 376 VAL A C 1
ATOM 2984 O O . VAL A 1 376 ? -6.185 8.120 13.895 1.00 63.91 376 VAL A O 1
ATOM 2987 N N . ASP A 1 377 ? -6.939 10.016 14.905 1.00 58.38 377 ASP A N 1
ATOM 2988 C CA . ASP A 1 377 ? -5.662 10.636 15.242 1.00 58.38 377 ASP A CA 1
ATOM 2989 C C . ASP A 1 377 ? -5.502 10.483 16.756 1.00 58.38 377 ASP A C 1
ATOM 2991 O O . ASP A 1 377 ? -6.495 10.560 17.497 1.00 58.38 377 ASP A O 1
ATOM 2995 N N . ASP A 1 378 ? -4.295 10.163 17.202 1.00 48.88 378 ASP A N 1
ATOM 2996 C CA . ASP A 1 378 ? -3.930 10.303 18.602 1.00 48.88 378 ASP A CA 1
ATOM 2997 C C . ASP A 1 378 ? -4.076 11.768 19.024 1.00 48.88 378 ASP A C 1
ATOM 2999 O O . ASP A 1 378 ? -4.021 12.697 18.229 1.00 48.88 378 ASP A O 1
ATOM 3003 N N . ASN A 1 379 ? -4.452 11.952 20.283 1.00 49.34 379 ASN A N 1
ATOM 3004 C CA . ASN A 1 379 ? -4.493 13.260 20.928 1.00 49.34 379 ASN A CA 1
ATOM 3005 C C . ASN A 1 379 ? -3.902 13.123 22.336 1.00 49.34 379 ASN A C 1
ATOM 3007 O O . ASN A 1 379 ? -4.461 13.570 23.347 1.00 49.34 379 ASN A O 1
ATOM 3011 N N . ASP A 1 380 ? -2.824 12.350 22.429 1.00 52.00 380 ASP A N 1
ATOM 3012 C CA . ASP A 1 380 ? -2.174 11.970 23.676 1.00 52.00 380 ASP A CA 1
ATOM 3013 C C . ASP A 1 380 ? -1.426 13.141 24.349 1.00 52.00 380 ASP A C 1
ATOM 3015 O O . ASP A 1 380 ? -1.159 13.070 25.555 1.00 52.00 380 ASP A O 1
ATOM 3019 N N . ASP A 1 381 ? -1.246 14.271 23.655 1.00 50.56 381 ASP A N 1
ATOM 3020 C CA . ASP A 1 381 ? -0.878 15.593 24.200 1.00 50.56 381 ASP A CA 1
ATOM 3021 C C . ASP A 1 381 ? -2.038 16.329 24.887 1.00 50.56 381 ASP A C 1
ATOM 3023 O O . ASP A 1 381 ? -1.835 17.328 25.588 1.00 50.56 381 ASP A O 1
ATOM 3027 N N . LYS A 1 382 ? -3.261 15.803 24.754 1.00 50.38 382 LYS A N 1
ATOM 3028 C CA . LYS A 1 382 ? -4.512 16.392 25.250 1.00 50.38 382 LYS A CA 1
ATOM 3029 C C . LYS A 1 382 ? -4.765 17.793 24.721 1.00 50.38 382 LYS A C 1
ATOM 3031 O O . LYS A 1 382 ? -5.436 18.589 25.400 1.00 50.38 382 LYS A O 1
ATOM 3036 N N . ASP A 1 383 ? -4.259 18.099 23.545 1.00 53.56 383 ASP A N 1
ATOM 3037 C CA . ASP A 1 383 ? -4.627 19.315 22.872 1.00 53.56 383 ASP A CA 1
ATOM 3038 C C . ASP A 1 383 ? -5.931 19.092 22.061 1.00 53.56 383 ASP A C 1
ATOM 3040 O O . ASP A 1 383 ? -6.671 18.121 22.275 1.00 53.56 383 ASP A O 1
ATOM 3044 N N . GLN A 1 384 ? -6.352 20.091 21.284 1.00 50.91 384 GLN A N 1
ATOM 3045 C CA . GLN A 1 384 ? -7.607 20.013 20.516 1.00 50.91 384 GLN A CA 1
ATOM 3046 C C . GLN A 1 384 ? -7.383 19.777 19.017 1.00 50.91 384 GLN A C 1
ATOM 3048 O O . GLN A 1 384 ? -8.347 19.839 18.245 1.00 50.91 384 GLN A O 1
ATOM 3053 N N . TYR A 1 385 ? -6.135 19.621 18.602 1.00 53.84 385 TYR A N 1
ATOM 3054 C CA . TYR A 1 385 ? -5.686 19.491 17.234 1.00 53.84 385 TYR A CA 1
ATOM 3055 C C . TYR A 1 385 ? -5.283 18.028 16.963 1.00 53.84 385 TYR A C 1
ATOM 3057 O O . TYR A 1 385 ? -4.955 17.295 17.882 1.00 53.84 385 TYR A O 1
ATOM 3065 N N . PRO A 1 386 ? -5.430 17.557 15.717 1.00 54.69 386 PRO A N 1
ATOM 3066 C CA . PRO A 1 386 ? -4.855 16.294 15.281 1.00 54.69 386 PRO A CA 1
ATOM 3067 C C . PRO A 1 386 ? -3.368 16.470 14.948 1.00 54.69 386 PRO A C 1
ATOM 3069 O O . PRO A 1 386 ? -2.985 17.499 14.378 1.00 54.69 386 PRO A O 1
ATOM 3072 N N . ASP A 1 387 ? -2.585 15.426 15.201 1.00 55.75 387 ASP A N 1
ATOM 3073 C CA . ASP A 1 387 ? -1.136 15.369 14.976 1.00 55.75 387 ASP A CA 1
ATOM 3074 C C . ASP A 1 387 ? -0.755 15.596 13.506 1.00 55.75 387 ASP A C 1
ATOM 3076 O O . ASP A 1 387 ? 0.220 16.286 13.195 1.00 55.75 387 ASP A O 1
ATOM 3080 N N . SER A 1 388 ? -1.575 15.092 12.576 1.00 56.41 388 SER A N 1
ATOM 3081 C CA . SER A 1 388 ? -1.440 15.332 11.137 1.00 56.41 388 SER A CA 1
ATOM 3082 C C . SER A 1 388 ? -2.581 16.200 10.598 1.00 56.41 388 SER A C 1
ATOM 3084 O O . SER A 1 388 ? -3.762 15.856 10.688 1.00 56.41 388 SER A O 1
ATOM 3086 N N . PHE A 1 389 ? -2.250 17.333 9.970 1.00 56.44 389 PHE A N 1
ATOM 3087 C CA . PHE A 1 389 ? -3.229 18.276 9.428 1.00 56.44 389 PHE A CA 1
ATOM 3088 C C . PHE A 1 389 ? -2.998 18.511 7.934 1.00 56.44 389 PHE A C 1
ATOM 3090 O O . PHE A 1 389 ? -2.096 19.226 7.546 1.00 56.44 389 PHE A O 1
ATOM 3097 N N . TYR A 1 390 ? -3.874 18.062 7.034 1.00 53.50 390 TYR A N 1
ATOM 3098 C CA . TYR A 1 390 ? -3.710 18.351 5.590 1.00 53.50 390 TYR A CA 1
ATOM 3099 C C . TYR A 1 390 ? -4.068 19.805 5.185 1.00 53.50 390 TYR A C 1
ATOM 3101 O O . TYR A 1 390 ? -3.933 20.197 4.023 1.00 53.50 390 TYR A O 1
ATOM 3109 N N . LEU A 1 391 ? -4.548 20.627 6.126 1.00 51.47 391 LEU A N 1
ATOM 3110 C CA . LEU A 1 391 ? -4.947 22.028 5.924 1.00 51.47 391 LEU A CA 1
ATOM 3111 C C . LEU A 1 391 ? -4.104 22.984 6.776 1.00 51.47 391 LEU A C 1
ATOM 3113 O O . LEU A 1 391 ? -3.989 22.868 7.988 1.00 51.47 391 LEU A O 1
ATOM 3117 N N . ARG A 1 392 ? -3.581 24.029 6.144 1.00 47.59 392 ARG A N 1
ATOM 3118 C CA . ARG A 1 392 ? -2.774 25.046 6.823 1.00 47.59 392 ARG A CA 1
ATOM 3119 C C . ARG A 1 392 ? -3.583 25.826 7.871 1.00 47.59 392 ARG A C 1
ATOM 3121 O O . ARG A 1 392 ? -4.600 26.440 7.533 1.00 47.59 392 ARG A O 1
ATOM 3128 N N . ARG A 1 393 ? -3.058 25.947 9.097 1.00 40.88 393 ARG A N 1
ATOM 3129 C CA . ARG A 1 393 ? -3.538 26.944 10.070 1.00 40.88 393 ARG A CA 1
ATOM 3130 C C . ARG A 1 393 ? -3.181 28.355 9.582 1.00 40.88 393 ARG A C 1
ATOM 3132 O O . ARG A 1 393 ? -2.061 28.636 9.161 1.00 40.88 393 ARG A O 1
ATOM 3139 N N . THR A 1 394 ? -4.171 29.239 9.597 1.00 39.00 394 THR A N 1
ATOM 3140 C CA . THR A 1 394 ? -4.144 30.630 9.111 1.00 39.00 394 THR A CA 1
ATOM 3141 C C . THR A 1 394 ? -2.829 31.400 9.304 1.00 39.00 394 THR A C 1
ATOM 3143 O O . THR A 1 394 ? -2.212 31.347 10.360 1.00 39.00 394 THR A O 1
ATOM 3146 N N . THR A 1 395 ? -2.509 32.187 8.269 1.00 40.75 395 THR A N 1
ATOM 3147 C CA . THR A 1 395 ? -1.584 33.332 8.112 1.00 40.75 395 THR A CA 1
ATOM 3148 C C . THR A 1 395 ? -1.010 34.002 9.374 1.00 40.75 395 THR A C 1
ATOM 3150 O O . THR A 1 395 ? -1.225 35.196 9.594 1.00 40.75 395 THR A O 1
ATOM 3153 N N . ASP A 1 396 ? -0.221 33.300 10.176 1.00 42.75 396 ASP A N 1
ATOM 3154 C CA . ASP A 1 396 ? 0.731 33.977 11.051 1.00 42.75 396 ASP A CA 1
ATOM 3155 C C . ASP A 1 396 ? 1.919 34.457 10.198 1.00 42.75 396 ASP A C 1
ATOM 3157 O O . ASP A 1 396 ? 2.640 33.669 9.584 1.00 42.75 396 ASP A O 1
ATOM 3161 N N . LEU A 1 397 ? 2.079 35.778 10.107 1.00 44.00 397 LEU A N 1
ATOM 3162 C CA . LEU A 1 397 ? 3.137 36.440 9.341 1.00 44.00 397 LEU A CA 1
ATOM 3163 C C . LEU A 1 397 ? 4.511 36.369 10.031 1.00 44.00 397 LEU A C 1
ATOM 3165 O O . LEU A 1 397 ? 5.510 36.649 9.373 1.00 44.00 397 LEU A O 1
ATOM 3169 N N . GLN A 1 398 ? 4.575 36.016 11.321 1.00 42.25 398 GLN A N 1
ATOM 3170 C CA . GLN A 1 398 ? 5.830 35.847 12.063 1.00 42.25 398 GLN A CA 1
ATOM 3171 C C . GLN A 1 398 ? 6.391 34.425 11.939 1.00 42.25 398 GLN A C 1
ATOM 3173 O O . GLN A 1 398 ? 7.596 34.271 11.759 1.00 42.25 398 GLN A O 1
ATOM 3178 N N . THR A 1 399 ? 5.535 33.399 11.971 1.00 45.16 399 THR A N 1
ATOM 3179 C CA . THR A 1 399 ? 5.937 31.980 11.827 1.00 45.16 399 THR A CA 1
ATOM 3180 C C . THR A 1 399 ? 5.770 31.438 10.403 1.00 45.16 399 THR A C 1
ATOM 3182 O O . THR A 1 399 ? 6.239 30.347 10.078 1.00 45.16 399 THR A O 1
ATOM 3185 N N . GLY A 1 400 ? 5.114 32.196 9.519 1.00 43.72 400 GLY A N 1
ATOM 3186 C CA . GLY A 1 400 ? 4.850 31.791 8.142 1.00 43.72 400 GLY A CA 1
ATOM 3187 C C . GLY A 1 400 ? 3.749 30.737 8.008 1.00 43.72 400 GLY A C 1
ATOM 3188 O O . GLY A 1 400 ? 3.649 30.129 6.944 1.00 43.72 400 GLY A O 1
ATOM 3189 N N . GLY A 1 401 ? 2.912 30.517 9.033 1.00 41.59 401 GLY A N 1
ATOM 3190 C CA . GLY A 1 401 ? 1.838 29.511 9.028 1.00 41.59 401 GLY A CA 1
ATOM 3191 C C . GLY A 1 401 ? 2.360 28.110 8.703 1.00 41.59 401 GLY A C 1
ATOM 3192 O O . GLY A 1 401 ? 1.891 27.510 7.737 1.00 41.59 401 GLY A O 1
ATOM 3193 N N . ARG A 1 402 ? 3.394 27.679 9.437 1.00 41.59 402 ARG A N 1
ATOM 3194 C CA . ARG A 1 402 ? 4.215 26.484 9.176 1.00 41.59 402 ARG A CA 1
ATOM 3195 C C . ARG A 1 402 ? 3.627 25.159 9.656 1.00 41.59 402 ARG A C 1
ATOM 3197 O O . ARG A 1 402 ? 4.218 24.132 9.364 1.00 41.59 402 ARG A O 1
ATOM 3204 N N . PHE A 1 403 ? 2.513 25.176 10.371 1.00 45.88 403 PHE A N 1
ATOM 3205 C CA . PHE A 1 403 ? 2.089 24.000 11.120 1.00 45.88 403 PHE A CA 1
ATOM 3206 C C . PHE A 1 403 ? 0.983 23.267 10.363 1.00 45.88 403 PHE A C 1
ATOM 3208 O O . PHE A 1 403 ? -0.165 23.718 10.301 1.00 45.88 403 PHE A O 1
ATOM 3215 N N . ILE A 1 404 ? 1.443 22.236 9.654 1.00 47.88 404 ILE A N 1
ATOM 3216 C CA . ILE A 1 404 ? 0.693 21.189 8.940 1.00 47.88 404 ILE A CA 1
ATOM 3217 C C . ILE A 1 404 ? 0.800 19.865 9.745 1.00 47.88 404 ILE A C 1
ATOM 3219 O O . ILE A 1 404 ? 0.061 18.925 9.506 1.00 47.88 404 ILE A O 1
ATOM 3223 N N . GLU A 1 405 ? 1.663 19.852 10.762 1.00 51.56 405 GLU A N 1
ATOM 3224 C CA . GLU A 1 405 ? 1.748 18.907 11.879 1.00 51.56 405 GLU A CA 1
ATOM 3225 C C . GLU A 1 405 ? 1.730 19.741 13.168 1.00 51.56 405 GLU A C 1
ATOM 3227 O O . GLU A 1 405 ? 2.076 20.938 13.115 1.00 51.56 405 GLU A O 1
ATOM 3232 N N . ASP A 1 406 ? 1.293 19.157 14.284 1.00 47.25 406 ASP A N 1
ATOM 3233 C CA . ASP A 1 406 ? 1.357 19.831 15.581 1.00 47.25 406 ASP A CA 1
ATOM 3234 C C . ASP A 1 406 ? 2.820 20.214 15.914 1.00 47.25 406 ASP A C 1
ATOM 3236 O O . ASP A 1 406 ? 3.701 19.353 15.908 1.00 47.25 406 ASP A O 1
ATOM 3240 N N . PRO A 1 407 ? 3.143 21.510 16.119 1.00 46.72 407 PRO A N 1
ATOM 3241 C CA . PRO A 1 407 ? 4.489 21.936 16.495 1.00 46.72 407 PRO A CA 1
ATOM 3242 C C . PRO A 1 407 ? 4.928 21.463 17.868 1.00 46.72 407 PRO A C 1
ATOM 3244 O O . PRO A 1 407 ? 6.132 21.520 18.132 1.00 46.72 407 PRO A O 1
ATOM 3247 N N . ASP A 1 408 ? 3.972 21.138 18.736 1.00 42.97 408 ASP A N 1
ATOM 3248 C CA . ASP A 1 408 ? 4.249 20.858 20.131 1.00 42.97 408 ASP A CA 1
ATOM 3249 C C . ASP A 1 408 ? 4.612 19.377 20.315 1.00 42.97 408 ASP A C 1
ATOM 3251 O O . ASP A 1 408 ? 5.548 19.115 21.070 1.00 42.97 408 ASP A O 1
ATOM 3255 N N . GLY A 1 409 ? 4.017 18.464 19.532 1.00 49.88 409 GLY A N 1
ATOM 3256 C CA . GLY A 1 409 ? 4.385 17.050 19.434 1.00 49.88 409 GLY A CA 1
ATOM 3257 C C . GLY A 1 409 ? 4.225 16.296 20.757 1.00 49.88 409 GLY A C 1
ATOM 3258 O O . GLY A 1 409 ? 4.361 16.848 21.850 1.00 49.88 409 GLY A O 1
ATOM 3259 N N . VAL A 1 410 ? 3.952 14.993 20.699 1.00 49.75 410 VAL A N 1
ATOM 3260 C CA . VAL A 1 410 ? 3.811 14.187 21.919 1.00 49.75 410 VAL A CA 1
ATOM 3261 C C . VAL A 1 410 ? 4.935 13.179 22.016 1.00 49.75 410 VAL A C 1
ATOM 3263 O O . VAL A 1 410 ? 5.108 12.320 21.158 1.00 49.75 410 VAL A O 1
ATOM 3266 N N . PHE A 1 411 ? 5.681 13.249 23.119 1.00 56.16 411 PHE A N 1
ATOM 3267 C CA . PHE A 1 411 ? 6.784 12.331 23.393 1.00 56.16 411 PHE A CA 1
ATOM 3268 C C . PHE A 1 411 ? 6.672 11.672 24.779 1.00 56.16 411 PHE A C 1
ATOM 3270 O O . PHE A 1 411 ? 7.595 11.787 25.596 1.00 56.16 411 PHE A O 1
ATOM 3277 N N . PRO A 1 412 ? 5.563 10.982 25.130 1.00 44.88 412 PRO A N 1
ATOM 3278 C CA . PRO A 1 412 ? 5.442 10.339 26.432 1.00 44.88 412 PRO A CA 1
ATOM 3279 C C . PRO A 1 412 ? 6.479 9.215 26.553 1.00 44.88 412 PRO A C 1
ATOM 3281 O O . PRO A 1 412 ? 6.332 8.146 25.973 1.00 44.88 412 PRO A O 1
ATOM 3284 N N . GLY A 1 413 ? 7.548 9.467 27.311 1.00 51.31 413 GLY A N 1
ATOM 3285 C CA . GLY A 1 413 ? 8.688 8.550 27.412 1.00 51.31 413 GLY A CA 1
ATOM 3286 C C . GLY A 1 413 ? 9.713 8.657 26.275 1.00 51.31 413 GLY A C 1
ATOM 3287 O O . GLY A 1 413 ? 10.696 7.926 26.321 1.00 51.31 413 GLY A O 1
ATOM 3288 N N . LEU A 1 414 ? 9.513 9.566 25.313 1.00 48.84 414 LEU A N 1
ATOM 3289 C CA . LEU A 1 414 ? 10.391 9.789 24.155 1.00 48.84 414 LEU A CA 1
ATOM 3290 C C . LEU A 1 414 ? 11.032 11.192 24.133 1.00 48.84 414 LEU A C 1
ATOM 3292 O O . LEU A 1 414 ? 11.742 11.497 23.188 1.00 48.84 414 LEU A O 1
ATOM 3296 N N . ASP A 1 415 ? 10.760 12.040 25.131 1.00 58.59 415 ASP A N 1
ATOM 3297 C CA . ASP A 1 415 ? 11.422 13.335 25.378 1.00 58.59 415 ASP A CA 1
ATOM 3298 C C . ASP A 1 415 ? 11.966 13.308 26.812 1.00 58.59 415 ASP A C 1
ATOM 3300 O O . ASP A 1 415 ? 11.335 13.757 27.779 1.00 58.59 415 ASP A O 1
ATOM 3304 N N . ALA A 1 416 ? 13.099 12.631 26.977 1.00 61.06 416 ALA A N 1
ATOM 3305 C CA . ALA A 1 416 ? 13.740 12.411 28.263 1.00 61.06 416 ALA A CA 1
ATOM 3306 C C . ALA A 1 416 ? 14.358 13.699 28.825 1.00 61.06 416 ALA A C 1
ATOM 3308 O O . ALA A 1 416 ? 14.509 13.814 30.050 1.00 61.06 416 ALA A O 1
ATOM 3309 N N . ASP A 1 417 ? 14.718 14.658 27.967 1.00 64.19 417 ASP A N 1
ATOM 3310 C CA . ASP A 1 417 ? 15.312 15.936 28.367 1.00 64.19 417 ASP A CA 1
ATOM 3311 C C . ASP A 1 417 ? 14.291 17.088 28.509 1.00 64.19 417 ASP A C 1
ATOM 3313 O O . ASP A 1 417 ? 14.631 18.148 29.053 1.00 64.19 417 ASP A O 1
ATOM 3317 N N . LEU A 1 418 ? 13.023 16.822 28.173 1.00 57.12 418 LEU A N 1
ATOM 3318 C CA . LEU A 1 418 ? 11.862 17.709 28.278 1.00 57.12 418 LEU A CA 1
ATOM 3319 C C . LEU A 1 418 ? 12.025 18.991 27.453 1.00 57.12 418 LEU A C 1
ATOM 3321 O O . LEU A 1 418 ? 11.588 20.073 27.877 1.00 57.12 418 LEU A O 1
ATOM 3325 N N . ASN A 1 419 ? 12.706 18.897 26.312 1.00 62.00 419 ASN A N 1
ATOM 3326 C CA . ASN A 1 419 ? 12.979 20.033 25.442 1.00 62.00 419 ASN A CA 1
ATOM 3327 C C . ASN A 1 419 ? 11.835 20.317 24.439 1.00 62.00 419 ASN A C 1
ATOM 3329 O O . ASN A 1 419 ? 11.883 21.347 23.752 1.00 62.00 419 ASN A O 1
ATOM 3333 N N . GLY A 1 420 ? 10.795 19.471 24.413 1.00 52.28 420 GLY A N 1
ATOM 3334 C CA . GLY A 1 420 ? 9.670 19.552 23.481 1.00 52.28 420 GLY A CA 1
ATOM 3335 C C . GLY A 1 420 ? 9.990 18.974 22.101 1.00 52.28 420 GLY A C 1
ATOM 3336 O O . GLY A 1 420 ? 9.456 19.457 21.103 1.00 52.28 420 GLY A O 1
ATOM 3337 N N . ARG A 1 421 ? 10.910 18.005 22.021 1.00 55.97 421 ARG A N 1
ATOM 3338 C CA . ARG A 1 421 ? 11.293 17.274 20.804 1.00 55.97 421 ARG A CA 1
ATOM 3339 C C . ARG A 1 421 ? 11.433 15.783 21.118 1.00 55.97 421 ARG A C 1
ATOM 3341 O O . ARG A 1 421 ? 11.761 15.438 22.248 1.00 55.97 421 ARG A O 1
ATOM 3348 N N . PRO A 1 422 ? 11.210 14.899 20.132 1.00 59.94 422 PRO A N 1
ATOM 3349 C CA . PRO A 1 422 ? 11.483 13.486 20.310 1.00 59.94 422 PRO A CA 1
ATOM 3350 C C . PRO A 1 422 ? 12.996 13.250 20.319 1.00 59.94 422 PRO A C 1
ATOM 3352 O O . PRO A 1 422 ? 13.663 13.586 19.339 1.00 59.94 422 PRO A O 1
ATOM 3355 N N . ASP A 1 423 ? 13.499 12.516 21.312 1.00 57.38 423 ASP A N 1
ATOM 3356 C CA . ASP A 1 423 ? 14.859 11.946 21.343 1.00 57.38 423 ASP A CA 1
ATOM 3357 C C . ASP A 1 423 ? 15.110 10.940 20.199 1.00 57.38 423 ASP A C 1
ATOM 3359 O O . ASP A 1 423 ? 16.221 10.444 20.022 1.00 57.38 423 ASP A O 1
ATOM 3363 N N . ILE A 1 424 ? 14.056 10.581 19.455 1.00 52.12 424 ILE A N 1
ATOM 3364 C CA . ILE A 1 424 ? 14.097 9.659 18.317 1.00 52.12 424 ILE A CA 1
ATOM 3365 C C . ILE A 1 424 ? 14.280 10.363 16.966 1.00 52.12 424 ILE A C 1
ATOM 3367 O O . ILE A 1 424 ? 14.336 9.657 15.969 1.00 52.12 424 ILE A O 1
ATOM 3371 N N . ASN A 1 425 ? 14.288 11.700 16.887 1.00 51.78 425 ASN A N 1
ATOM 3372 C CA . ASN A 1 425 ? 14.555 12.477 15.659 1.00 51.78 425 ASN A CA 1
ATOM 3373 C C . ASN A 1 425 ? 14.923 13.931 16.030 1.00 51.78 425 ASN A C 1
ATOM 3375 O O . ASN A 1 425 ? 14.248 14.900 15.661 1.00 51.78 425 ASN A O 1
ATOM 3379 N N . GLU A 1 426 ? 15.988 14.091 16.811 1.00 54.94 426 GLU A N 1
ATOM 3380 C CA . GLU A 1 426 ? 16.417 15.368 17.399 1.00 54.94 426 GLU A CA 1
ATOM 3381 C C . GLU A 1 426 ? 16.797 16.419 16.343 1.00 54.94 426 GLU A C 1
ATOM 3383 O O . GLU A 1 426 ? 16.579 17.633 16.489 1.00 54.94 426 GLU A O 1
ATOM 3388 N N . ASN A 1 427 ? 17.355 15.960 15.221 1.00 55.78 427 ASN A N 1
ATOM 3389 C CA . ASN A 1 427 ? 17.771 16.840 14.133 1.00 55.78 427 ASN A CA 1
ATOM 3390 C C . ASN A 1 427 ? 16.609 17.251 13.198 1.00 55.78 427 ASN A C 1
ATOM 3392 O O . ASN A 1 427 ? 16.807 18.120 12.338 1.00 55.78 427 ASN A O 1
ATOM 3396 N N . ASN A 1 428 ? 15.406 16.701 13.417 1.00 51.03 428 ASN A N 1
ATOM 3397 C CA . ASN A 1 428 ? 14.172 16.964 12.681 1.00 51.03 428 ASN A CA 1
ATOM 3398 C C . ASN A 1 428 ? 14.324 16.805 11.158 1.00 51.03 428 ASN A C 1
ATOM 3400 O O . ASN A 1 428 ? 13.907 17.669 10.375 1.00 51.03 428 ASN A O 1
ATOM 3404 N N . ASN A 1 429 ? 14.966 15.720 10.728 1.00 53.81 429 ASN A N 1
ATOM 3405 C CA . ASN A 1 429 ? 15.148 15.400 9.313 1.00 53.81 429 ASN A CA 1
ATOM 3406 C C . ASN A 1 429 ? 14.172 14.332 8.788 1.00 53.81 429 ASN A C 1
ATOM 3408 O O . ASN A 1 429 ? 14.236 14.001 7.605 1.00 53.81 429 ASN A O 1
ATOM 3412 N N . GLN A 1 430 ? 13.250 13.874 9.646 1.00 48.47 430 GLN A N 1
ATOM 3413 C CA . GLN A 1 430 ? 12.198 12.881 9.355 1.00 48.47 430 GLN A CA 1
ATOM 3414 C C . GLN A 1 430 ? 12.725 11.455 9.153 1.00 48.47 430 GLN A C 1
ATOM 3416 O O . GLN A 1 430 ? 11.975 10.569 8.747 1.00 48.47 430 GLN A O 1
ATOM 3421 N N . ILE A 1 431 ? 13.995 11.226 9.475 1.00 46.62 431 ILE A N 1
ATOM 3422 C CA . ILE A 1 431 ? 14.590 9.909 9.628 1.00 46.62 431 ILE A CA 1
ATOM 3423 C C . ILE A 1 431 ? 14.690 9.693 11.137 1.00 46.62 431 ILE A C 1
ATOM 3425 O O . ILE A 1 431 ? 15.242 10.544 11.827 1.00 46.62 431 ILE A O 1
ATOM 3429 N N . PRO A 1 432 ? 14.127 8.610 11.690 1.00 53.31 432 PRO A N 1
ATOM 3430 C CA . PRO A 1 432 ? 14.365 8.322 13.091 1.00 53.31 432 PRO A CA 1
ATOM 3431 C C . PRO A 1 432 ? 15.873 8.201 13.356 1.00 53.31 432 PRO A C 1
ATOM 3433 O O . PRO A 1 432 ? 16.557 7.515 12.602 1.00 53.31 432 PRO A O 1
ATOM 3436 N N . ASP A 1 433 ? 16.391 8.822 14.415 1.00 49.62 433 ASP A N 1
ATOM 3437 C CA . ASP A 1 433 ? 17.819 8.878 14.759 1.00 49.62 433 ASP A CA 1
ATOM 3438 C C . ASP A 1 433 ? 18.442 7.468 14.841 1.00 49.62 433 ASP A C 1
ATOM 3440 O O . ASP A 1 433 ? 19.624 7.285 14.562 1.00 49.62 433 ASP A O 1
ATOM 3444 N N . TYR A 1 434 ? 17.648 6.437 15.162 1.00 47.31 434 TYR A N 1
ATOM 3445 C CA . TYR A 1 434 ? 18.093 5.037 15.175 1.00 47.31 434 TYR A CA 1
ATOM 3446 C C . TYR A 1 434 ? 18.307 4.422 13.776 1.00 47.31 434 TYR A C 1
ATOM 3448 O O . TYR A 1 434 ? 18.995 3.411 13.657 1.00 47.31 434 TYR A O 1
ATOM 3456 N N . TYR A 1 435 ? 17.760 5.024 12.717 1.00 41.28 435 TYR A N 1
ATOM 3457 C CA . TYR A 1 435 ? 18.077 4.716 11.317 1.00 41.28 435 TYR A CA 1
ATOM 3458 C C . TYR A 1 435 ? 19.254 5.548 10.782 1.00 41.28 435 TYR A C 1
ATOM 3460 O O . TYR A 1 435 ? 19.707 5.322 9.656 1.00 41.28 435 TYR A O 1
ATOM 3468 N N . GLU A 1 436 ? 19.778 6.495 11.564 1.00 39.97 436 GLU A N 1
ATOM 3469 C CA . GLU A 1 436 ? 20.865 7.368 11.143 1.00 39.97 436 GLU A CA 1
ATOM 3470 C C . GLU A 1 436 ? 22.236 6.901 11.658 1.00 39.97 436 GLU A C 1
ATOM 3472 O O . GLU A 1 436 ? 22.434 6.655 12.850 1.00 39.97 436 GLU A O 1
ATOM 3477 N N . PRO A 1 437 ? 23.257 6.802 10.789 1.00 38.06 437 PRO A N 1
ATOM 3478 C CA . PRO A 1 437 ? 24.568 6.328 11.201 1.00 38.06 437 PRO A CA 1
ATOM 3479 C C . PRO A 1 437 ? 25.388 7.437 11.882 1.00 38.06 437 PRO A C 1
ATOM 3481 O O . PRO A 1 437 ? 26.252 8.047 11.249 1.00 38.06 437 PRO A O 1
ATOM 3484 N N . PHE A 1 438 ? 25.193 7.671 13.187 1.00 31.94 438 PHE A N 1
ATOM 3485 C CA . PHE A 1 438 ? 26.206 8.304 14.050 1.00 31.94 438 PHE A CA 1
ATOM 3486 C C . PHE A 1 438 ? 25.977 8.081 15.561 1.00 31.94 438 PHE A C 1
ATOM 3488 O O . PHE A 1 438 ? 24.961 8.447 16.125 1.00 31.94 438 PHE A O 1
ATOM 3495 N N . LEU A 1 439 ? 27.010 7.527 16.211 1.00 29.53 439 LEU A N 1
ATOM 3496 C CA . LEU A 1 439 ? 27.302 7.452 17.657 1.00 29.53 439 LEU A CA 1
ATOM 3497 C C . LEU A 1 439 ? 26.366 8.245 18.606 1.00 29.53 439 LEU A C 1
ATOM 3499 O O . LEU A 1 439 ? 26.738 9.325 19.071 1.00 29.53 439 LEU A O 1
ATOM 3503 N N . LEU A 1 440 ? 25.235 7.655 18.996 1.00 30.33 440 LEU A N 1
ATOM 3504 C CA . LEU A 1 440 ? 24.451 8.057 20.168 1.00 30.33 440 LEU A CA 1
ATOM 3505 C C . LEU A 1 440 ? 24.124 6.840 21.045 1.00 30.33 440 LEU A C 1
ATOM 3507 O O . LEU A 1 440 ? 24.192 5.690 20.613 1.00 30.33 440 LEU A O 1
ATOM 3511 N N . TYR A 1 441 ? 23.933 7.122 22.332 1.00 25.33 441 TYR A N 1
ATOM 3512 C CA . TYR A 1 441 ? 23.839 6.159 23.425 1.00 25.33 441 TYR A CA 1
ATOM 3513 C C . TYR A 1 441 ? 22.507 5.398 23.391 1.00 25.33 441 TYR A C 1
ATOM 3515 O O . TYR A 1 441 ? 21.462 6.024 23.465 1.00 25.33 441 TYR A O 1
ATOM 3523 N N . ASP A 1 442 ? 22.600 4.066 23.344 1.00 28.22 442 ASP A N 1
ATOM 3524 C CA . ASP A 1 442 ? 21.688 3.061 23.917 1.00 28.22 442 ASP A CA 1
ATOM 3525 C C . ASP A 1 442 ? 20.243 3.541 24.185 1.00 28.22 442 ASP A C 1
ATOM 3527 O O . ASP A 1 442 ? 19.932 4.014 25.280 1.00 28.22 442 ASP A O 1
ATOM 3531 N N . VAL A 1 443 ? 19.352 3.369 23.202 1.00 26.28 443 VAL A N 1
ATOM 3532 C CA . VAL A 1 443 ? 17.903 3.351 23.445 1.00 26.28 443 VAL A CA 1
ATOM 3533 C C . VAL A 1 443 ? 17.363 2.004 22.979 1.00 26.28 443 VAL A C 1
ATOM 3535 O O . VAL A 1 443 ? 17.245 1.709 21.794 1.00 26.28 443 VAL A O 1
ATOM 3538 N N . ASN A 1 444 ? 17.120 1.170 23.983 1.00 26.08 444 ASN A N 1
ATOM 3539 C CA . ASN A 1 444 ? 16.443 -0.116 23.934 1.00 26.08 444 ASN A CA 1
ATOM 3540 C C . ASN A 1 444 ? 15.012 0.052 23.376 1.00 26.08 444 ASN A C 1
ATOM 3542 O O . ASN A 1 444 ? 14.317 0.964 23.831 1.00 26.08 444 ASN A O 1
ATOM 3546 N N . PRO A 1 445 ? 14.545 -0.810 22.455 1.00 29.86 445 PRO A N 1
ATOM 3547 C CA . PRO A 1 445 ? 13.140 -0.852 22.076 1.00 29.86 445 PRO A CA 1
ATOM 3548 C C . PRO A 1 445 ? 12.357 -1.590 23.171 1.00 29.86 445 PRO A C 1
ATOM 3550 O O . PRO A 1 445 ? 12.333 -2.821 23.195 1.00 29.86 445 PRO A O 1
ATOM 3553 N N . ASP A 1 446 ? 11.751 -0.840 24.091 1.00 33.97 446 ASP A N 1
ATOM 3554 C CA . ASP A 1 446 ? 10.643 -1.344 24.914 1.00 33.97 446 ASP A CA 1
ATOM 3555 C C . ASP A 1 446 ? 9.299 -1.017 24.250 1.00 33.97 446 ASP A C 1
ATOM 3557 O O . ASP A 1 446 ? 9.106 0.156 23.850 1.00 33.97 446 ASP A O 1
#

pLDDT: mean 76.54, std 20.06, range [25.33, 98.12]

Sequence (446 aa):
IDKPIYEAVQNNDHRTHGQEGSQFIPRWATYLLGADLRTQLQGLDMGFSWVNQFRTDSLRDLNENSFKGTLPSLGQAPEWVVVRVIDQNPDDEVGVRIRDAALLLNGRRIVPQLGPYDKLNPDRATLTVTIDPDLAVIPPARRDNSNELVIEAPHVDPTPQGFYETEGLEGLLLWFKVPEFSGGLADSNAVRRVEVELDVSGDYALQLSEVFNGASSNPATYFYTAAQSEGTPDNLGNFKRVRVRYGRQTGRTLLGAHFNLDVRGWMVHSEFVRNFNFRAYPGAVRRSLDLFDEQTNAWYVNARRDWGGFSLGGEAFSIDGGYSTALNVQDDDLRSYYQFLSSPFTYPTNFHEPLLPGFVGGDRAGPTNTIDFHTVDDNDDKDQYPDSFYLRRTTDLQTGGRFIEDPDGVFPGLDADLNGRPDINENNNQIPDYYEPFLLYDVNPD